Protein AF-A0A645AJW8-F1 (afdb_monomer_lite)

Foldseek 3Di:
DVPAAACVVDPCVPPPVLVVLLCCLQPVLLPLVVLVVVLVVVVVDDDQWDDDPDDHIYRPPVVVVSVVSNCSSVLPAQDAAEEEEEEDPPCQLVVLSVLLCVVCVVVVGDYDYHHLVPDDLSSSSSVLSHYQEYEYGAEQDPVETDDSSVVSLLSNVVSLNANHEYAYEYEEQPDTDHRVRSCVSCVNHYHYHYWDDHHYHNHHDDPVCVVVSVVVSVRSVVVSCVPDDPPPPPPPDDDPVVVVVPPKWFWWWKWADQPPAIATAIAGAWDFPDVVQGKIKDKFFPPAPRQVRCVRPQKIKIFFFFLPDALVVNLLRHQDHVVVDRSCPPQDAWDADPVRHIDHQPGGQKMWMWGFPDWDDPDRIIMTMTGTPDMDGRDPGDGHIPVSCVVPHQDDQPPDPDDPAKWKAQQPRGDIDGCVVVVHDLVRDDQCDADPRRRHGSVRIDIDD

pLDDT: mean 91.27, std 11.02, range [35.03, 98.88]

InterPro domains:
  IPR002563 Flavin reductase like domain [PF01613] (247-377)
  IPR002563 Flavin reductase like domain [SM00903] (244-392)
  IPR008254 Flavodoxin/nitric oxide synthase [PS50902] (82-225)
  IPR012349 FMN-binding split barrel [G3DSA:2.30.110.10] (239-405)
  IPR024934 Rubredoxin-like domain [PS50903] (405-448)
  IPR024935 Rubredoxin domain [PF00301] (408-445)
  IPR024935 Rubredoxin domain [cd00730] (408-447)
  IPR029039 Flavoprotein-like superfamily [G3DSA:3.40.50.360] (76-223)
  IPR029039 Flavoprotein-like superfamily [SSF52218] (80-201)
  IPR036866 Ribonuclease Z/Hydroxyacylglutathione hydrolase-like [G3DSA:3.60.15.10] (1-74)
  IPR051285 NADH-dependent Oxidoreductase Modular Protein [PTHR32145] (13-340)

Sequence (449 aa):
MNGAVFADEVDFERDFLDEARRYYCNIVGKYGVQVQALLKKASAHDIQMICPLHGFVWRRNLSFYIEKYQAWSSYTPETTGVMIAYASVYGNTENAAEILSSRLHDMEIHSVMFDVSVTFASEIIAAAFKFSHLVFASTTYNAGVFVTMDELLRDLAAHNIQNRTVAFIQNGSWAPLSGKLMQEILSGCKNMNFLQPTVTLKSSIKESQSVEIDALVNAISSSMSNTESTPEVKPDAPVDSSALFNISYGLFVLTANDGVKDNGCIINTVQQITSQPKQISICVNKQNYTHDMIAKSGLFNVSVLAQEAPFDIFRHFGFQSGRDVNKFESIKNTYRSANGILYITEITNAVISGKVIGSYDCGTHTLFIAEVTEARKLSFVPSVTYEYYFSHIKPKPQQKYVSVGKIWICKICGYIYDEVKEGIPFDKLPDDWVCPLCKHPKSDFELQK

Radius of gyration: 31.97 Å; chains: 1; bounding box: 66×70×80 Å

Structure (mmCIF, N/CA/C/O backbone):
data_AF-A0A645AJW8-F1
#
_entry.id   AF-A0A645AJW8-F1
#
loop_
_atom_site.group_PDB
_atom_site.id
_atom_site.type_symbol
_atom_site.label_atom_id
_atom_site.label_alt_id
_atom_site.label_comp_id
_atom_site.label_asym_id
_atom_site.label_entity_id
_atom_site.label_seq_id
_atom_site.pdbx_PDB_ins_code
_atom_site.Cartn_x
_atom_site.Cartn_y
_atom_site.Cartn_z
_atom_site.occupancy
_atom_site.B_iso_or_equiv
_atom_site.auth_seq_id
_atom_site.auth_comp_id
_atom_site.auth_asym_id
_atom_site.auth_atom_id
_atom_site.pdbx_PDB_model_num
ATOM 1 N N . MET A 1 1 ? -14.813 -21.163 -3.526 1.00 67.12 1 MET A N 1
ATOM 2 C CA . MET A 1 1 ? -13.815 -21.968 -4.266 1.00 67.12 1 MET A CA 1
ATOM 3 C C . MET A 1 1 ? -14.147 -22.132 -5.750 1.00 67.12 1 MET A C 1
ATOM 5 O O . MET A 1 1 ? -13.209 -22.256 -6.512 1.00 67.12 1 MET A O 1
ATOM 9 N N . ASN A 1 2 ? -15.415 -22.096 -6.205 1.00 79.56 2 ASN A N 1
ATOM 10 C CA . ASN A 1 2 ? -15.773 -22.106 -7.645 1.00 79.56 2 ASN A CA 1
ATOM 11 C C . ASN A 1 2 ? -15.055 -23.190 -8.486 1.00 79.56 2 ASN A C 1
ATOM 13 O O . ASN A 1 2 ? -14.773 -22.982 -9.659 1.00 79.56 2 ASN A O 1
ATOM 17 N N . GLY A 1 3 ? -14.745 -24.340 -7.876 1.00 85.69 3 GLY A N 1
ATOM 18 C CA . GLY A 1 3 ? -14.025 -25.452 -8.505 1.00 85.69 3 GLY A CA 1
ATOM 19 C C . GLY A 1 3 ? -12.497 -25.430 -8.360 1.00 85.69 3 GLY A C 1
ATOM 20 O O . GLY A 1 3 ? -11.891 -26.487 -8.502 1.00 85.69 3 GLY A O 1
ATOM 21 N N . ALA A 1 4 ? -11.878 -24.295 -8.023 1.00 90.69 4 ALA A N 1
ATOM 22 C CA . ALA A 1 4 ? -10.443 -24.220 -7.746 1.00 90.69 4 ALA A CA 1
ATOM 23 C C . ALA A 1 4 ? -10.125 -24.823 -6.371 1.00 90.69 4 ALA A C 1
ATOM 25 O O . ALA A 1 4 ? -10.749 -24.464 -5.367 1.00 90.69 4 ALA A O 1
ATOM 26 N N . VAL A 1 5 ? -9.157 -25.739 -6.334 1.00 93.50 5 VAL A N 1
ATOM 27 C CA . VAL A 1 5 ? -8.748 -26.454 -5.110 1.00 93.50 5 VAL A CA 1
ATOM 28 C C . VAL A 1 5 ? -7.389 -25.963 -4.626 1.00 93.50 5 VAL A C 1
ATOM 30 O O . VAL A 1 5 ? -7.136 -25.949 -3.419 1.00 93.50 5 VAL A O 1
ATOM 33 N N . PHE A 1 6 ? -6.516 -25.535 -5.541 1.00 95.75 6 PHE A N 1
ATOM 34 C CA . PHE A 1 6 ? -5.164 -25.112 -5.202 1.00 95.75 6 PHE A CA 1
ATOM 35 C C . PHE A 1 6 ? -5.046 -23.590 -5.131 1.00 95.75 6 PHE A C 1
ATOM 37 O O . PHE A 1 6 ? -5.635 -22.867 -5.933 1.00 95.75 6 PHE A O 1
ATOM 44 N N . ALA A 1 7 ? -4.245 -23.098 -4.185 1.00 93.94 7 ALA A N 1
ATOM 45 C CA . ALA A 1 7 ? -4.047 -21.660 -4.002 1.00 93.94 7 ALA A CA 1
ATOM 46 C C . ALA A 1 7 ? -3.386 -20.998 -5.228 1.00 93.94 7 ALA A C 1
ATOM 48 O O . ALA A 1 7 ? -3.628 -19.827 -5.487 1.00 93.94 7 ALA A O 1
ATOM 49 N N . ASP A 1 8 ? -2.597 -21.750 -6.010 1.00 93.94 8 ASP A N 1
ATOM 50 C CA . ASP A 1 8 ? -1.932 -21.261 -7.226 1.00 93.94 8 ASP A CA 1
ATOM 51 C C . ASP A 1 8 ? -2.844 -21.175 -8.467 1.00 93.94 8 ASP A C 1
ATOM 53 O O . ASP A 1 8 ? -2.382 -20.776 -9.532 1.00 93.94 8 ASP A O 1
ATOM 57 N N . GLU A 1 9 ? -4.122 -21.546 -8.347 1.00 93.81 9 GLU A N 1
ATOM 58 C CA . GLU A 1 9 ? -5.126 -21.446 -9.422 1.00 93.81 9 GLU A CA 1
ATOM 59 C C . GLU A 1 9 ? -5.979 -20.173 -9.328 1.00 93.81 9 GLU A C 1
ATOM 61 O O . GLU A 1 9 ? -6.807 -19.912 -10.201 1.00 93.81 9 GLU A O 1
ATOM 66 N N . VAL A 1 10 ? -5.798 -19.388 -8.265 1.00 91.88 10 VAL A N 1
ATOM 67 C CA . VAL A 1 10 ? -6.546 -18.160 -7.990 1.00 91.88 10 VAL A CA 1
ATOM 68 C C . VAL A 1 10 ? -5.594 -17.027 -7.626 1.00 91.88 10 VAL A C 1
ATOM 70 O O . VAL A 1 10 ? -4.456 -17.255 -7.219 1.00 91.88 10 VAL A O 1
ATOM 73 N N . ASP A 1 11 ? -6.077 -15.793 -7.719 1.00 93.00 11 ASP A N 1
ATOM 74 C CA . ASP A 1 11 ? -5.385 -14.641 -7.146 1.00 93.00 11 ASP A CA 1
ATOM 75 C C . ASP A 1 11 ? -5.639 -14.611 -5.629 1.00 93.00 11 ASP A C 1
ATOM 77 O O . ASP A 1 11 ? -6.515 -13.904 -5.131 1.00 93.00 11 ASP A O 1
ATOM 81 N N . PHE A 1 12 ? -4.940 -15.484 -4.892 1.00 94.00 12 PHE A N 1
ATOM 82 C CA . PHE A 1 12 ? -5.190 -15.684 -3.462 1.00 94.00 12 PHE A CA 1
ATOM 83 C C . PHE A 1 12 ? -4.995 -14.397 -2.660 1.00 94.00 12 PHE A C 1
ATOM 85 O O . PHE A 1 12 ? -5.783 -14.105 -1.762 1.00 94.00 12 PHE A O 1
ATOM 92 N N . GLU A 1 13 ? -3.946 -13.638 -2.975 1.00 92.31 13 GLU A N 1
ATOM 93 C CA . GLU A 1 13 ? -3.622 -12.409 -2.259 1.00 92.31 13 GLU A CA 1
ATOM 94 C C . GLU A 1 13 ? -4.718 -11.356 -2.421 1.00 92.31 13 GLU A C 1
ATOM 96 O O . GLU A 1 13 ? -5.146 -10.778 -1.423 1.00 92.31 13 GLU A O 1
ATOM 101 N N . ARG A 1 14 ? -5.222 -11.165 -3.645 1.00 92.62 14 ARG A N 1
ATOM 102 C CA . ARG A 1 14 ? -6.292 -10.201 -3.916 1.00 92.62 14 ARG A CA 1
ATOM 103 C C . ARG A 1 14 ? -7.651 -10.658 -3.389 1.00 92.62 14 ARG A C 1
ATOM 105 O O . ARG A 1 14 ? -8.370 -9.857 -2.801 1.00 92.62 14 ARG A O 1
ATOM 112 N N . ASP A 1 15 ? -8.012 -11.920 -3.615 1.00 93.69 15 ASP A N 1
ATOM 113 C CA . ASP A 1 15 ? -9.405 -12.368 -3.477 1.00 93.69 15 ASP A CA 1
ATOM 114 C C . ASP A 1 15 ? -9.692 -13.119 -2.164 1.00 93.69 15 ASP A C 1
ATOM 116 O O . ASP A 1 15 ? -10.850 -13.223 -1.759 1.00 93.69 15 ASP A O 1
ATOM 120 N N . PHE A 1 16 ? -8.674 -13.683 -1.500 1.00 95.19 16 PHE A N 1
ATOM 121 C CA . PHE A 1 16 ? -8.875 -14.636 -0.395 1.00 95.19 16 PHE A CA 1
ATOM 122 C C . PHE A 1 16 ? -8.026 -14.372 0.852 1.00 95.19 16 PHE A C 1
ATOM 124 O O . PHE A 1 16 ? -8.313 -14.947 1.907 1.00 95.19 16 PHE A O 1
ATOM 131 N N . LEU A 1 17 ? -7.007 -13.511 0.780 1.00 95.75 17 LEU A N 1
ATOM 132 C CA . LEU A 1 17 ? -6.157 -13.204 1.930 1.00 95.75 17 LEU A CA 1
ATOM 133 C C . LEU A 1 17 ? -6.957 -12.590 3.084 1.00 95.75 17 LEU A C 1
ATOM 135 O O . LEU A 1 17 ? -6.708 -12.926 4.242 1.00 95.75 17 LEU A O 1
ATOM 139 N N . ASP A 1 18 ? -7.931 -11.734 2.777 1.00 95.69 18 ASP A N 1
ATOM 140 C CA . ASP A 1 18 ? -8.779 -11.108 3.789 1.00 95.69 18 ASP A CA 1
ATOM 141 C C . ASP A 1 18 ? -9.625 -12.139 4.547 1.00 95.69 18 ASP A C 1
ATOM 143 O O . ASP A 1 18 ? -9.667 -12.111 5.779 1.00 95.69 18 ASP A O 1
ATOM 147 N N . GLU A 1 19 ? -10.184 -13.128 3.850 1.00 95.75 19 GLU A N 1
ATOM 148 C CA . GLU A 1 19 ? -10.922 -14.231 4.475 1.00 95.75 19 GLU A CA 1
ATOM 149 C C . GLU A 1 19 ? -10.003 -15.193 5.243 1.00 95.75 19 GLU A C 1
ATOM 151 O O . GLU A 1 19 ? -10.357 -15.672 6.322 1.00 95.75 19 GLU A O 1
ATOM 156 N N . ALA A 1 20 ? -8.783 -15.438 4.754 1.00 96.44 20 ALA A N 1
ATOM 157 C CA . ALA A 1 20 ? -7.791 -16.224 5.487 1.00 96.44 20 ALA A CA 1
ATOM 158 C C . ALA A 1 20 ? -7.363 -15.535 6.794 1.00 96.44 20 ALA A C 1
ATOM 160 O O . ALA A 1 20 ? -7.266 -16.193 7.835 1.00 96.44 20 ALA A O 1
ATOM 161 N N . ARG A 1 21 ? -7.171 -14.209 6.763 1.00 97.62 21 ARG A N 1
ATOM 162 C CA . ARG A 1 21 ? -6.928 -13.397 7.961 1.00 97.62 21 ARG A CA 1
ATOM 163 C C . ARG A 1 21 ? -8.129 -13.450 8.895 1.00 97.62 21 ARG A C 1
ATOM 165 O O . ARG A 1 21 ? -7.954 -13.699 10.084 1.00 97.62 21 ARG A O 1
ATOM 172 N N . ARG A 1 22 ? -9.347 -13.271 8.371 1.00 97.62 22 ARG A N 1
ATOM 173 C CA . ARG A 1 22 ? -10.588 -13.356 9.152 1.00 97.62 22 ARG A CA 1
ATOM 174 C C . ARG A 1 22 ? -10.693 -14.695 9.873 1.00 97.62 22 ARG A C 1
ATOM 176 O O . ARG A 1 22 ? -10.934 -14.696 11.078 1.00 97.62 22 ARG A O 1
ATOM 183 N N . TYR A 1 23 ? -10.432 -15.808 9.190 1.00 97.44 23 TYR A N 1
ATOM 184 C CA . TYR A 1 23 ? -10.377 -17.129 9.817 1.00 97.44 23 TYR A CA 1
ATOM 185 C C . TYR A 1 23 ? -9.331 -17.183 10.935 1.00 97.44 23 TYR A C 1
ATOM 187 O O . TYR A 1 23 ? -9.649 -17.558 12.066 1.00 97.44 23 TYR A O 1
ATOM 195 N N . TYR A 1 24 ? -8.089 -16.787 10.640 1.00 97.50 24 TYR A N 1
ATOM 196 C CA . TYR A 1 24 ? -7.014 -16.858 11.622 1.00 97.50 24 TYR A CA 1
ATOM 197 C C . TYR A 1 24 ? -7.348 -16.027 12.863 1.00 97.50 24 TYR A C 1
ATOM 199 O O . TYR A 1 24 ? -7.343 -16.557 13.970 1.00 97.50 24 TYR A O 1
ATOM 207 N N . CYS A 1 25 ? -7.678 -14.748 12.692 1.00 96.62 25 CYS A N 1
ATOM 208 C CA . CYS A 1 25 ? -7.858 -13.805 13.792 1.00 96.62 25 CYS A CA 1
ATOM 209 C C . CYS A 1 25 ? -9.036 -14.167 14.701 1.00 96.62 25 CYS A C 1
ATOM 211 O O . CYS A 1 25 ? -8.911 -13.993 15.908 1.00 96.62 25 CYS A O 1
ATOM 213 N N . ASN A 1 26 ? -10.122 -14.717 14.147 1.00 97.25 26 ASN A N 1
ATOM 214 C CA . ASN A 1 26 ? -11.344 -15.035 14.898 1.00 97.25 26 ASN A CA 1
ATOM 215 C C . ASN A 1 26 ? -11.385 -16.454 15.487 1.00 97.25 26 ASN A C 1
ATOM 217 O O . ASN A 1 26 ? -12.213 -16.738 16.345 1.00 97.25 26 ASN A O 1
ATOM 221 N N . ILE A 1 27 ? -10.548 -17.378 15.006 1.00 95.81 27 ILE A N 1
ATOM 222 C CA . ILE A 1 27 ? -10.562 -18.777 15.473 1.00 95.81 27 ILE A CA 1
ATOM 223 C C . ILE A 1 27 ? -9.261 -19.127 16.192 1.00 95.81 27 ILE A C 1
ATOM 225 O O . ILE A 1 27 ? -9.257 -19.762 17.247 1.00 95.81 27 ILE A O 1
ATOM 229 N N . VAL A 1 28 ? -8.134 -18.713 15.615 1.00 95.00 28 VAL A N 1
ATOM 230 C CA . VAL A 1 28 ? -6.786 -19.083 16.063 1.00 95.00 28 VAL A CA 1
ATOM 231 C C . VAL A 1 28 ? -6.102 -17.935 16.803 1.00 95.00 28 VAL A C 1
ATOM 233 O O . VAL A 1 28 ? -5.184 -18.192 17.577 1.00 95.00 28 VAL A O 1
ATOM 236 N N . GLY A 1 29 ? -6.552 -16.690 16.613 1.00 92.62 29 GLY A N 1
ATOM 237 C CA . GLY A 1 29 ? -5.847 -15.459 16.979 1.00 92.62 29 GLY A CA 1
ATOM 238 C C . GLY A 1 29 ? -5.293 -15.450 18.401 1.00 92.62 29 GLY A C 1
ATOM 239 O O . GLY A 1 29 ? -4.149 -15.059 18.597 1.00 92.62 29 GLY A O 1
ATOM 240 N N . LYS A 1 30 ? -6.038 -15.999 19.368 1.00 95.00 30 LYS A N 1
ATOM 241 C CA . LYS A 1 30 ? -5.637 -16.126 20.782 1.00 95.00 30 LYS A CA 1
ATOM 242 C C . LYS A 1 30 ? -4.394 -16.996 21.026 1.00 95.00 30 LYS A C 1
ATOM 244 O O . LYS A 1 30 ? -3.715 -16.846 22.042 1.00 95.00 30 LYS A O 1
ATOM 249 N N . TYR A 1 31 ? -4.108 -17.935 20.131 1.00 96.31 31 TYR A N 1
ATOM 250 C CA . TYR A 1 31 ? -3.123 -19.005 20.302 1.00 96.31 31 TYR A CA 1
ATOM 251 C C . TYR A 1 31 ? -1.806 -18.741 19.556 1.00 96.31 31 TYR A C 1
ATOM 253 O O . TYR A 1 31 ? -1.122 -19.676 19.132 1.00 96.31 31 TYR A O 1
ATOM 261 N N . GLY A 1 32 ? -1.420 -17.469 19.401 1.00 95.12 32 GLY A N 1
ATOM 262 C CA . GLY A 1 32 ? -0.210 -17.083 18.668 1.00 95.12 32 GLY A CA 1
ATOM 263 C C . GLY A 1 32 ? 1.070 -17.788 19.145 1.00 95.12 32 GLY A C 1
ATOM 264 O O . GLY A 1 32 ? 1.862 -18.256 18.332 1.00 95.12 32 GLY A O 1
ATOM 265 N N . VAL A 1 33 ? 1.242 -17.982 20.459 1.00 95.62 33 VAL A N 1
ATOM 266 C CA . VAL A 1 33 ? 2.409 -18.695 21.025 1.00 95.62 33 VAL A CA 1
ATOM 267 C C . VAL A 1 33 ? 2.465 -20.153 20.557 1.00 95.62 33 VAL A C 1
ATOM 269 O O . VAL A 1 33 ? 3.533 -20.662 20.213 1.00 95.62 33 VAL A O 1
ATOM 272 N N . GLN A 1 34 ? 1.318 -20.831 20.526 1.00 97.81 34 GLN A N 1
ATOM 273 C CA . GLN A 1 34 ? 1.201 -22.216 20.079 1.00 97.81 34 GLN A CA 1
ATOM 274 C C . GLN A 1 34 ? 1.482 -22.327 18.577 1.00 97.81 34 GLN A C 1
ATOM 276 O O . GLN A 1 34 ? 2.182 -23.252 18.162 1.00 97.81 34 GLN A O 1
ATOM 281 N N . VAL A 1 35 ? 1.000 -21.368 17.780 1.00 97.56 35 VAL A N 1
ATOM 282 C CA . VAL A 1 35 ? 1.279 -21.298 16.338 1.00 97.56 35 VAL A CA 1
ATOM 283 C C . VAL A 1 35 ? 2.771 -21.086 16.085 1.00 97.56 35 VAL A C 1
ATOM 285 O O . VAL A 1 35 ? 3.369 -21.860 15.345 1.00 97.56 35 VAL A O 1
ATOM 288 N N . GLN A 1 36 ? 3.413 -20.129 16.756 1.00 96.19 36 GLN A N 1
ATOM 289 C CA . GLN A 1 36 ? 4.860 -19.894 16.638 1.00 96.19 36 GLN A CA 1
ATOM 290 C C . GLN A 1 36 ? 5.683 -21.139 17.009 1.00 96.19 36 GLN A C 1
ATOM 292 O O . GLN A 1 36 ? 6.612 -21.525 16.295 1.00 96.19 36 GLN A O 1
ATOM 297 N N . ALA A 1 37 ? 5.313 -21.829 18.093 1.00 97.88 37 ALA A N 1
ATOM 298 C CA . ALA A 1 37 ? 5.965 -23.075 18.492 1.00 97.88 37 ALA A CA 1
ATOM 299 C C . ALA A 1 37 ? 5.779 -24.199 17.456 1.00 97.88 37 ALA A C 1
ATOM 301 O O . ALA A 1 37 ? 6.709 -24.977 17.225 1.00 97.88 37 ALA A O 1
ATOM 302 N N . LEU A 1 38 ? 4.600 -24.287 16.831 1.00 97.00 38 LEU A N 1
ATOM 303 C CA . LEU A 1 38 ? 4.327 -25.232 15.750 1.00 97.00 38 LEU A CA 1
ATOM 304 C C . LEU A 1 38 ? 5.164 -24.909 14.509 1.00 97.00 38 LEU A C 1
ATOM 306 O O . LEU A 1 38 ? 5.828 -25.804 13.996 1.00 97.00 38 LEU A O 1
ATOM 310 N N . LEU A 1 39 ? 5.184 -23.649 14.066 1.00 95.31 39 LEU A N 1
ATOM 311 C CA . LEU A 1 39 ? 5.944 -23.215 12.889 1.00 95.31 39 LEU A CA 1
ATOM 312 C C . LEU A 1 39 ? 7.446 -23.479 13.053 1.00 95.31 39 LEU A C 1
ATOM 314 O O . LEU A 1 39 ? 8.083 -23.977 12.128 1.00 95.31 39 LEU A O 1
ATOM 318 N N . LYS A 1 40 ? 7.995 -23.260 14.255 1.00 95.25 40 LYS A N 1
ATOM 319 C CA . LYS A 1 40 ? 9.392 -23.595 14.576 1.00 95.25 40 LYS A CA 1
ATOM 320 C C . LYS A 1 40 ? 9.694 -25.096 14.498 1.00 95.25 40 LYS A C 1
ATOM 322 O O . LYS A 1 40 ? 10.803 -25.483 14.146 1.00 95.25 40 LYS A O 1
ATOM 327 N N . LYS A 1 41 ? 8.746 -25.961 14.869 1.00 96.31 41 LYS A N 1
ATOM 328 C CA . LYS A 1 41 ? 8.908 -27.418 14.705 1.00 96.31 41 LYS A CA 1
ATOM 329 C C . LYS A 1 41 ? 8.776 -27.815 13.238 1.00 96.31 41 LYS A C 1
ATOM 331 O O . LYS A 1 41 ? 9.558 -28.622 12.750 1.00 96.31 41 LYS A O 1
ATOM 336 N N . ALA A 1 42 ? 7.808 -27.224 12.543 1.00 93.81 42 ALA A N 1
ATOM 337 C CA . ALA A 1 42 ? 7.531 -27.480 11.138 1.00 93.81 42 ALA A CA 1
ATOM 338 C C . ALA A 1 42 ? 8.726 -27.110 10.240 1.00 93.81 42 ALA A C 1
ATOM 340 O O . ALA A 1 42 ? 9.025 -27.849 9.310 1.00 93.81 42 ALA A O 1
ATOM 341 N N . SER A 1 43 ? 9.473 -26.047 10.569 1.00 91.50 43 SER A N 1
ATOM 342 C CA . SER A 1 43 ? 10.655 -25.616 9.806 1.00 91.50 43 SER A CA 1
ATOM 343 C C . SER A 1 43 ? 11.826 -26.608 9.816 1.00 91.50 43 SER A C 1
ATOM 345 O O . SER A 1 43 ? 12.772 -26.428 9.058 1.00 91.50 43 SER A O 1
ATOM 347 N N . ALA A 1 44 ? 11.803 -27.633 10.675 1.00 93.88 44 ALA A N 1
ATOM 348 C CA . ALA A 1 44 ? 12.796 -28.710 10.663 1.00 93.88 44 ALA A CA 1
ATOM 349 C C . ALA A 1 44 ? 12.517 -29.776 9.584 1.00 93.88 44 ALA A C 1
ATOM 351 O O . ALA A 1 44 ? 13.309 -30.704 9.418 1.00 93.88 44 ALA A O 1
ATOM 352 N N . HIS A 1 45 ? 11.393 -29.664 8.875 1.00 93.50 45 HIS A N 1
ATOM 353 C CA . HIS A 1 45 ? 10.968 -30.595 7.841 1.00 93.50 45 HIS A CA 1
ATOM 354 C C . HIS A 1 45 ? 10.903 -29.905 6.480 1.00 93.50 45 HIS A C 1
ATOM 356 O O . HIS A 1 45 ? 10.572 -28.727 6.374 1.00 93.50 45 HIS A O 1
ATOM 362 N N . ASP A 1 46 ? 11.171 -30.675 5.429 1.00 93.50 46 ASP A N 1
ATOM 363 C CA . ASP A 1 46 ? 10.954 -30.244 4.054 1.00 93.50 46 ASP A CA 1
ATOM 364 C C . ASP A 1 46 ? 9.465 -30.394 3.697 1.00 93.50 46 ASP A C 1
ATOM 366 O O . ASP A 1 46 ? 8.975 -31.489 3.402 1.00 93.50 46 ASP A O 1
ATOM 370 N N . ILE A 1 47 ? 8.713 -29.300 3.827 1.00 93.62 47 ILE A N 1
ATOM 371 C CA . ILE A 1 47 ? 7.265 -29.281 3.601 1.00 93.62 47 ILE A CA 1
ATOM 372 C C . ILE A 1 47 ? 6.999 -29.066 2.116 1.00 93.62 47 ILE A C 1
ATOM 374 O O . ILE A 1 47 ? 7.245 -27.993 1.578 1.00 93.62 47 ILE A O 1
ATOM 378 N N . GLN A 1 48 ? 6.425 -30.080 1.473 1.00 96.06 48 GLN A N 1
ATOM 379 C CA . GLN A 1 48 ? 6.082 -30.038 0.049 1.00 96.06 48 GLN A CA 1
ATOM 380 C C . GLN A 1 48 ? 4.673 -29.482 -0.209 1.00 96.06 48 GLN A C 1
ATOM 382 O O . GLN A 1 48 ? 4.391 -28.938 -1.275 1.00 96.06 48 GLN A O 1
ATOM 387 N N . MET A 1 49 ? 3.762 -29.630 0.758 1.00 96.62 49 MET A N 1
ATOM 388 C CA . MET A 1 49 ? 2.366 -29.225 0.616 1.00 96.62 49 MET A CA 1
ATOM 389 C C . MET A 1 49 ? 1.721 -28.962 1.982 1.00 96.62 49 MET A C 1
ATOM 391 O O . MET A 1 49 ? 2.042 -29.638 2.960 1.00 96.62 49 MET A O 1
ATOM 395 N N . ILE A 1 50 ? 0.778 -28.021 2.039 1.00 96.44 50 ILE A N 1
ATOM 396 C CA . ILE A 1 50 ? -0.106 -27.780 3.184 1.00 96.44 50 ILE A CA 1
ATOM 397 C C . ILE A 1 50 ? -1.543 -28.049 2.730 1.00 96.44 50 ILE A C 1
ATOM 399 O O . ILE A 1 50 ? -2.068 -27.362 1.854 1.00 96.44 50 ILE A O 1
ATOM 403 N N . CYS A 1 51 ? -2.177 -29.049 3.341 1.00 96.75 51 CYS A N 1
ATOM 404 C CA . CYS A 1 51 ? -3.551 -29.462 3.053 1.00 96.75 51 CYS A CA 1
ATOM 405 C C . CYS A 1 51 ? -4.452 -29.112 4.248 1.00 96.75 51 CYS A C 1
ATOM 407 O O . CYS A 1 51 ? -4.612 -29.946 5.144 1.00 96.75 51 CYS A O 1
ATOM 409 N N . PRO A 1 52 ? -4.991 -27.884 4.328 1.00 93.75 52 PRO A N 1
ATOM 410 C CA . PRO A 1 52 ? -5.853 -27.495 5.437 1.00 93.75 52 PRO A CA 1
ATOM 411 C C . PRO A 1 52 ? -7.225 -28.181 5.351 1.00 93.75 52 PRO A C 1
ATOM 413 O O . PRO A 1 52 ? -7.668 -28.594 4.283 1.00 93.75 52 PRO A O 1
ATOM 416 N N . LEU A 1 53 ? -7.931 -28.257 6.485 1.00 93.19 53 LEU A N 1
ATOM 417 C CA . LEU A 1 53 ? -9.327 -28.726 6.529 1.00 93.19 53 LEU A CA 1
ATOM 418 C C . LEU A 1 53 ? -10.302 -27.746 5.854 1.00 93.19 53 LEU A C 1
ATOM 420 O O . LEU A 1 53 ? -11.381 -28.147 5.419 1.00 93.19 53 LEU A O 1
ATOM 424 N N . HIS A 1 54 ? -9.933 -26.465 5.781 1.00 91.50 54 HIS A N 1
ATOM 425 C CA . HIS A 1 54 ? -10.732 -25.396 5.192 1.00 91.50 54 HIS A CA 1
ATOM 426 C C . HIS A 1 54 ? -9.874 -24.559 4.242 1.00 91.50 54 HIS A C 1
ATOM 428 O O . HIS A 1 54 ? -8.742 -24.212 4.571 1.00 91.50 54 HIS A O 1
ATOM 434 N N . GLY A 1 55 ? -10.438 -24.195 3.090 1.00 90.56 55 GLY A N 1
ATOM 435 C CA . GLY A 1 55 ? -9.763 -23.373 2.086 1.00 90.56 55 GLY A CA 1
ATOM 436 C C . GLY A 1 55 ? -8.929 -24.184 1.095 1.00 90.56 55 GLY A C 1
ATOM 437 O O . GLY A 1 55 ? -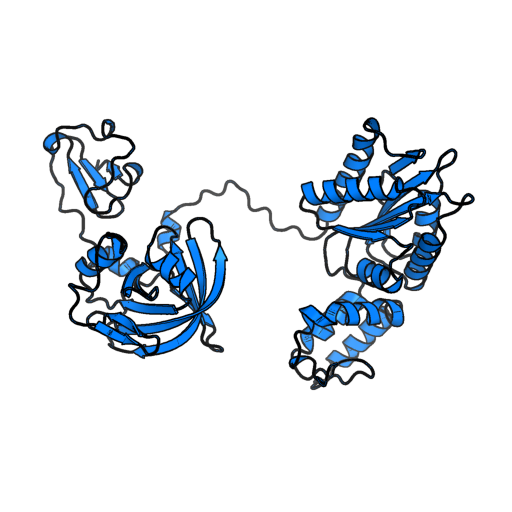9.224 -25.343 0.813 1.00 90.56 55 GLY A O 1
ATOM 438 N N . PHE A 1 56 ? -7.917 -23.531 0.530 1.00 95.38 56 PHE A N 1
ATOM 439 C CA . PHE A 1 56 ? -7.133 -24.055 -0.584 1.00 95.38 56 PHE A CA 1
ATOM 440 C C . PHE A 1 56 ? -5.964 -24.927 -0.130 1.00 95.38 56 PHE A C 1
ATOM 442 O O . PHE A 1 56 ? -5.350 -24.691 0.912 1.00 95.38 56 PHE A O 1
ATOM 449 N N . VAL A 1 57 ? -5.603 -25.895 -0.970 1.00 96.88 57 VAL A N 1
ATOM 450 C CA . VAL A 1 57 ? -4.369 -26.669 -0.827 1.00 96.88 57 VAL A CA 1
ATOM 451 C C . VAL A 1 57 ? -3.189 -25.845 -1.341 1.00 96.88 57 VAL A C 1
ATOM 453 O O . VAL A 1 57 ? -3.209 -25.329 -2.462 1.00 96.88 57 VAL A O 1
ATOM 456 N N . TRP A 1 58 ? -2.131 -25.756 -0.540 1.00 97.06 58 TRP A N 1
ATOM 457 C CA . TRP A 1 58 ? -0.911 -25.034 -0.887 1.00 97.06 58 TRP A CA 1
ATOM 458 C C . TRP A 1 58 ? 0.180 -26.010 -1.295 1.00 97.06 58 TRP A C 1
ATOM 460 O O . TRP A 1 58 ? 0.612 -26.820 -0.485 1.00 97.06 58 TRP A O 1
ATOM 470 N N . ARG A 1 59 ? 0.652 -25.915 -2.537 1.00 96.00 59 ARG A N 1
ATOM 471 C CA . ARG A 1 59 ? 1.744 -26.746 -3.095 1.00 96.00 59 ARG A CA 1
ATOM 472 C C . ARG A 1 59 ? 2.878 -25.928 -3.719 1.00 96.00 59 ARG A C 1
ATOM 474 O O . ARG A 1 59 ? 3.843 -26.474 -4.238 1.00 96.00 59 ARG A O 1
ATOM 481 N N . ARG A 1 60 ? 2.709 -24.607 -3.742 1.00 92.06 60 ARG A N 1
ATOM 482 C CA . ARG A 1 60 ? 3.623 -23.603 -4.290 1.00 92.06 60 ARG A CA 1
ATOM 483 C C . ARG A 1 60 ? 3.582 -22.389 -3.378 1.00 92.06 60 ARG A C 1
ATOM 485 O O . ARG A 1 60 ? 2.582 -22.181 -2.696 1.00 92.06 60 ARG A O 1
ATOM 492 N N . ASN A 1 61 ? 4.663 -21.611 -3.387 1.00 91.06 61 ASN A N 1
ATOM 493 C CA . ASN A 1 61 ? 4.793 -20.378 -2.609 1.00 91.06 61 ASN A CA 1
ATOM 494 C C . ASN A 1 61 ? 4.376 -20.548 -1.132 1.00 91.06 61 ASN A C 1
ATOM 496 O O . ASN A 1 61 ? 3.646 -19.735 -0.573 1.00 91.06 61 ASN A O 1
ATOM 500 N N . LEU A 1 62 ? 4.798 -21.654 -0.507 1.00 93.25 62 LEU A N 1
ATOM 501 C CA . LEU A 1 62 ? 4.433 -21.964 0.880 1.00 93.25 62 LEU A CA 1
ATOM 502 C C . LEU A 1 62 ? 4.954 -20.900 1.852 1.00 93.25 62 LEU A C 1
ATOM 504 O O . LEU A 1 62 ? 4.302 -20.625 2.857 1.00 93.25 62 LEU A O 1
ATOM 508 N N . SER A 1 63 ? 6.104 -20.294 1.532 1.00 90.81 63 SER A N 1
ATOM 509 C CA . SER A 1 63 ? 6.718 -19.213 2.305 1.00 90.81 63 SER A CA 1
ATOM 510 C C . SER A 1 63 ? 5.753 -18.054 2.511 1.00 90.81 63 SER A C 1
ATOM 512 O O . SER A 1 63 ? 5.544 -17.672 3.654 1.00 90.81 63 SER A O 1
ATOM 514 N N . PHE A 1 64 ? 5.071 -17.592 1.457 1.00 92.62 64 PHE A N 1
ATOM 515 C CA . PHE A 1 64 ? 4.088 -16.511 1.557 1.00 92.62 64 PHE A CA 1
ATOM 516 C C . PHE A 1 64 ? 3.026 -16.790 2.630 1.00 92.62 64 PHE A C 1
ATOM 518 O O . PHE A 1 64 ? 2.769 -15.958 3.497 1.00 92.62 64 PHE A O 1
ATOM 525 N N . TYR A 1 65 ? 2.419 -17.979 2.619 1.00 93.88 65 TYR A N 1
ATOM 526 C CA . TYR A 1 65 ? 1.348 -18.296 3.567 1.00 93.88 65 TYR A CA 1
ATOM 527 C C . TYR A 1 65 ? 1.869 -18.523 4.991 1.00 93.88 65 TYR A C 1
ATOM 529 O O . TYR A 1 65 ? 1.235 -18.111 5.967 1.00 93.88 65 TYR A O 1
ATOM 537 N N . ILE A 1 66 ? 3.050 -19.135 5.118 1.00 94.75 66 ILE A N 1
ATOM 538 C CA . ILE A 1 66 ? 3.733 -19.315 6.403 1.00 94.75 66 ILE A CA 1
ATOM 539 C C . ILE A 1 66 ? 4.095 -17.954 7.012 1.00 94.75 66 ILE A C 1
ATOM 541 O O . ILE A 1 66 ? 3.855 -17.754 8.201 1.00 94.75 66 ILE A O 1
ATOM 545 N N . GLU A 1 67 ? 4.606 -17.009 6.222 1.00 94.62 67 GLU A N 1
ATOM 546 C CA . GLU A 1 67 ? 4.930 -15.641 6.651 1.00 94.62 67 GLU A CA 1
ATOM 547 C C . GLU A 1 67 ? 3.690 -14.901 7.171 1.00 94.62 67 GLU A C 1
ATOM 549 O O . GLU A 1 67 ? 3.759 -14.250 8.216 1.00 94.62 67 GLU A O 1
ATOM 554 N N . LYS A 1 68 ? 2.523 -15.069 6.529 1.00 95.94 68 LYS A N 1
ATOM 555 C CA . LYS A 1 68 ? 1.255 -14.529 7.052 1.00 95.94 68 LYS A CA 1
ATOM 556 C C . LYS A 1 68 ? 0.916 -15.104 8.427 1.00 95.94 68 LYS A C 1
ATOM 558 O O . LYS A 1 68 ? 0.661 -14.347 9.361 1.00 95.94 68 LYS A O 1
ATOM 563 N N . TYR A 1 69 ? 0.998 -16.424 8.597 1.00 97.06 69 TYR A N 1
ATOM 564 C CA . TYR A 1 69 ? 0.788 -17.054 9.906 1.00 97.06 69 TYR A CA 1
ATOM 565 C C . TYR A 1 69 ? 1.820 -16.609 10.948 1.00 97.06 69 TYR A C 1
ATOM 567 O O . TYR A 1 69 ? 1.464 -16.452 12.118 1.00 97.06 69 TYR A O 1
ATOM 575 N N . GLN A 1 70 ? 3.078 -16.382 10.559 1.00 95.69 70 GLN A N 1
ATOM 576 C CA . GLN A 1 70 ? 4.096 -15.828 11.453 1.00 95.69 70 GLN A CA 1
ATOM 577 C C . GLN A 1 70 ? 3.692 -14.430 11.929 1.00 95.69 70 GLN A C 1
ATOM 579 O O . GLN A 1 70 ? 3.613 -14.223 13.138 1.00 95.69 70 GLN A O 1
ATOM 584 N N . ALA A 1 71 ? 3.356 -13.521 11.010 1.00 95.50 71 ALA A N 1
ATOM 585 C CA . ALA A 1 71 ? 2.938 -12.159 11.341 1.00 95.50 71 ALA A CA 1
ATOM 586 C C . ALA A 1 71 ? 1.685 -12.134 12.232 1.00 95.50 71 ALA A C 1
ATOM 588 O O . ALA A 1 71 ? 1.660 -11.467 13.269 1.00 95.50 71 ALA A O 1
ATOM 589 N N . TRP A 1 72 ? 0.658 -12.916 11.889 1.00 97.38 72 TRP A N 1
ATOM 590 C CA . TRP A 1 72 ? -0.580 -12.956 12.669 1.00 97.38 72 TRP A CA 1
ATOM 591 C C . TRP A 1 72 ? -0.377 -13.554 14.063 1.00 97.38 72 TRP A C 1
ATOM 593 O O . TRP A 1 72 ? -0.951 -13.069 15.036 1.00 97.38 72 TRP A O 1
ATOM 603 N N . SER A 1 73 ? 0.458 -14.588 14.188 1.00 96.88 73 SER A N 1
ATOM 604 C CA . SER A 1 73 ? 0.741 -15.238 15.474 1.00 96.88 73 SER A CA 1
ATOM 605 C C . SER A 1 73 ? 1.671 -14.437 16.383 1.00 96.88 73 SER A C 1
ATOM 607 O O . SER A 1 73 ? 1.582 -14.574 17.605 1.00 96.88 73 SER A O 1
ATOM 609 N N . SER A 1 74 ? 2.522 -13.573 15.825 1.00 95.69 74 SER A N 1
ATOM 610 C CA . SER A 1 74 ? 3.274 -12.568 16.587 1.00 95.69 74 SER A CA 1
ATOM 611 C C . SER A 1 74 ? 2.475 -11.288 16.845 1.00 95.69 74 SER A C 1
ATOM 613 O O . SER A 1 74 ? 2.958 -10.408 17.558 1.00 95.69 74 SER A O 1
ATOM 615 N N . TYR A 1 75 ? 1.252 -11.189 16.304 1.00 95.88 75 TYR A N 1
ATOM 616 C CA . TYR A 1 75 ? 0.402 -9.995 16.335 1.00 95.88 75 TYR A CA 1
ATOM 617 C C . TYR A 1 75 ? 1.067 -8.770 15.688 1.00 95.88 75 TYR A C 1
ATOM 619 O O . TYR A 1 75 ? 0.721 -7.626 16.003 1.00 95.88 75 TYR A O 1
ATOM 627 N N . THR A 1 76 ? 2.017 -9.002 14.782 1.00 95.75 76 THR A N 1
ATOM 628 C CA . THR A 1 76 ? 2.652 -7.950 13.992 1.00 95.75 76 THR A CA 1
ATOM 629 C C . THR A 1 76 ? 1.614 -7.386 13.018 1.00 95.75 76 THR A C 1
ATOM 631 O O . THR A 1 76 ? 1.018 -8.167 12.274 1.00 95.75 76 THR A O 1
ATOM 634 N N . PRO A 1 77 ? 1.355 -6.065 13.022 1.00 95.56 77 PRO A N 1
ATOM 635 C CA . PRO A 1 77 ? 0.480 -5.447 12.032 1.00 95.56 77 PRO A CA 1
ATOM 636 C C . PRO A 1 77 ? 0.991 -5.685 10.609 1.00 95.56 77 PRO A C 1
ATOM 638 O O . PRO A 1 77 ? 2.191 -5.625 10.360 1.00 95.56 77 PRO A O 1
ATOM 641 N N . GLU A 1 78 ? 0.079 -5.904 9.666 1.00 94.75 78 GLU A N 1
ATOM 642 C CA . GLU A 1 78 ? 0.407 -5.943 8.234 1.00 94.75 78 GLU A CA 1
ATOM 643 C C . GLU A 1 78 ? 0.474 -4.544 7.619 1.00 94.75 78 GLU A C 1
ATOM 645 O O . GLU A 1 78 ? 1.062 -4.355 6.559 1.00 94.75 78 GLU A O 1
ATOM 650 N N . THR A 1 79 ? -0.182 -3.567 8.242 1.00 94.50 79 THR A N 1
ATOM 651 C CA . THR A 1 79 ? -0.302 -2.211 7.715 1.00 94.50 79 THR A CA 1
ATOM 652 C C . THR A 1 79 ? -0.079 -1.200 8.828 1.00 94.50 79 THR A C 1
ATOM 654 O O . THR A 1 79 ? -0.784 -1.203 9.843 1.00 94.50 79 THR A O 1
ATOM 657 N N . THR A 1 80 ? 0.867 -0.288 8.611 1.00 95.38 80 THR A N 1
ATOM 658 C CA . THR A 1 80 ? 0.964 0.933 9.410 1.00 95.38 80 THR A CA 1
ATOM 659 C C . THR A 1 80 ? -0.132 1.892 8.961 1.00 95.38 80 THR A C 1
ATOM 661 O O . THR A 1 80 ? -0.076 2.441 7.869 1.00 95.38 80 THR A O 1
ATOM 664 N N . GLY A 1 81 ? -1.171 2.034 9.778 1.00 97.38 81 GLY A N 1
ATOM 665 C CA . GLY A 1 81 ? -2.366 2.815 9.460 1.00 97.38 81 GLY A CA 1
ATOM 666 C C . GLY A 1 81 ? -3.410 2.695 10.566 1.00 97.38 81 GLY A C 1
ATOM 667 O O . GLY A 1 81 ? -3.149 2.055 11.592 1.00 97.38 81 GLY A O 1
ATOM 668 N N . VAL A 1 82 ? -4.585 3.291 10.356 1.00 98.62 82 VAL A N 1
ATOM 669 C CA . VAL A 1 82 ? -5.631 3.410 11.385 1.00 98.62 82 VAL A CA 1
ATOM 670 C C . VAL A 1 82 ? -6.881 2.608 11.031 1.00 98.62 82 VAL A C 1
ATOM 672 O O . VAL A 1 82 ? -7.514 2.842 10.007 1.00 98.62 82 VAL A O 1
ATOM 675 N N . MET A 1 83 ? -7.300 1.712 11.919 1.00 98.69 83 MET A N 1
ATOM 676 C CA . MET A 1 83 ? -8.667 1.191 11.920 1.00 98.69 83 MET A CA 1
ATOM 677 C C . MET A 1 83 ? -9.521 2.042 12.858 1.00 98.69 83 MET A C 1
ATOM 679 O O . MET A 1 83 ? -9.180 2.185 14.031 1.00 98.69 83 MET A O 1
ATOM 683 N N . ILE A 1 84 ? -10.621 2.598 12.358 1.00 98.88 84 ILE A N 1
ATOM 684 C CA . ILE A 1 84 ? -11.579 3.384 13.133 1.00 98.88 84 ILE A CA 1
ATOM 685 C C . ILE A 1 84 ? -12.879 2.584 13.237 1.00 98.88 84 ILE A C 1
ATOM 687 O O . ILE A 1 84 ? -13.567 2.374 12.243 1.00 98.88 84 ILE A O 1
ATOM 691 N N . ALA A 1 85 ? -13.245 2.165 14.442 1.00 98.81 85 ALA A N 1
ATOM 692 C CA . ALA A 1 85 ? -14.549 1.573 14.716 1.00 98.81 85 ALA A CA 1
ATOM 693 C C . ALA A 1 85 ? -15.406 2.588 15.473 1.00 98.81 85 ALA A C 1
ATOM 695 O O . ALA A 1 85 ? -14.969 3.130 16.496 1.00 98.81 85 ALA A O 1
ATOM 696 N N . TYR A 1 86 ? -16.626 2.842 15.001 1.00 98.75 86 TYR A N 1
ATOM 697 C CA . TYR A 1 86 ? -17.524 3.802 15.633 1.00 98.75 86 TYR A CA 1
ATOM 698 C C . TYR A 1 86 ? -18.911 3.238 15.929 1.00 98.75 86 TYR A C 1
ATOM 700 O O . TYR A 1 86 ? -19.428 2.399 15.202 1.00 98.75 86 TYR A O 1
ATOM 708 N N . ALA A 1 87 ? -19.514 3.741 17.008 1.00 97.88 87 ALA A N 1
ATOM 709 C CA . ALA A 1 87 ? -20.904 3.528 17.388 1.00 97.88 87 ALA A CA 1
ATOM 710 C C . ALA A 1 87 ? -21.614 4.882 17.518 1.00 97.88 87 ALA A C 1
ATOM 712 O O . ALA A 1 87 ? -21.307 5.684 18.418 1.00 97.88 87 ALA A O 1
ATOM 713 N N . SER A 1 88 ? -22.579 5.147 16.633 1.00 96.81 88 SER A N 1
ATOM 714 C CA . SER A 1 88 ? -23.335 6.400 16.623 1.00 96.81 88 SER A CA 1
ATOM 715 C C . SER A 1 88 ? -24.841 6.176 16.590 1.00 96.81 88 SER A C 1
ATOM 717 O O . SER A 1 88 ? -25.357 5.515 15.706 1.00 96.81 88 SER A O 1
ATOM 719 N N . VAL A 1 89 ? -25.560 6.778 17.543 1.00 93.75 89 VAL A N 1
ATOM 720 C CA . VAL A 1 89 ? -27.033 6.700 17.600 1.00 93.75 89 VAL A CA 1
ATOM 721 C C . VAL A 1 89 ? -27.689 7.747 16.695 1.00 93.75 89 VAL A C 1
ATOM 723 O O . VAL A 1 89 ? -28.725 7.488 16.098 1.00 93.75 89 VAL A O 1
ATOM 726 N N . TYR A 1 90 ? -27.085 8.935 16.592 1.00 93.75 90 TYR A N 1
ATOM 727 C CA . TYR A 1 90 ? -27.642 10.089 15.870 1.00 93.75 90 TYR A CA 1
ATOM 728 C C . TYR A 1 90 ? -26.662 10.680 14.840 1.00 93.75 90 TYR A C 1
ATOM 730 O O . TYR A 1 90 ? -26.748 11.863 14.527 1.00 93.75 90 TYR A O 1
ATOM 738 N N . GLY A 1 91 ? -25.654 9.920 14.403 1.00 96.50 91 GLY A N 1
ATOM 739 C CA . GLY A 1 91 ? -24.641 10.368 13.432 1.00 96.50 91 GLY A CA 1
ATOM 740 C C . GLY A 1 91 ? -23.579 11.341 13.971 1.00 96.50 91 GLY A C 1
ATOM 741 O O . GLY A 1 91 ? -22.561 11.569 13.335 1.00 96.50 91 GLY A O 1
ATOM 742 N N . ASN A 1 92 ? -23.730 11.906 15.173 1.00 96.81 92 ASN A N 1
ATOM 743 C CA . ASN A 1 92 ? -22.752 12.875 15.693 1.00 96.81 92 ASN A CA 1
ATOM 744 C C . ASN A 1 92 ? -21.372 12.274 16.020 1.00 96.81 92 ASN A C 1
ATOM 746 O O . ASN A 1 92 ? -20.358 12.959 15.915 1.00 96.81 92 ASN A O 1
ATOM 750 N N . THR A 1 93 ? -21.332 11.012 16.456 1.00 97.50 93 THR A N 1
ATOM 751 C CA . THR A 1 93 ? -20.064 10.291 16.688 1.00 97.50 93 THR A CA 1
ATOM 752 C C . THR A 1 93 ? -19.430 9.882 15.364 1.00 97.50 93 THR A C 1
ATOM 754 O O . THR A 1 93 ? -18.220 9.991 15.219 1.00 97.50 93 THR A O 1
ATOM 757 N N . GLU A 1 94 ? -20.254 9.452 14.407 1.00 98.25 94 GLU A N 1
ATOM 758 C CA . GLU A 1 94 ? -19.840 9.146 13.035 1.00 98.25 94 GLU A CA 1
ATOM 759 C C . GLU A 1 94 ? -19.217 10.374 12.369 1.00 98.25 94 GLU A C 1
ATOM 761 O O . GLU A 1 94 ? -18.088 10.300 11.910 1.00 98.25 94 GLU A O 1
ATOM 766 N N . ASN A 1 95 ? -19.872 11.536 12.446 1.00 97.94 95 ASN A N 1
ATOM 767 C CA . ASN A 1 95 ? -19.337 12.790 11.918 1.00 97.94 95 ASN A CA 1
ATOM 768 C C . ASN A 1 95 ? -17.948 13.126 12.495 1.00 97.94 95 ASN A C 1
ATOM 770 O O . ASN A 1 95 ? -17.049 13.539 11.774 1.00 97.94 95 ASN A O 1
ATOM 774 N N . ALA A 1 96 ? -17.730 12.915 13.796 1.00 97.62 96 ALA A N 1
ATOM 775 C CA . ALA A 1 96 ? -16.408 13.126 14.386 1.00 97.62 96 ALA A CA 1
ATOM 776 C C . ALA A 1 96 ? -15.365 12.098 13.911 1.00 97.62 96 ALA A C 1
ATOM 778 O O . ALA A 1 96 ? -14.201 12.455 13.731 1.00 97.62 96 ALA A O 1
ATOM 779 N N . ALA A 1 97 ? -15.770 10.843 13.698 1.00 98.12 97 ALA A N 1
ATOM 780 C CA . ALA A 1 97 ? -14.911 9.807 13.133 1.00 98.12 97 ALA A CA 1
ATOM 781 C C . ALA A 1 97 ? -14.545 10.101 11.663 1.00 98.12 97 ALA A C 1
ATOM 783 O O . ALA A 1 97 ? -13.389 9.930 11.288 1.00 98.12 97 ALA A O 1
ATOM 784 N N . GLU A 1 98 ? -15.485 10.618 10.869 1.00 98.25 98 GLU A N 1
ATOM 785 C CA . GLU A 1 98 ? -15.272 11.054 9.480 1.00 98.25 98 GLU A CA 1
ATOM 786 C C . GLU A 1 98 ? -14.307 12.242 9.391 1.00 98.25 98 GLU A C 1
ATOM 788 O O . GLU A 1 98 ? -13.382 12.247 8.576 1.00 98.25 98 GLU A O 1
ATOM 793 N N . ILE A 1 99 ? -14.462 13.235 10.276 1.00 98.00 99 ILE A N 1
ATOM 794 C CA . ILE A 1 99 ? -13.531 14.370 10.357 1.00 98.00 99 ILE A CA 1
ATOM 795 C C . ILE A 1 99 ? -12.127 13.876 10.725 1.00 98.00 99 ILE A C 1
ATOM 797 O O . ILE A 1 99 ? -11.157 14.290 10.092 1.00 98.00 99 ILE A O 1
ATOM 801 N N . LEU A 1 100 ? -12.007 12.969 11.702 1.00 98.19 100 LEU A N 1
ATOM 802 C CA . LEU A 1 100 ? -10.725 12.351 12.047 1.00 98.19 100 LEU A CA 1
ATOM 803 C C . LEU A 1 100 ? -10.115 11.622 10.840 1.00 98.19 100 LEU A C 1
ATOM 805 O O . LEU A 1 100 ? -8.943 11.827 10.539 1.00 98.19 100 LEU A O 1
ATOM 809 N N . SER A 1 101 ? -10.900 10.791 10.152 1.00 98.25 101 SER A N 1
ATOM 810 C CA . SER A 1 101 ? -10.454 10.030 8.980 1.00 98.25 101 SER A CA 1
ATOM 811 C C . SER A 1 101 ? -9.968 10.948 7.856 1.00 98.25 101 SER A C 1
ATOM 813 O O . SER A 1 101 ? -8.883 10.744 7.314 1.00 98.25 101 SER A O 1
ATOM 815 N N . SER A 1 102 ? -10.710 12.023 7.583 1.00 98.12 102 SER A N 1
ATOM 816 C CA . SER A 1 102 ? -10.335 13.040 6.594 1.00 98.12 102 SER A CA 1
ATOM 817 C C . SER A 1 102 ? -9.011 13.723 6.954 1.00 98.12 102 SER A C 1
ATOM 819 O O . SER A 1 102 ? -8.143 13.875 6.103 1.00 98.12 102 SER A O 1
ATOM 821 N N . ARG A 1 103 ? -8.806 14.077 8.229 1.00 97.44 103 ARG A N 1
ATOM 822 C CA . ARG A 1 103 ? -7.557 14.706 8.695 1.00 97.44 103 ARG A CA 1
ATOM 823 C C . ARG A 1 103 ? -6.363 13.756 8.670 1.00 97.44 103 ARG A C 1
ATOM 825 O O . ARG A 1 103 ? -5.253 14.189 8.388 1.00 97.44 103 ARG A O 1
ATOM 832 N N . LEU A 1 104 ? -6.576 12.472 8.955 1.00 97.19 104 LEU A N 1
ATOM 833 C CA . LEU A 1 104 ? -5.542 11.450 8.781 1.00 97.19 104 LEU A CA 1
ATOM 834 C C . LEU A 1 104 ? -5.157 11.320 7.302 1.00 97.19 104 LEU A C 1
ATOM 836 O O . LEU A 1 104 ? -3.970 11.261 6.991 1.00 97.19 104 LEU A O 1
ATOM 840 N N . HIS A 1 105 ? -6.138 11.363 6.395 1.00 95.75 105 HIS A N 1
ATOM 841 C CA . HIS A 1 105 ? -5.887 11.362 4.956 1.00 95.75 105 HIS A CA 1
ATOM 842 C C . HIS A 1 105 ? -5.093 12.594 4.494 1.00 95.75 105 HIS A C 1
ATOM 844 O O . HIS A 1 105 ? -4.152 12.440 3.720 1.00 95.75 105 HIS A O 1
ATOM 850 N N . ASP A 1 106 ? -5.397 13.786 5.023 1.00 95.81 106 ASP A N 1
ATOM 851 C CA . ASP A 1 106 ? -4.625 15.017 4.768 1.00 95.81 106 ASP A CA 1
ATOM 852 C C . ASP A 1 106 ? -3.144 14.884 5.201 1.00 95.81 106 ASP A C 1
ATOM 854 O O . ASP A 1 106 ? -2.280 15.594 4.688 1.00 95.81 106 ASP A O 1
ATOM 858 N N . MET A 1 107 ? -2.838 13.965 6.127 1.00 91.19 107 MET A N 1
ATOM 859 C CA . MET A 1 107 ? -1.479 13.611 6.565 1.00 91.19 107 MET A CA 1
ATOM 860 C C . MET A 1 107 ? -0.890 12.387 5.847 1.00 91.19 107 MET A C 1
ATOM 862 O O . MET A 1 107 ? 0.111 11.840 6.306 1.00 91.19 107 MET A O 1
ATOM 866 N N . GLU A 1 108 ? -1.522 11.917 4.769 1.00 93.56 108 GLU A N 1
ATOM 867 C CA . GLU A 1 108 ? -1.145 10.698 4.035 1.00 93.56 108 GLU A CA 1
ATOM 868 C C . GLU A 1 108 ? -1.183 9.417 4.895 1.00 93.56 108 GLU A C 1
ATOM 870 O O . GLU A 1 108 ? -0.590 8.390 4.558 1.00 93.56 108 GLU A O 1
ATOM 875 N N . ILE A 1 109 ? -1.927 9.441 6.004 1.00 95.31 109 ILE A N 1
ATOM 876 C CA . ILE A 1 109 ? -2.124 8.285 6.876 1.00 95.31 109 ILE A CA 1
ATOM 877 C C . ILE A 1 109 ? -3.372 7.535 6.418 1.00 95.31 109 ILE A C 1
ATOM 879 O O . ILE A 1 109 ? -4.498 8.018 6.529 1.00 95.31 109 ILE A O 1
ATOM 883 N N . HIS A 1 110 ? -3.174 6.307 5.946 1.00 94.62 110 HIS A N 1
ATOM 884 C CA . HIS A 1 110 ? -4.2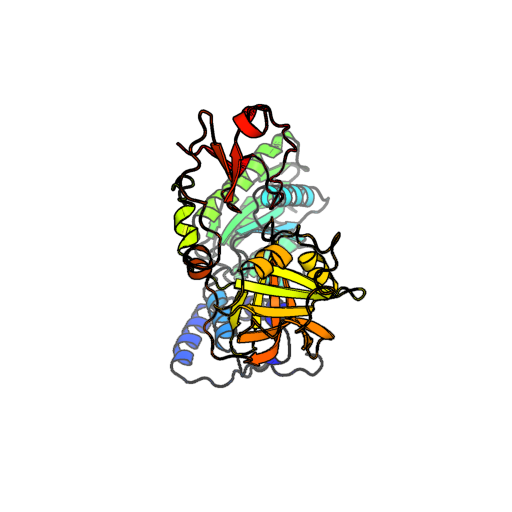72 5.446 5.524 1.00 94.62 110 HIS A CA 1
ATOM 885 C C . HIS A 1 110 ? -5.165 5.039 6.709 1.00 94.62 110 HIS A C 1
ATOM 887 O O . HIS A 1 110 ? -4.691 4.449 7.689 1.00 94.62 110 HIS A O 1
ATOM 893 N N . SER A 1 111 ? -6.475 5.255 6.572 1.00 97.81 111 SER A N 1
ATOM 894 C CA . SER A 1 111 ? -7.504 4.835 7.525 1.00 97.81 111 SER A CA 1
ATOM 895 C C . SER A 1 111 ? -8.592 3.973 6.873 1.00 97.81 111 SER A C 1
ATOM 897 O O . SER A 1 111 ? -8.854 4.061 5.675 1.00 97.81 111 SER A O 1
ATOM 899 N N . VAL A 1 112 ? -9.242 3.127 7.675 1.00 98.31 112 VAL A N 1
ATOM 900 C CA . VAL A 1 112 ? -10.497 2.437 7.326 1.00 98.31 112 VAL A CA 1
ATOM 901 C C . VAL A 1 112 ? -11.516 2.642 8.437 1.00 98.31 112 VAL A C 1
ATOM 903 O O . VAL A 1 112 ? -11.138 2.707 9.607 1.00 98.31 112 VAL A O 1
ATOM 906 N N . MET A 1 113 ? -12.797 2.733 8.085 1.00 98.44 113 MET A N 1
ATOM 907 C CA . MET A 1 113 ? -13.883 3.002 9.029 1.00 98.44 113 MET A CA 1
ATOM 908 C C . MET A 1 113 ? -14.915 1.876 9.047 1.00 98.44 113 MET A C 1
ATOM 910 O O . MET A 1 113 ? -15.276 1.347 7.998 1.00 98.44 113 MET A O 1
ATOM 914 N N . PHE A 1 114 ? -15.410 1.548 10.240 1.00 98.69 114 PHE A N 1
ATOM 915 C CA . PHE A 1 114 ? -16.443 0.539 10.456 1.00 98.69 114 PHE A CA 1
ATOM 916 C C . PHE A 1 114 ? -17.503 1.041 11.441 1.00 98.69 114 PHE A C 1
ATOM 918 O O . PHE A 1 114 ? -17.180 1.371 12.586 1.00 98.69 114 PHE A O 1
ATOM 925 N N . ASP A 1 115 ? -18.772 1.025 11.030 1.00 98.50 115 ASP A N 1
ATOM 926 C CA . ASP A 1 115 ? -19.898 1.119 11.964 1.00 98.50 115 ASP A CA 1
ATOM 927 C C . ASP A 1 115 ? -20.123 -0.254 12.601 1.00 98.50 115 ASP A C 1
ATOM 929 O O . ASP A 1 115 ? -20.495 -1.227 11.928 1.00 98.50 115 ASP A O 1
ATOM 933 N N . VAL A 1 116 ? -19.911 -0.329 13.916 1.00 98.38 116 VAL A N 1
ATOM 934 C CA . VAL A 1 116 ? -20.065 -1.571 14.689 1.00 98.38 116 VAL A CA 1
ATOM 935 C C . VAL A 1 116 ? -21.513 -2.067 14.741 1.00 98.38 116 VAL A C 1
ATOM 937 O O . VAL A 1 116 ? -21.763 -3.192 15.161 1.00 98.38 116 VAL A O 1
ATOM 940 N N . SER A 1 117 ? -22.481 -1.236 14.356 1.00 96.62 117 SER A N 1
ATOM 941 C CA . SER A 1 117 ? -23.912 -1.560 14.390 1.00 96.62 117 SER A CA 1
ATOM 942 C C . SER A 1 117 ? -24.371 -2.346 13.161 1.00 96.62 117 SER A C 1
ATOM 944 O O . SER A 1 117 ? -25.412 -3.000 13.216 1.00 96.62 117 SER A O 1
ATOM 946 N N . VAL A 1 118 ? -23.615 -2.285 12.059 1.00 97.25 118 VAL A N 1
ATOM 947 C CA . VAL A 1 118 ? -23.972 -2.925 10.777 1.00 97.25 118 VAL A CA 1
ATOM 948 C C . VAL A 1 118 ? -22.865 -3.804 10.196 1.00 97.25 118 VAL A C 1
ATOM 950 O O . VAL A 1 118 ? -23.135 -4.610 9.308 1.00 97.25 118 VAL A O 1
ATOM 953 N N . THR A 1 119 ? -21.635 -3.690 10.701 1.00 98.00 119 THR A N 1
ATOM 954 C CA . THR A 1 119 ? -20.504 -4.527 10.280 1.00 98.00 119 THR A CA 1
ATOM 955 C C . THR A 1 119 ? -20.357 -5.722 11.216 1.00 98.00 119 THR A C 1
ATOM 957 O O . THR A 1 119 ? -20.368 -5.568 12.438 1.00 98.00 119 THR A O 1
ATOM 960 N N . PHE A 1 120 ? -20.162 -6.925 10.669 1.00 97.12 120 PHE A N 1
ATOM 961 C CA . PHE A 1 120 ? -19.906 -8.106 11.494 1.00 97.12 120 PHE A CA 1
ATOM 962 C C . PHE A 1 120 ? -18.612 -7.945 12.301 1.00 97.12 120 PHE A C 1
ATOM 964 O O . PHE A 1 120 ? -17.550 -7.688 11.731 1.00 97.12 120 PHE A O 1
ATOM 971 N N . ALA A 1 121 ? -18.670 -8.198 13.614 1.00 96.44 121 ALA A N 1
ATOM 972 C CA . ALA A 1 121 ? -17.522 -8.061 14.519 1.00 96.44 121 ALA A CA 1
ATOM 973 C C . ALA A 1 121 ? -16.266 -8.787 14.009 1.00 96.44 121 ALA A C 1
ATOM 975 O O . ALA A 1 121 ? -15.162 -8.257 14.102 1.00 96.44 121 ALA A O 1
ATOM 976 N N . SER A 1 122 ? -16.434 -9.948 13.368 1.00 97.56 122 SER A N 1
ATOM 977 C CA . SER A 1 122 ? -15.317 -10.723 12.826 1.00 97.56 122 SER A CA 1
ATOM 978 C C . SER A 1 122 ? -14.486 -9.995 11.765 1.00 97.56 122 SER A C 1
ATOM 980 O O . SER A 1 122 ? -13.290 -10.260 11.639 1.00 97.56 122 SER A O 1
ATOM 982 N N . GLU A 1 123 ? -15.102 -9.091 11.000 1.00 98.25 123 GLU A N 1
ATOM 983 C CA . GLU A 1 123 ? -14.406 -8.285 9.987 1.00 98.25 123 GLU A CA 1
ATOM 984 C C . GLU A 1 123 ? -13.591 -7.181 10.659 1.00 98.25 123 GLU A C 1
ATOM 986 O O . GLU A 1 123 ? -12.421 -6.979 10.334 1.00 98.25 123 GLU A O 1
ATOM 991 N N . ILE A 1 124 ? -14.168 -6.548 11.681 1.00 98.56 124 ILE A N 1
ATOM 992 C CA . ILE A 1 124 ? -13.496 -5.510 12.465 1.00 98.56 124 ILE A CA 1
ATOM 993 C C . ILE A 1 124 ? -12.336 -6.107 13.276 1.00 98.56 124 ILE A C 1
ATOM 995 O O . ILE A 1 124 ? -11.269 -5.503 13.357 1.00 98.56 124 ILE A O 1
ATOM 999 N N . ILE A 1 125 ? -12.486 -7.322 13.816 1.00 98.31 125 ILE A N 1
ATOM 1000 C CA . ILE A 1 125 ? -11.401 -8.055 14.491 1.00 98.31 125 ILE A CA 1
ATOM 1001 C C . ILE A 1 125 ? -10.261 -8.349 13.513 1.00 98.31 125 ILE A C 1
ATOM 1003 O O . ILE A 1 125 ? -9.097 -8.104 13.832 1.00 98.31 125 ILE A O 1
ATOM 1007 N N . ALA A 1 126 ? -10.574 -8.819 12.303 1.00 98.31 126 ALA A N 1
ATOM 1008 C CA . ALA A 1 126 ? -9.564 -9.047 11.272 1.00 98.31 126 ALA A CA 1
ATOM 1009 C C . ALA A 1 126 ? -8.836 -7.744 10.894 1.00 98.31 126 ALA A C 1
ATOM 1011 O O . ALA A 1 126 ? -7.608 -7.731 10.771 1.00 98.31 126 ALA A O 1
ATOM 1012 N N . ALA A 1 127 ? -9.569 -6.632 10.778 1.00 98.38 127 ALA A N 1
ATOM 1013 C CA . ALA A 1 127 ? -8.989 -5.312 10.552 1.00 98.38 127 ALA A CA 1
ATOM 1014 C C . ALA A 1 127 ? -8.112 -4.855 11.732 1.00 98.38 127 ALA A C 1
ATOM 1016 O O . ALA A 1 127 ? -7.009 -4.356 11.517 1.00 98.38 127 ALA A O 1
ATOM 1017 N N . ALA A 1 128 ? -8.524 -5.092 12.979 1.00 98.31 128 ALA A N 1
ATOM 1018 C CA . ALA A 1 128 ? -7.731 -4.752 14.160 1.00 98.31 128 ALA A CA 1
ATOM 1019 C C . ALA A 1 128 ? -6.391 -5.508 14.214 1.00 98.31 128 ALA A C 1
ATOM 1021 O O . ALA A 1 128 ? -5.381 -4.964 14.660 1.00 98.31 128 ALA A O 1
ATOM 1022 N N . PHE A 1 129 ? -6.350 -6.749 13.720 1.00 97.69 129 PHE A N 1
ATOM 1023 C CA . PHE A 1 129 ? -5.093 -7.478 13.532 1.00 97.69 129 PHE A CA 1
ATOM 1024 C C . PHE A 1 129 ? -4.257 -6.920 12.371 1.00 97.69 129 PHE A C 1
ATOM 1026 O O . PHE A 1 129 ? -3.033 -6.900 12.472 1.00 97.69 129 PHE A O 1
ATOM 1033 N N . LYS A 1 130 ? -4.887 -6.433 11.299 1.00 97.81 130 LYS A N 1
ATOM 1034 C CA . LYS A 1 130 ? -4.195 -5.874 10.127 1.00 97.81 130 LYS A CA 1
ATOM 1035 C C . LYS A 1 130 ? -3.494 -4.541 10.427 1.00 97.81 130 LYS A C 1
ATOM 1037 O O . LYS A 1 130 ? -2.350 -4.367 10.018 1.00 97.81 130 LYS A O 1
ATOM 1042 N N . PHE A 1 131 ? -4.155 -3.623 11.132 1.00 98.31 131 PHE A N 1
ATOM 1043 C CA . PHE A 1 131 ? -3.683 -2.246 11.337 1.00 98.31 131 PHE A CA 1
ATOM 1044 C C . PHE A 1 131 ? -2.903 -2.053 12.642 1.00 98.31 131 PHE A C 1
ATOM 1046 O O . PHE A 1 131 ? -3.208 -2.683 13.652 1.00 98.31 131 PHE A O 1
ATOM 1053 N N . SER A 1 132 ? -1.906 -1.162 12.636 1.00 97.62 132 SER A N 1
ATOM 1054 C CA . SER A 1 132 ? -1.080 -0.860 13.816 1.00 97.62 132 SER A CA 1
ATOM 1055 C C . SER A 1 132 ? -1.754 0.068 14.833 1.00 97.62 132 SER A C 1
ATOM 1057 O O . SER A 1 132 ? -1.475 -0.041 16.032 1.00 97.62 132 SER A O 1
ATOM 1059 N N . HIS A 1 133 ? -2.649 0.949 14.372 1.00 98.50 133 HIS A N 1
ATOM 1060 C CA . HIS A 1 133 ? -3.363 1.919 15.203 1.00 98.50 133 HIS A CA 1
ATOM 1061 C C . HIS A 1 133 ? -4.866 1.656 15.170 1.00 98.50 133 HIS A C 1
ATOM 1063 O O . HIS A 1 133 ? -5.435 1.397 14.109 1.00 98.50 133 HIS A O 1
ATOM 1069 N N . LEU A 1 134 ? -5.511 1.737 16.332 1.00 98.81 134 LEU A N 1
ATOM 1070 C CA . LEU A 1 134 ? -6.946 1.515 16.494 1.00 98.81 134 LEU A CA 1
ATOM 1071 C C . LEU A 1 134 ? -7.588 2.749 17.132 1.00 98.81 134 LEU A C 1
ATOM 1073 O O . LEU A 1 134 ? -7.117 3.237 18.159 1.00 98.81 134 LEU A O 1
ATOM 1077 N N . VAL A 1 135 ? -8.684 3.234 16.564 1.00 98.88 135 VAL A N 1
ATOM 1078 C CA . VAL A 1 135 ? -9.496 4.295 17.158 1.00 98.88 135 VAL A CA 1
ATOM 1079 C C . VAL A 1 135 ? -10.890 3.756 17.417 1.00 98.88 135 VAL A C 1
ATOM 1081 O O . VAL A 1 135 ? -11.556 3.277 16.503 1.00 98.88 135 VAL A O 1
ATOM 1084 N N . PHE A 1 136 ? -11.340 3.867 18.663 1.00 98.81 136 PHE A N 1
ATOM 1085 C CA . PHE A 1 136 ? -12.702 3.502 19.042 1.00 98.81 136 PHE A CA 1
ATOM 1086 C C . PHE A 1 136 ? -13.492 4.757 19.402 1.00 98.81 136 PHE A C 1
ATOM 1088 O O . PHE A 1 136 ? -13.141 5.491 20.332 1.00 98.81 136 PHE A O 1
ATOM 1095 N N . ALA A 1 137 ? -14.563 5.007 18.653 1.00 98.62 137 ALA A N 1
ATOM 1096 C CA . ALA A 1 137 ? -15.422 6.170 18.813 1.00 98.62 137 ALA A CA 1
ATOM 1097 C C . ALA A 1 137 ? -16.826 5.738 19.249 1.00 98.62 137 ALA A C 1
ATOM 1099 O O . ALA A 1 137 ? -17.578 5.183 18.459 1.00 98.62 137 ALA A O 1
ATOM 1100 N N . SER A 1 138 ? -17.228 5.986 20.495 1.00 98.25 138 SER A N 1
ATOM 1101 C CA . SER A 1 138 ? -18.535 5.510 20.980 1.00 98.25 138 SER A CA 1
ATOM 1102 C C . SER A 1 138 ? -19.300 6.564 21.749 1.00 98.25 138 SER A C 1
ATOM 1104 O O . SER A 1 138 ? -18.752 7.287 22.587 1.00 98.25 138 SER A O 1
ATOM 1106 N N . THR A 1 139 ? -20.617 6.575 21.550 1.00 96.62 139 THR A N 1
ATOM 1107 C CA . THR A 1 139 ? -21.509 7.238 22.499 1.00 96.62 139 THR A CA 1
ATOM 1108 C C . THR A 1 139 ? -21.493 6.536 23.863 1.00 96.62 139 THR A C 1
ATOM 1110 O O . THR A 1 139 ? -21.244 5.331 23.954 1.00 96.62 139 THR A O 1
ATOM 1113 N N . THR A 1 140 ? -21.736 7.297 24.927 1.00 96.88 140 THR A N 1
ATOM 1114 C CA . THR A 1 140 ? -22.045 6.785 26.261 1.00 96.88 140 THR A CA 1
ATOM 1115 C C . THR A 1 140 ? -23.519 6.410 26.301 1.00 96.88 140 THR A C 1
ATOM 1117 O O . THR A 1 140 ? -24.385 7.270 26.139 1.00 96.88 140 THR A O 1
ATOM 1120 N N . TYR A 1 141 ? -23.801 5.132 26.530 1.00 95.00 141 TYR A N 1
ATOM 1121 C CA . TYR A 1 141 ? -25.144 4.567 26.478 1.00 95.00 141 TYR A CA 1
ATOM 1122 C C . TYR A 1 141 ? -25.464 3.884 27.807 1.00 95.00 141 TYR A C 1
ATOM 1124 O O . TYR A 1 141 ? -24.739 2.988 28.224 1.00 95.00 141 TYR A O 1
ATOM 1132 N N . ASN A 1 142 ? -26.512 4.332 28.507 1.00 94.31 142 ASN A N 1
ATOM 1133 C CA . ASN A 1 142 ? -26.891 3.831 29.840 1.00 94.31 142 ASN A CA 1
ATOM 1134 C C . ASN A 1 142 ? -25.732 3.833 30.861 1.00 94.31 142 ASN A C 1
ATOM 1136 O O . ASN A 1 142 ? -25.533 2.865 31.586 1.00 94.31 142 ASN A O 1
ATOM 1140 N N . ALA A 1 143 ? -24.951 4.922 30.889 1.00 94.81 143 ALA A N 1
ATOM 1141 C CA . ALA A 1 143 ? -23.710 5.050 31.671 1.00 94.81 143 ALA A CA 1
ATOM 1142 C C . ALA A 1 143 ? -22.623 4.000 31.337 1.00 94.81 143 ALA A C 1
ATOM 1144 O O . ALA A 1 143 ? -21.653 3.862 32.076 1.00 94.81 143 ALA A O 1
ATOM 1145 N N . GLY A 1 144 ? -22.771 3.298 30.212 1.00 96.81 144 GLY A N 1
ATOM 1146 C CA . GLY A 1 144 ? -21.844 2.314 29.672 1.00 96.81 144 GLY A CA 1
ATOM 1147 C C . GLY A 1 144 ? -21.329 2.675 28.275 1.00 96.81 144 GLY A C 1
ATOM 1148 O O . GLY A 1 144 ? -21.536 3.782 27.763 1.00 96.81 144 GLY A O 1
ATOM 1149 N N . VAL A 1 145 ? -20.656 1.710 27.651 1.00 97.62 145 VAL A N 1
ATOM 1150 C CA . VAL A 1 145 ? -20.312 1.721 26.221 1.00 97.62 145 VAL A CA 1
ATOM 1151 C C . VAL A 1 145 ? -21.540 1.276 25.414 1.00 97.62 145 VAL A C 1
ATOM 1153 O O . VAL A 1 145 ? -22.390 0.547 25.923 1.00 97.62 145 VAL A O 1
ATOM 1156 N N . PHE A 1 146 ? -21.673 1.737 24.168 1.00 97.56 146 PHE A N 1
ATOM 1157 C CA . PHE A 1 146 ? -22.742 1.266 23.285 1.00 97.56 146 PHE A CA 1
ATOM 1158 C C . PHE A 1 146 ? -22.633 -0.250 23.051 1.00 97.56 146 PHE A C 1
ATOM 1160 O O . PHE A 1 146 ? -21.528 -0.765 22.926 1.00 97.56 146 PHE A O 1
ATOM 1167 N N . VAL A 1 147 ? -23.768 -0.953 22.983 1.00 97.62 147 VAL A N 1
ATOM 1168 C CA . VAL A 1 147 ? -23.838 -2.424 23.110 1.00 97.62 147 VAL A CA 1
ATOM 1169 C C . VAL A 1 147 ? -22.921 -3.154 22.123 1.00 97.62 147 VAL A C 1
ATOM 1171 O O . VAL A 1 147 ? -22.082 -3.941 22.541 1.00 97.62 147 VAL A O 1
ATOM 1174 N N . THR A 1 148 ? -23.006 -2.840 20.831 1.00 97.75 148 THR A N 1
ATOM 1175 C CA . THR A 1 148 ? -22.193 -3.507 19.797 1.00 97.75 148 THR A CA 1
ATOM 1176 C C . THR A 1 148 ? -20.708 -3.138 19.868 1.00 97.75 148 THR A C 1
ATOM 1178 O O . THR A 1 148 ? -19.848 -3.939 19.508 1.00 97.75 148 THR A O 1
ATOM 1181 N N . MET A 1 149 ? -20.376 -1.951 20.390 1.00 98.62 149 MET A N 1
ATOM 1182 C CA . MET A 1 149 ? -18.988 -1.570 20.664 1.00 98.62 149 MET A CA 1
ATOM 1183 C C . MET A 1 149 ? -18.438 -2.323 21.882 1.00 98.62 149 MET A C 1
ATOM 1185 O O . MET A 1 149 ? -17.297 -2.776 21.856 1.00 98.62 149 MET A O 1
ATOM 1189 N N . ASP A 1 150 ? -19.236 -2.482 22.943 1.00 98.50 150 ASP A N 1
ATOM 1190 C CA . ASP A 1 150 ? -18.861 -3.275 24.121 1.00 98.50 150 ASP A CA 1
ATOM 1191 C C . ASP A 1 150 ? -18.598 -4.739 23.730 1.00 98.50 150 ASP A C 1
ATOM 1193 O O . ASP A 1 150 ? -17.557 -5.288 24.095 1.00 98.50 150 ASP A O 1
ATOM 1197 N N . GLU A 1 151 ? -19.474 -5.334 22.914 1.00 98.06 151 GLU A N 1
ATOM 1198 C CA . GLU A 1 151 ? -19.300 -6.686 22.368 1.00 98.06 151 GLU A CA 1
ATOM 1199 C C . GLU A 1 151 ? -17.996 -6.821 21.570 1.00 98.06 151 GLU A C 1
ATOM 1201 O O . GLU A 1 151 ? -17.184 -7.696 21.877 1.00 98.06 151 GLU A O 1
ATOM 1206 N N . LEU A 1 152 ? -17.745 -5.919 20.611 1.00 98.62 152 LEU A N 1
ATOM 1207 C CA . LEU A 1 152 ? -16.512 -5.912 19.816 1.00 98.62 152 LEU A CA 1
ATOM 1208 C C . LEU A 1 152 ? -15.257 -5.831 20.697 1.00 98.62 152 LEU A C 1
ATOM 1210 O O . LEU A 1 152 ? -14.303 -6.584 20.502 1.00 98.62 152 LEU A O 1
ATOM 1214 N N . LEU A 1 153 ? -15.234 -4.905 21.659 1.00 98.69 153 LEU A N 1
ATOM 1215 C CA . LEU A 1 153 ? -14.067 -4.688 22.517 1.00 98.69 153 LEU A CA 1
ATOM 1216 C C . LEU A 1 153 ? -13.799 -5.886 23.428 1.00 98.69 153 LEU A C 1
ATOM 1218 O O . LEU A 1 153 ? -12.641 -6.257 23.637 1.00 98.69 153 LEU A O 1
ATOM 1222 N N . ARG A 1 154 ? -14.856 -6.517 23.949 1.00 98.38 154 ARG A N 1
ATOM 1223 C CA . ARG A 1 154 ? -14.729 -7.752 24.730 1.00 98.38 154 ARG A CA 1
ATOM 1224 C C . ARG A 1 154 ? -14.228 -8.906 23.879 1.00 98.38 154 ARG A C 1
ATOM 1226 O O . ARG A 1 154 ? -13.424 -9.692 24.375 1.00 98.38 154 ARG A O 1
ATOM 1233 N N . ASP A 1 155 ? -14.654 -8.995 22.625 1.00 97.69 155 ASP A N 1
ATOM 1234 C CA . ASP A 1 155 ? -14.191 -10.037 21.714 1.00 97.69 155 ASP A CA 1
ATOM 1235 C C . ASP A 1 155 ? -12.707 -9.846 21.345 1.00 97.69 155 ASP A C 1
ATOM 1237 O O . ASP A 1 155 ? -11.900 -10.774 21.454 1.00 97.69 155 ASP A O 1
ATOM 1241 N N . LEU A 1 156 ? -12.286 -8.609 21.057 1.00 98.06 156 LEU A N 1
ATOM 1242 C CA . LEU A 1 156 ? -10.869 -8.255 20.884 1.00 98.06 156 LEU A CA 1
ATOM 1243 C C . LEU A 1 156 ? -10.022 -8.623 22.112 1.00 98.06 156 LEU A C 1
ATOM 1245 O O . LEU A 1 156 ? -8.939 -9.205 21.978 1.00 98.06 156 LEU A O 1
ATOM 1249 N N . ALA A 1 157 ? -10.523 -8.324 23.314 1.00 97.44 157 ALA A N 1
ATOM 1250 C CA . ALA A 1 157 ? -9.863 -8.699 24.561 1.00 97.44 157 ALA A CA 1
ATOM 1251 C C . ALA A 1 157 ? -9.818 -10.227 24.754 1.00 97.44 157 ALA A C 1
ATOM 1253 O O . ALA A 1 157 ? -8.792 -10.772 25.171 1.00 97.44 157 ALA A O 1
ATOM 1254 N N . ALA A 1 158 ? -10.885 -10.949 24.396 1.00 95.94 158 ALA A N 1
ATOM 1255 C CA . ALA A 1 158 ? -10.940 -12.409 24.469 1.00 95.94 158 ALA A CA 1
ATOM 1256 C C . ALA A 1 158 ? -9.916 -13.084 23.539 1.00 95.94 158 ALA A C 1
ATOM 1258 O O . ALA A 1 158 ? -9.348 -14.123 23.916 1.00 95.94 158 ALA A O 1
ATOM 1259 N N . HIS A 1 159 ? -9.643 -12.461 22.388 1.00 95.44 159 HIS A N 1
ATOM 1260 C CA . HIS A 1 159 ? -8.604 -12.825 21.419 1.00 95.44 159 HIS A CA 1
ATOM 1261 C C . HIS A 1 159 ? -7.194 -12.345 21.800 1.00 95.44 159 HIS A C 1
ATOM 1263 O O . HIS A 1 159 ? -6.221 -12.657 21.103 1.00 95.44 159 HIS A O 1
ATOM 1269 N N . ASN A 1 160 ? -7.060 -11.643 22.932 1.00 93.75 160 ASN A N 1
ATOM 1270 C CA . ASN A 1 160 ? -5.803 -11.105 23.441 1.00 93.75 160 ASN A CA 1
ATOM 1271 C C . ASN A 1 160 ? -5.074 -10.279 22.369 1.00 93.75 160 ASN A C 1
ATOM 1273 O O . ASN A 1 160 ? -3.889 -10.508 22.113 1.00 93.75 160 ASN A O 1
ATOM 1277 N N . ILE A 1 161 ? -5.792 -9.356 21.711 1.00 96.00 161 ILE A N 1
ATOM 1278 C CA . ILE A 1 161 ? -5.157 -8.363 20.834 1.00 96.00 161 ILE A CA 1
ATOM 1279 C C . ILE A 1 161 ? -3.977 -7.723 21.577 1.00 96.00 161 ILE A C 1
ATOM 1281 O O . ILE A 1 161 ? -4.024 -7.534 22.788 1.00 96.00 161 ILE A O 1
ATOM 1285 N N . GLN A 1 162 ? -2.878 -7.455 20.885 1.00 95.38 162 GLN A N 1
ATOM 1286 C CA . GLN A 1 162 ? -1.673 -6.920 21.515 1.00 95.38 162 GLN A CA 1
ATOM 1287 C C . GLN A 1 162 ? -0.839 -6.135 20.514 1.00 95.38 162 GLN A C 1
ATOM 1289 O O . GLN A 1 162 ? -1.059 -6.248 19.309 1.00 95.38 162 GLN A O 1
ATOM 1294 N N . ASN A 1 163 ? 0.141 -5.380 21.014 1.00 95.88 163 ASN A N 1
ATOM 1295 C CA . ASN A 1 163 ? 1.059 -4.576 20.201 1.00 95.88 163 ASN A CA 1
ATOM 1296 C C . ASN A 1 163 ? 0.304 -3.547 19.340 1.00 95.88 163 ASN A C 1
ATOM 1298 O O . ASN A 1 163 ? 0.486 -3.490 18.122 1.00 95.88 163 ASN A O 1
ATOM 1302 N N . ARG A 1 164 ? -0.612 -2.786 19.948 1.00 97.56 164 ARG A N 1
ATOM 1303 C CA . ARG A 1 164 ? -1.399 -1.757 19.252 1.00 97.56 164 ARG A CA 1
ATOM 1304 C C . ARG A 1 164 ? -1.295 -0.423 19.958 1.00 97.56 164 ARG A C 1
ATOM 1306 O O . ARG A 1 164 ? -1.307 -0.359 21.189 1.00 97.56 164 ARG A O 1
ATOM 1313 N N . THR A 1 165 ? -1.283 0.634 19.161 1.00 98.44 165 THR A N 1
ATOM 1314 C CA . THR A 1 165 ? -1.540 1.986 19.646 1.00 98.44 165 THR A CA 1
ATOM 1315 C C . THR A 1 165 ? -3.034 2.267 19.526 1.00 98.44 165 THR A C 1
ATOM 1317 O O . THR A 1 165 ? -3.629 2.018 18.481 1.00 98.44 165 THR A O 1
ATOM 1320 N N . VAL A 1 166 ? -3.663 2.741 20.597 1.00 98.69 166 VAL A N 1
ATOM 1321 C CA . VAL A 1 166 ? -5.116 2.902 20.689 1.00 98.69 166 VAL A CA 1
ATOM 1322 C C . VAL A 1 166 ? -5.472 4.317 21.105 1.00 98.69 166 VAL A C 1
ATOM 1324 O O . VAL A 1 166 ? -4.872 4.859 22.031 1.00 98.69 166 VAL A O 1
ATOM 1327 N N . ALA A 1 167 ? -6.481 4.894 20.463 1.00 98.69 167 ALA A N 1
ATOM 1328 C CA . ALA A 1 167 ? -7.040 6.182 20.845 1.00 98.69 167 ALA A CA 1
ATOM 1329 C C . ALA A 1 167 ? -8.573 6.140 20.913 1.00 98.69 167 ALA A C 1
ATOM 1331 O O . ALA A 1 167 ? -9.212 5.237 20.368 1.00 98.69 167 ALA A O 1
ATOM 1332 N N . PHE A 1 168 ? -9.170 7.118 21.596 1.00 98.62 168 PHE A N 1
ATOM 1333 C CA . PHE A 1 168 ? -10.602 7.114 21.891 1.00 98.62 168 PHE A CA 1
ATOM 1334 C C . PHE A 1 168 ? -11.274 8.444 21.557 1.00 98.62 168 PHE A C 1
ATOM 1336 O O . PHE A 1 168 ? -10.752 9.521 21.856 1.00 98.62 168 PHE A O 1
ATOM 1343 N N . ILE A 1 169 ? -12.489 8.342 21.016 1.00 98.38 169 ILE A N 1
ATOM 1344 C CA . ILE A 1 169 ? -13.458 9.437 20.946 1.00 98.38 169 ILE A CA 1
ATOM 1345 C C . ILE A 1 169 ? -14.680 9.020 21.765 1.00 98.38 169 ILE A C 1
ATOM 1347 O O . ILE A 1 169 ? -15.250 7.945 21.566 1.00 98.38 169 ILE A O 1
ATOM 1351 N N . GLN A 1 170 ? -15.113 9.872 22.687 1.00 97.94 170 GLN A N 1
ATOM 1352 C CA . GLN A 1 170 ? -16.326 9.640 23.467 1.00 97.94 170 GLN A CA 1
ATOM 1353 C C . GLN A 1 170 ? -17.369 10.720 23.209 1.00 97.94 170 GLN A C 1
ATOM 1355 O O . GLN A 1 170 ? -17.036 11.894 23.078 1.00 97.94 170 GLN A O 1
ATOM 1360 N N . ASN A 1 171 ? -18.645 10.336 23.176 1.00 97.50 171 ASN A N 1
ATOM 1361 C CA . ASN A 1 171 ? -19.758 11.273 23.017 1.00 97.50 171 ASN A CA 1
ATOM 1362 C C . ASN A 1 171 ? -20.831 11.046 24.087 1.00 97.50 171 ASN A C 1
ATOM 1364 O O . ASN A 1 171 ? -21.290 9.921 24.268 1.00 97.50 171 ASN A O 1
ATOM 1368 N N . GLY A 1 172 ? -21.280 12.094 24.773 1.00 95.50 172 GLY A N 1
ATOM 1369 C CA . GLY A 1 172 ? -22.413 12.012 25.699 1.00 95.50 172 GLY A CA 1
ATOM 1370 C C . GLY A 1 172 ? -23.026 13.378 25.987 1.00 95.50 172 GLY A C 1
ATOM 1371 O O . GLY A 1 172 ? -22.345 14.393 25.928 1.00 95.50 172 GLY A O 1
ATOM 1372 N N . SER A 1 173 ? -24.316 13.433 26.315 1.00 89.81 173 SER A N 1
ATOM 1373 C CA . SER A 1 173 ? -25.005 14.723 26.483 1.00 89.81 173 SER A CA 1
ATOM 1374 C C . SER A 1 173 ? -24.710 15.420 27.818 1.00 89.81 173 SER A C 1
ATOM 1376 O O . SER A 1 173 ? -24.575 16.640 27.848 1.00 89.81 173 SER A O 1
ATOM 1378 N N . TRP A 1 174 ? -24.571 14.674 28.919 1.00 87.25 174 TRP A N 1
ATOM 1379 C CA . TRP A 1 174 ? -24.314 15.242 30.257 1.00 87.25 174 TRP A CA 1
ATOM 1380 C C . TRP A 1 174 ? -23.098 14.631 30.959 1.00 87.25 174 TRP A C 1
ATOM 1382 O O . TRP A 1 174 ? -22.325 15.369 31.566 1.00 87.25 174 TRP A O 1
ATOM 1392 N N . ALA A 1 175 ? -22.893 13.315 30.843 1.00 92.69 175 ALA A N 1
ATOM 1393 C CA . ALA A 1 175 ? -21.790 12.599 31.485 1.00 92.69 175 ALA A CA 1
ATOM 1394 C C . ALA A 1 175 ? -21.119 11.601 30.518 1.00 92.69 175 ALA A C 1
ATOM 1396 O O . ALA A 1 175 ? -21.400 10.405 30.591 1.00 92.69 175 ALA A O 1
ATOM 1397 N N . PRO A 1 176 ? -20.265 12.072 29.586 1.00 94.69 176 PRO A N 1
ATOM 1398 C CA . PRO A 1 176 ? -19.470 11.189 28.735 1.00 94.69 176 PRO A CA 1
ATOM 1399 C C . PRO A 1 176 ? -18.527 10.318 29.577 1.00 94.69 176 PRO A C 1
ATOM 1401 O O . PRO A 1 176 ? -17.745 10.839 30.372 1.00 94.69 176 PRO A O 1
ATOM 1404 N N . LEU A 1 177 ? -18.620 9.001 29.403 1.00 96.75 177 LEU A N 1
ATOM 1405 C CA . LEU A 1 177 ? -17.847 8.002 30.150 1.00 96.75 177 LEU A CA 1
ATOM 1406 C C . LEU A 1 177 ? -17.303 6.873 29.256 1.00 96.75 177 LEU A C 1
ATOM 1408 O O . LEU A 1 177 ? -16.387 6.157 29.660 1.00 96.75 177 LEU A O 1
ATOM 1412 N N . SER A 1 178 ? -17.839 6.715 28.040 1.00 97.62 178 SER A N 1
ATOM 1413 C CA . SER A 1 178 ? -17.510 5.604 27.141 1.00 97.62 178 SER A CA 1
ATOM 1414 C C . SER A 1 178 ? -16.013 5.475 26.865 1.00 97.62 178 SER A C 1
ATOM 1416 O O . SER A 1 178 ? -15.519 4.357 26.867 1.00 97.62 178 SER A O 1
ATOM 1418 N N . GLY A 1 179 ? -15.264 6.571 26.703 1.00 97.81 179 GLY A N 1
ATOM 1419 C CA . GLY A 1 179 ? -13.822 6.515 26.424 1.00 97.81 179 GLY A CA 1
ATOM 1420 C C . GLY A 1 179 ? -13.043 5.791 27.522 1.00 97.81 179 GLY A C 1
ATOM 1421 O O . GLY A 1 179 ? -12.278 4.870 27.245 1.00 97.81 179 GLY A O 1
ATOM 1422 N N . LYS A 1 180 ? -13.325 6.139 28.783 1.00 98.00 180 LYS A N 1
ATOM 1423 C CA . LYS A 1 180 ? -12.718 5.489 29.951 1.00 98.00 180 LYS A CA 1
ATOM 1424 C C . LYS A 1 180 ? -13.066 3.998 30.010 1.00 98.00 180 LYS A C 1
ATOM 1426 O O . LYS A 1 180 ? -12.181 3.175 30.214 1.00 98.00 180 LYS A O 1
ATOM 1431 N N . LEU A 1 181 ? -14.337 3.652 29.808 1.00 98.56 181 LEU A N 1
ATOM 1432 C CA . LEU A 1 181 ? -14.800 2.260 29.873 1.00 98.56 181 LEU A CA 1
ATOM 1433 C C . LEU A 1 181 ? -14.227 1.404 28.735 1.00 98.56 181 LEU A C 1
ATOM 1435 O O . LEU A 1 181 ? -13.836 0.263 28.966 1.00 98.56 181 LEU A O 1
ATOM 1439 N N . MET A 1 182 ? -14.120 1.955 27.521 1.00 98.69 182 MET A N 1
ATOM 1440 C CA . MET A 1 182 ? -13.469 1.276 26.395 1.00 98.69 182 MET A CA 1
ATOM 1441 C C . MET A 1 182 ? -11.990 0.996 26.698 1.00 98.69 182 MET A C 1
ATOM 1443 O O . MET A 1 182 ? -11.508 -0.112 26.453 1.00 98.69 182 MET A O 1
ATOM 1447 N N . GLN A 1 183 ? -11.279 1.963 27.291 1.00 98.44 183 GLN A N 1
ATOM 1448 C CA . GLN A 1 183 ? -9.894 1.774 27.727 1.00 98.44 183 GLN A CA 1
ATOM 1449 C C . GLN A 1 183 ? -9.768 0.694 28.811 1.00 98.44 183 GLN A C 1
ATOM 1451 O O . GLN A 1 183 ? -8.860 -0.132 28.742 1.00 98.44 183 GLN A O 1
ATOM 1456 N N . GLU A 1 184 ? -10.675 0.666 29.792 1.00 98.38 184 GLU A N 1
ATOM 1457 C CA . GLU A 1 184 ? -10.689 -0.353 30.850 1.00 98.38 184 GLU A CA 1
ATOM 1458 C C . GLU A 1 184 ? -10.831 -1.772 30.272 1.00 98.38 184 GLU A C 1
ATOM 1460 O O . GLU A 1 184 ? -10.070 -2.655 30.675 1.00 98.38 184 GLU A O 1
ATOM 1465 N N . ILE A 1 185 ? -11.709 -1.985 29.280 1.00 98.50 185 ILE A N 1
ATOM 1466 C CA . ILE A 1 185 ? -11.884 -3.293 28.616 1.00 98.50 185 ILE A CA 1
ATOM 1467 C C . ILE A 1 185 ? -10.578 -3.771 27.960 1.00 98.50 185 ILE A C 1
ATOM 1469 O O . ILE A 1 185 ? -10.209 -4.940 28.091 1.00 98.50 185 ILE A O 1
ATOM 1473 N N . LEU A 1 186 ? -9.851 -2.874 27.286 1.00 98.31 186 LEU A N 1
ATOM 1474 C CA . LEU A 1 186 ? -8.611 -3.213 26.577 1.00 98.31 186 LEU A CA 1
ATOM 1475 C C . LEU A 1 186 ? -7.363 -3.202 27.471 1.00 98.31 186 LEU A C 1
ATOM 1477 O O . LEU A 1 186 ? -6.320 -3.701 27.060 1.00 98.31 186 LEU A O 1
ATOM 1481 N N . SER A 1 187 ? -7.434 -2.663 28.688 1.00 96.69 187 SER A N 1
ATOM 1482 C CA . SER A 1 187 ? -6.268 -2.501 29.572 1.00 96.69 187 SER A CA 1
ATOM 1483 C C . SER A 1 187 ? -5.589 -3.818 29.977 1.00 96.69 187 SER A C 1
ATOM 1485 O O . SER A 1 187 ? -4.398 -3.827 30.277 1.00 96.69 187 SER A O 1
ATOM 1487 N N . GLY A 1 188 ? -6.323 -4.936 29.950 1.00 94.75 188 GLY A N 1
ATOM 1488 C CA . GLY A 1 188 ? -5.781 -6.275 30.210 1.00 94.75 188 GLY A CA 1
ATOM 1489 C C . GLY A 1 188 ? -4.992 -6.880 29.042 1.00 94.75 188 GLY A C 1
ATOM 1490 O O . GLY A 1 188 ? -4.364 -7.927 29.205 1.00 94.75 188 GLY A O 1
ATOM 1491 N N . CYS A 1 189 ? -5.025 -6.246 27.868 1.00 96.81 189 CYS A N 1
ATOM 1492 C CA . CYS A 1 189 ? -4.311 -6.687 26.676 1.00 96.81 189 CYS A CA 1
ATOM 1493 C C . CYS A 1 189 ? -2.820 -6.320 26.744 1.00 96.81 189 CYS A C 1
ATOM 1495 O O . CYS A 1 189 ? -2.422 -5.321 27.346 1.00 96.81 189 CYS A O 1
ATOM 1497 N N . LYS A 1 190 ? -1.963 -7.131 26.117 1.00 95.25 190 LYS A N 1
ATOM 1498 C CA . LYS A 1 190 ? -0.504 -6.964 26.215 1.00 95.25 190 LYS A CA 1
ATOM 1499 C C . LYS A 1 190 ? 0.006 -5.859 25.292 1.00 95.25 190 LYS A C 1
ATOM 1501 O O . LYS A 1 190 ? -0.438 -5.745 24.155 1.00 95.25 190 LYS A O 1
ATOM 1506 N N . ASN A 1 191 ? 1.008 -5.108 25.752 1.00 95.19 191 ASN A N 1
ATOM 1507 C CA . ASN A 1 191 ? 1.738 -4.120 24.945 1.00 95.19 191 ASN A CA 1
ATOM 1508 C C . ASN A 1 191 ? 0.815 -3.139 24.197 1.00 95.19 191 ASN A C 1
ATOM 1510 O O . ASN A 1 191 ? 0.977 -2.896 23.001 1.00 95.19 191 ASN A O 1
ATOM 1514 N N . MET A 1 192 ? -0.184 -2.616 24.903 1.00 97.25 192 MET A N 1
ATOM 1515 C CA . MET A 1 192 ? -1.094 -1.605 24.377 1.00 97.25 192 MET A CA 1
ATOM 1516 C C . MET A 1 192 ? -0.574 -0.215 24.734 1.00 97.25 192 MET A C 1
ATOM 1518 O O . MET A 1 192 ? -0.228 0.042 25.888 1.00 97.25 192 MET A O 1
ATOM 1522 N N . ASN A 1 193 ? -0.541 0.685 23.756 1.00 97.56 193 ASN A N 1
ATOM 1523 C CA . ASN A 1 193 ? -0.170 2.082 23.949 1.00 97.56 193 ASN A CA 1
ATOM 1524 C C . ASN A 1 193 ? -1.415 2.967 23.808 1.00 97.56 193 ASN A C 1
ATOM 1526 O O . ASN A 1 193 ? -1.917 3.142 22.704 1.00 97.56 193 ASN A O 1
ATOM 1530 N N . PHE A 1 194 ? -1.931 3.510 24.910 1.00 98.00 194 PHE A N 1
ATOM 1531 C CA . PHE A 1 194 ? -3.138 4.341 24.893 1.00 98.00 194 PHE A CA 1
ATOM 1532 C C . PHE A 1 194 ? -2.780 5.823 24.750 1.00 98.00 194 PHE A C 1
ATOM 1534 O O . PHE A 1 194 ? -2.179 6.411 25.651 1.00 98.00 194 PHE A O 1
ATOM 1541 N N . LEU A 1 195 ? -3.166 6.429 23.628 1.00 97.69 195 LEU A N 1
ATOM 1542 C CA . LEU A 1 195 ? -2.872 7.823 23.314 1.00 97.69 195 LEU A CA 1
ATOM 1543 C C . LEU A 1 195 ? -3.756 8.799 24.091 1.00 97.69 195 LEU A C 1
ATOM 1545 O O . LEU A 1 195 ? -4.891 8.507 24.471 1.00 97.69 195 LEU A O 1
ATOM 1549 N N . GLN A 1 196 ? -3.213 9.998 24.276 1.00 92.94 196 GLN A N 1
ATOM 1550 C CA . GLN A 1 196 ? -3.914 11.170 24.785 1.00 92.94 196 GLN A CA 1
ATOM 1551 C C . GLN A 1 196 ? -3.764 12.325 23.777 1.00 92.94 196 GLN A C 1
ATOM 1553 O O . GLN A 1 196 ? -2.745 12.376 23.086 1.00 92.94 196 GLN A O 1
ATOM 1558 N N . PRO A 1 197 ? -4.728 13.263 23.710 1.00 91.69 197 PRO A N 1
ATOM 1559 C CA . PRO A 1 197 ? -5.948 13.321 24.520 1.00 91.69 197 PRO A CA 1
ATOM 1560 C C . PRO A 1 197 ? -7.058 12.379 24.018 1.00 91.69 197 PRO A C 1
ATOM 1562 O O . PRO A 1 197 ? -7.160 12.089 22.831 1.00 91.69 197 PRO A O 1
ATOM 1565 N N . THR A 1 198 ? -7.940 11.946 24.924 1.00 95.00 198 THR A N 1
ATOM 1566 C CA . THR A 1 198 ? -9.263 11.421 24.536 1.00 95.00 198 THR A CA 1
ATOM 1567 C C . THR A 1 198 ? -10.170 12.579 24.125 1.00 95.00 198 THR A C 1
ATOM 1569 O O . THR A 1 198 ? -10.432 13.475 24.931 1.00 95.00 198 THR A O 1
ATOM 1572 N N . VAL A 1 199 ? -10.697 12.546 22.900 1.00 96.62 199 VAL A N 1
ATOM 1573 C CA . VAL A 1 199 ? -11.612 13.588 22.411 1.00 96.62 199 VAL A CA 1
ATOM 1574 C C . VAL A 1 199 ? -12.991 13.389 23.030 1.00 96.62 199 VAL A C 1
ATOM 1576 O O . VAL A 1 199 ? -13.549 12.288 22.994 1.00 96.62 199 VAL A O 1
ATOM 1579 N N . THR A 1 200 ? -13.552 14.455 23.603 1.00 97.00 200 THR A N 1
ATOM 1580 C CA . THR A 1 200 ? -14.846 14.403 24.295 1.00 97.00 200 THR A CA 1
ATOM 1581 C C . THR A 1 200 ? -15.872 15.303 23.622 1.00 97.00 200 THR A C 1
ATOM 1583 O O . THR A 1 200 ? -15.786 16.528 23.659 1.00 97.00 200 THR A O 1
ATOM 1586 N N . LEU A 1 201 ? -16.911 14.687 23.069 1.00 95.06 201 LEU A N 1
ATOM 1587 C CA . LEU A 1 201 ? -18.037 15.370 22.447 1.00 95.06 201 LEU A CA 1
ATOM 1588 C C . LEU A 1 201 ? -19.200 15.489 23.434 1.00 95.06 201 LEU A C 1
ATOM 1590 O O . LEU A 1 201 ? -19.542 14.534 24.141 1.00 95.06 201 LEU A O 1
ATOM 1594 N N . LYS A 1 202 ? -19.843 16.662 23.438 1.00 94.50 202 LYS A N 1
ATOM 1595 C CA . LYS A 1 202 ? -21.119 16.883 24.126 1.00 94.50 202 LYS A CA 1
ATOM 1596 C C . LYS A 1 202 ? -22.243 17.016 23.111 1.00 94.50 202 LYS A C 1
ATOM 1598 O O . LYS A 1 202 ? -22.487 18.104 22.593 1.00 94.50 202 LYS A O 1
ATOM 1603 N N . SER A 1 203 ? -22.918 15.898 22.854 1.00 93.50 203 SER A N 1
ATOM 1604 C CA . SER A 1 203 ? -23.936 15.714 21.811 1.00 93.50 203 SER A CA 1
ATOM 1605 C C . SER A 1 203 ? -23.374 15.753 20.387 1.00 93.50 203 SER A C 1
ATOM 1607 O O . SER A 1 203 ? -23.449 14.734 19.702 1.00 93.50 203 SER A O 1
ATOM 1609 N N . SER A 1 204 ? -22.790 16.870 19.948 1.00 93.94 204 SER A N 1
ATOM 1610 C CA . SER A 1 204 ? -22.211 17.047 18.607 1.00 93.94 204 SER A CA 1
ATOM 1611 C C . SER A 1 204 ? -20.843 17.724 18.670 1.00 93.94 204 SER A C 1
ATOM 1613 O O . SER A 1 204 ? -20.537 18.433 19.631 1.00 93.94 204 SER A O 1
ATOM 1615 N N . ILE A 1 205 ? -20.027 17.520 17.633 1.00 93.00 205 ILE A N 1
ATOM 1616 C CA . ILE A 1 205 ? -18.782 18.272 17.458 1.00 93.00 205 ILE A CA 1
ATOM 1617 C C . ILE A 1 205 ? -19.091 19.746 17.165 1.00 93.00 205 ILE A C 1
ATOM 1619 O O . ILE A 1 205 ? -20.082 20.069 16.505 1.00 93.00 205 ILE A O 1
ATOM 1623 N N . LYS A 1 206 ? -18.255 20.642 17.689 1.00 93.19 206 LYS A N 1
ATOM 1624 C CA . LYS A 1 206 ? -18.314 22.091 17.451 1.00 93.19 206 LYS A CA 1
ATOM 1625 C C . LYS A 1 206 ? -17.043 22.530 16.737 1.00 93.19 206 LYS A C 1
ATOM 1627 O O . LYS A 1 206 ? -15.998 21.927 16.959 1.00 93.19 206 LYS A O 1
ATOM 1632 N N . GLU A 1 207 ? -17.097 23.621 15.976 1.00 89.06 207 GLU A N 1
ATOM 1633 C CA . GLU A 1 207 ? -15.918 24.167 15.279 1.00 89.06 207 GLU A CA 1
ATOM 1634 C C . GLU A 1 207 ? -14.732 24.413 16.224 1.00 89.06 207 GLU A C 1
ATOM 1636 O O . GLU A 1 207 ? -13.596 24.075 15.905 1.00 89.06 207 GLU A O 1
ATOM 1641 N N . SER A 1 208 ? -14.996 24.899 17.442 1.00 89.31 208 SER A N 1
ATOM 1642 C CA . SER A 1 208 ? -13.961 25.122 18.461 1.00 89.31 208 SER A CA 1
ATOM 1643 C C . SER A 1 208 ? -13.228 23.847 18.896 1.00 89.31 208 SER A C 1
ATOM 1645 O O . SER A 1 208 ? -12.134 23.937 19.443 1.00 89.31 208 SER A O 1
ATOM 1647 N N . GLN A 1 209 ? -13.827 22.671 18.690 1.00 89.19 209 GLN A N 1
ATOM 1648 C CA . GLN A 1 209 ? -13.239 21.374 19.035 1.00 89.19 209 GLN A CA 1
ATOM 1649 C C . GLN A 1 209 ? -12.418 20.773 17.886 1.00 89.19 209 GLN A C 1
ATOM 1651 O O . GLN A 1 209 ? -11.855 19.695 18.063 1.00 89.19 209 GLN A O 1
ATOM 1656 N N . SER A 1 210 ? -12.286 21.464 16.742 1.00 89.19 210 SER A N 1
ATOM 1657 C CA . SER A 1 210 ? -11.360 21.045 15.676 1.00 89.19 210 SER A CA 1
ATOM 1658 C C . SER A 1 210 ? -9.947 20.851 16.226 1.00 89.19 210 SER A C 1
ATOM 1660 O O . SER A 1 210 ? -9.319 19.844 15.938 1.00 89.19 210 SER A O 1
ATOM 1662 N N . VAL A 1 211 ? -9.504 21.738 17.125 1.00 93.19 211 VAL A N 1
ATOM 1663 C CA . VAL A 1 211 ? -8.177 21.668 17.759 1.00 93.19 211 VAL A CA 1
ATOM 1664 C C . VAL A 1 211 ? -7.979 20.374 18.561 1.00 93.19 211 VAL A C 1
ATOM 1666 O O . VAL A 1 211 ? -6.867 19.858 18.627 1.00 93.19 211 VAL A O 1
ATOM 1669 N N . GLU A 1 212 ? -9.038 19.822 19.162 1.00 94.88 212 GLU A N 1
ATOM 1670 C CA . GLU A 1 212 ? -8.961 18.545 19.886 1.00 94.88 212 GLU A CA 1
ATOM 1671 C C . GLU A 1 212 ? -8.784 17.364 18.922 1.00 94.88 212 GLU A C 1
ATOM 1673 O O . GLU A 1 212 ? -8.004 16.455 19.207 1.00 94.88 212 GLU A O 1
ATOM 1678 N N . ILE A 1 213 ? -9.474 17.390 17.774 1.00 95.25 213 ILE A N 1
ATOM 1679 C CA . ILE A 1 213 ? -9.288 16.392 16.712 1.00 95.25 213 ILE A CA 1
ATOM 1680 C C . ILE A 1 213 ? -7.883 16.516 16.121 1.00 95.25 213 ILE A C 1
ATOM 1682 O O . ILE A 1 213 ? -7.196 15.507 15.998 1.00 95.25 213 ILE A O 1
ATOM 1686 N N . ASP A 1 214 ? -7.420 17.732 15.835 1.00 95.44 214 ASP A N 1
ATOM 1687 C CA . ASP A 1 214 ? -6.077 17.976 15.301 1.00 95.44 214 ASP A CA 1
ATOM 1688 C C . ASP A 1 214 ? -4.995 17.504 16.292 1.00 95.44 214 ASP A C 1
ATOM 1690 O O . ASP A 1 214 ? -3.996 16.900 15.901 1.00 95.44 214 ASP A O 1
ATOM 1694 N N . ALA A 1 215 ? -5.203 17.696 17.600 1.00 96.75 215 ALA A N 1
ATOM 1695 C CA . ALA A 1 215 ? -4.313 17.162 18.631 1.00 96.75 215 ALA A CA 1
ATOM 1696 C C . ALA A 1 215 ? -4.279 15.624 18.638 1.00 96.75 215 ALA A C 1
ATOM 1698 O O . ALA A 1 215 ? -3.205 15.036 18.772 1.00 96.75 215 ALA A O 1
ATOM 1699 N N . LEU A 1 216 ? -5.431 14.969 18.462 1.00 97.50 216 LEU A N 1
ATOM 1700 C CA . LEU A 1 216 ? -5.519 13.512 18.355 1.00 97.50 216 LEU A CA 1
ATOM 1701 C C . LEU A 1 216 ? -4.824 12.990 17.088 1.00 97.50 216 LEU A C 1
ATOM 1703 O O . LEU A 1 216 ? -4.062 12.027 17.158 1.00 97.50 216 LEU A O 1
ATOM 1707 N N . VAL A 1 217 ? -5.046 13.645 15.949 1.00 96.94 217 VAL A N 1
ATOM 1708 C CA . VAL A 1 217 ? -4.395 13.349 14.665 1.00 96.94 217 VAL A CA 1
ATOM 1709 C C . VAL A 1 217 ? -2.873 13.432 14.804 1.00 96.94 217 VAL A C 1
ATOM 1711 O O . VAL A 1 217 ? -2.165 12.485 14.459 1.00 96.94 217 VAL A O 1
ATOM 1714 N N . ASN A 1 218 ? -2.367 14.506 15.414 1.00 95.62 218 ASN A N 1
ATOM 1715 C CA . ASN A 1 218 ? -0.938 14.685 15.671 1.00 95.62 218 ASN A CA 1
ATOM 1716 C C . ASN A 1 218 ? -0.371 13.620 16.619 1.00 95.62 218 ASN A C 1
ATOM 1718 O O . ASN A 1 218 ? 0.749 13.150 16.408 1.00 95.62 218 ASN A O 1
ATOM 1722 N N . ALA A 1 219 ? -1.126 13.214 17.645 1.00 96.69 219 ALA A N 1
ATOM 1723 C CA . ALA A 1 219 ? -0.718 12.143 18.552 1.00 96.69 219 ALA A CA 1
ATOM 1724 C C . ALA A 1 219 ? -0.616 10.792 17.824 1.00 96.69 219 ALA A C 1
ATOM 1726 O O . ALA A 1 219 ? 0.370 10.076 18.005 1.00 96.69 219 ALA A O 1
ATOM 1727 N N . ILE A 1 220 ? -1.594 10.473 16.966 1.00 96.69 220 ILE A N 1
ATOM 1728 C CA . ILE A 1 220 ? -1.578 9.269 16.122 1.00 96.69 220 ILE A CA 1
ATOM 1729 C C . ILE A 1 220 ? -0.365 9.309 15.188 1.00 96.69 220 ILE A C 1
ATOM 1731 O O . ILE A 1 220 ? 0.455 8.392 15.224 1.00 96.69 220 ILE A O 1
ATOM 1735 N N . SER A 1 221 ? -0.202 10.392 14.426 1.00 95.00 221 SER A N 1
ATOM 1736 C CA . SER A 1 221 ? 0.905 10.569 13.481 1.00 95.00 221 SER A CA 1
ATOM 1737 C C . SER A 1 221 ? 2.271 10.430 14.162 1.00 95.00 221 SER A C 1
ATOM 1739 O O . SER A 1 221 ? 3.095 9.615 13.755 1.00 95.00 221 SER A O 1
ATOM 1741 N N . SER A 1 222 ? 2.479 11.126 15.283 1.00 94.31 222 SER A N 1
ATOM 1742 C CA . SER A 1 222 ? 3.743 11.075 16.030 1.00 94.31 222 SER A CA 1
ATOM 1743 C C . SER A 1 222 ? 4.057 9.676 16.566 1.00 94.31 222 SER A C 1
ATOM 1745 O O . SER A 1 222 ? 5.223 9.303 16.685 1.00 94.31 222 SER A O 1
ATOM 1747 N N . SER A 1 223 ? 3.029 8.889 16.899 1.00 93.62 223 SER A N 1
ATOM 1748 C CA . SER A 1 223 ? 3.207 7.515 17.374 1.00 93.62 223 SER A CA 1
ATOM 1749 C C . SER A 1 223 ? 3.514 6.508 16.259 1.00 93.62 223 SER A C 1
ATOM 1751 O O . SER A 1 223 ? 4.121 5.474 16.542 1.00 93.62 223 SER A O 1
ATOM 1753 N N . MET A 1 224 ? 3.176 6.827 15.003 1.00 87.94 224 MET A N 1
ATOM 1754 C CA . MET A 1 224 ? 3.517 6.016 13.826 1.00 87.94 224 MET A CA 1
ATOM 1755 C C . MET A 1 224 ? 4.995 6.134 13.446 1.00 87.94 224 MET A C 1
ATOM 1757 O O . MET A 1 224 ? 5.604 5.146 13.042 1.00 87.94 224 MET A O 1
ATOM 1761 N N . SER A 1 225 ? 5.596 7.306 13.662 1.00 62.72 225 SER A N 1
ATOM 1762 C CA . SER A 1 225 ? 6.998 7.602 13.328 1.00 62.72 225 SER A CA 1
ATOM 1763 C C . SER A 1 225 ? 8.039 6.803 14.132 1.00 62.72 225 SER A C 1
ATOM 1765 O O . SER A 1 225 ? 9.232 6.907 13.861 1.00 62.72 225 SER A O 1
ATOM 1767 N N . ASN A 1 226 ? 7.612 5.989 15.106 1.00 50.03 226 ASN A N 1
ATOM 1768 C CA . ASN A 1 226 ? 8.483 5.092 15.878 1.00 50.03 226 ASN A CA 1
ATOM 1769 C C . ASN A 1 226 ? 8.570 3.662 15.314 1.00 50.03 226 ASN A C 1
ATOM 1771 O O . ASN A 1 226 ? 9.280 2.826 15.877 1.00 50.03 226 ASN A O 1
ATOM 1775 N N . THR A 1 227 ? 7.888 3.363 14.209 1.00 44.97 227 THR A N 1
ATOM 1776 C CA . THR A 1 227 ? 7.994 2.077 13.509 1.00 44.97 227 THR A CA 1
ATOM 1777 C C . THR A 1 227 ? 8.420 2.323 12.068 1.00 44.97 227 THR A C 1
ATOM 1779 O O . THR A 1 227 ? 7.621 2.771 11.261 1.00 44.97 227 THR A O 1
ATOM 1782 N N . GLU A 1 228 ? 9.688 2.011 11.793 1.00 39.91 228 GLU A N 1
ATOM 1783 C CA . GLU A 1 228 ? 10.416 2.188 10.528 1.00 39.91 228 GLU A CA 1
ATOM 1784 C C . GLU A 1 228 ? 10.903 3.615 10.249 1.00 39.91 228 GLU A C 1
ATOM 1786 O O . GLU A 1 228 ? 10.298 4.407 9.536 1.00 39.91 228 GLU A O 1
ATOM 1791 N N . SER A 1 229 ? 12.104 3.912 10.752 1.00 35.03 229 SER A N 1
ATOM 1792 C CA . SER A 1 229 ? 12.948 4.933 10.147 1.00 35.03 229 SER A CA 1
ATOM 1793 C C . SER A 1 229 ? 13.296 4.494 8.721 1.00 35.03 229 SER A C 1
ATOM 1795 O O . SER A 1 229 ? 14.275 3.770 8.506 1.00 35.03 229 SER A O 1
ATOM 1797 N N . THR A 1 230 ? 12.533 4.943 7.727 1.00 38.06 230 THR A N 1
ATOM 1798 C CA . THR A 1 230 ? 13.127 5.199 6.414 1.00 38.06 230 THR A CA 1
ATOM 1799 C C . THR A 1 230 ? 14.336 6.102 6.648 1.00 38.06 230 THR A C 1
ATOM 1801 O O . THR A 1 230 ? 14.187 7.114 7.339 1.00 38.06 230 THR A O 1
ATOM 1804 N N . PRO A 1 231 ? 15.541 5.752 6.163 1.00 38.28 231 PRO A N 1
ATOM 1805 C CA . PRO A 1 231 ? 16.685 6.633 6.314 1.00 38.28 231 PRO A CA 1
ATOM 1806 C C . PRO A 1 231 ? 16.320 7.988 5.707 1.00 38.28 231 PRO A C 1
ATOM 1808 O O . PRO A 1 231 ? 15.982 8.059 4.526 1.00 38.28 231 PRO A O 1
ATOM 1811 N N . GLU A 1 232 ? 16.355 9.045 6.522 1.00 39.03 232 GLU A N 1
ATOM 1812 C CA . GLU A 1 232 ? 16.249 10.420 6.042 1.00 39.03 232 GLU A CA 1
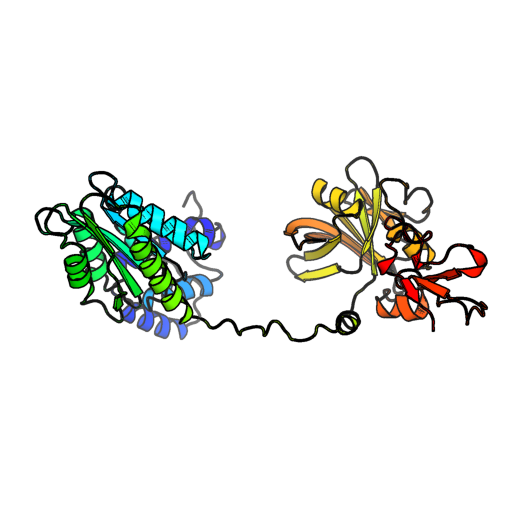ATOM 1813 C C . GLU A 1 232 ? 17.273 10.606 4.921 1.00 39.03 232 GLU A C 1
ATOM 1815 O O . GLU A 1 232 ? 18.489 10.624 5.146 1.00 39.03 232 GLU A O 1
ATOM 1820 N N . VAL A 1 233 ? 16.789 10.741 3.688 1.00 50.78 233 VAL A N 1
ATOM 1821 C CA . VAL A 1 233 ? 17.610 11.263 2.605 1.00 50.78 233 VAL A CA 1
ATOM 1822 C C . VAL A 1 233 ? 17.789 12.737 2.926 1.00 50.78 233 VAL A C 1
ATOM 1824 O O . VAL A 1 233 ? 16.844 13.508 2.802 1.00 50.78 233 VAL A O 1
ATOM 1827 N N . LYS A 1 234 ? 18.988 13.127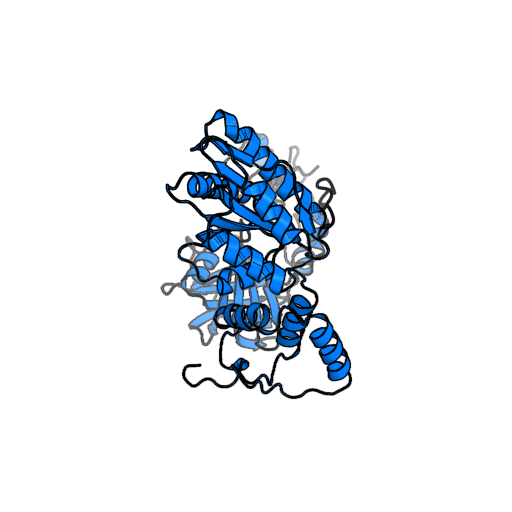 3.377 1.00 48.72 234 LYS A N 1
ATOM 1828 C CA . LYS A 1 234 ? 19.348 14.541 3.529 1.00 48.72 234 LYS A CA 1
ATOM 1829 C C . LYS A 1 234 ? 19.035 15.245 2.200 1.00 48.72 234 LYS A C 1
ATOM 1831 O O . LYS A 1 234 ? 19.695 14.917 1.212 1.00 48.72 234 LYS A O 1
ATOM 1836 N N . PRO A 1 235 ? 18.076 16.184 2.149 1.00 50.81 235 PRO A N 1
ATOM 1837 C CA . PRO A 1 235 ? 17.600 16.759 0.888 1.00 50.81 235 PRO A CA 1
ATOM 1838 C C . PRO A 1 235 ? 18.649 17.612 0.148 1.00 50.81 235 PRO A C 1
ATOM 1840 O O . PRO A 1 235 ? 18.411 18.021 -0.982 1.00 50.81 235 PRO A O 1
ATOM 1843 N N . ASP A 1 236 ? 19.833 17.811 0.738 1.00 55.47 236 ASP A N 1
ATOM 1844 C CA . ASP A 1 236 ? 20.866 18.736 0.261 1.00 55.47 236 ASP A CA 1
ATOM 1845 C C . ASP A 1 236 ? 22.157 18.064 -0.239 1.00 55.47 236 ASP A C 1
ATOM 1847 O O . ASP A 1 236 ? 23.188 18.726 -0.384 1.00 55.47 236 ASP A O 1
ATOM 1851 N N . ALA A 1 237 ? 22.165 16.750 -0.493 1.00 63.16 237 ALA A N 1
ATOM 1852 C CA . ALA A 1 237 ? 23.312 16.159 -1.181 1.00 63.16 237 ALA A CA 1
ATOM 1853 C C . ALA A 1 237 ? 23.362 16.702 -2.627 1.00 63.16 237 ALA A C 1
ATOM 1855 O O . ALA A 1 237 ? 22.393 16.527 -3.370 1.00 63.16 237 ALA A O 1
ATOM 1856 N N . PRO A 1 238 ? 24.456 17.359 -3.059 1.00 75.25 238 PRO A N 1
ATOM 1857 C CA . PRO A 1 238 ? 24.535 17.900 -4.409 1.00 75.25 238 PRO A CA 1
ATOM 1858 C C . PRO A 1 238 ? 24.458 16.763 -5.435 1.00 75.25 238 PRO A C 1
ATOM 1860 O O . PRO A 1 238 ? 25.268 15.835 -5.410 1.00 75.25 238 PRO A O 1
ATOM 1863 N N . VAL A 1 239 ? 23.492 16.840 -6.353 1.00 71.44 239 VAL A N 1
ATOM 1864 C CA . VAL A 1 239 ? 23.372 15.903 -7.476 1.00 71.44 239 VAL A CA 1
ATOM 1865 C C . VAL A 1 239 ? 24.280 16.376 -8.606 1.00 71.44 239 VAL A C 1
ATOM 1867 O O . VAL A 1 239 ? 23.917 17.246 -9.399 1.00 71.44 239 VAL A O 1
ATOM 1870 N N . ASP A 1 240 ? 25.475 15.796 -8.695 1.00 80.00 240 ASP A N 1
ATOM 1871 C CA . ASP A 1 240 ? 26.323 15.964 -9.872 1.00 80.00 240 ASP A CA 1
ATOM 1872 C C . ASP A 1 240 ? 25.707 15.198 -11.051 1.00 80.00 240 ASP A C 1
ATOM 1874 O O . ASP A 1 240 ? 25.806 13.974 -11.154 1.00 80.00 240 ASP A O 1
ATOM 1878 N N . SER A 1 241 ? 25.061 15.931 -11.960 1.00 73.69 241 SER A N 1
ATOM 1879 C CA . SER A 1 241 ? 24.430 15.355 -13.153 1.00 73.69 241 SER A CA 1
ATOM 1880 C C . SER A 1 241 ? 25.425 14.601 -14.041 1.00 73.69 241 SER A C 1
ATOM 1882 O O . SER A 1 241 ? 25.009 13.727 -14.801 1.00 73.69 241 SER A O 1
ATOM 1884 N N . SER A 1 242 ? 26.730 14.891 -13.939 1.00 77.12 242 SER A N 1
ATOM 1885 C CA . SER A 1 242 ? 27.744 14.173 -14.707 1.00 77.12 242 SER A CA 1
ATOM 1886 C C . SER A 1 242 ? 27.879 12.707 -14.286 1.00 77.12 242 SER A C 1
ATOM 1888 O O . SER A 1 242 ? 28.148 11.853 -15.131 1.00 77.12 242 SER A O 1
ATOM 1890 N N . ALA A 1 243 ? 27.582 12.383 -13.021 1.00 79.12 243 ALA A N 1
ATOM 1891 C CA . ALA A 1 243 ? 27.600 11.011 -12.522 1.00 79.12 243 ALA A CA 1
ATOM 1892 C C . ALA A 1 243 ? 26.577 10.119 -13.244 1.00 79.12 243 ALA A C 1
ATOM 1894 O O . ALA A 1 243 ? 26.820 8.929 -13.445 1.00 79.12 243 ALA A O 1
ATOM 1895 N N . LEU A 1 244 ? 25.459 10.695 -13.700 1.00 79.12 244 LEU A N 1
ATOM 1896 C CA . LEU A 1 244 ? 24.429 9.969 -14.445 1.00 79.12 244 LEU A CA 1
ATOM 1897 C C . LEU A 1 244 ? 24.918 9.517 -15.831 1.00 79.12 244 LEU A C 1
ATOM 1899 O O . LEU A 1 244 ? 24.393 8.539 -16.364 1.00 79.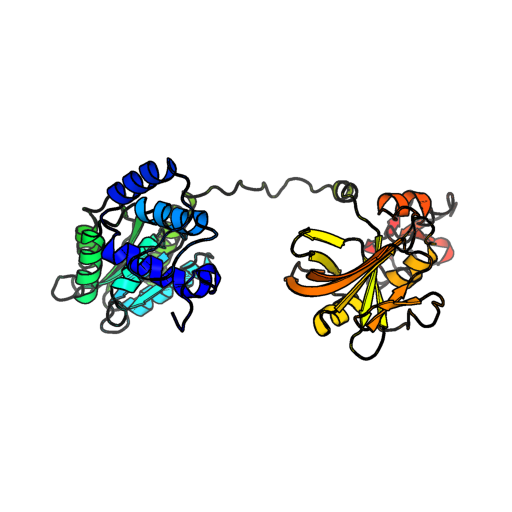12 244 LEU A O 1
ATOM 1903 N N . PHE A 1 245 ? 25.946 10.165 -16.399 1.00 75.88 245 PHE A N 1
ATOM 1904 C CA . PHE A 1 245 ? 26.559 9.735 -17.663 1.00 75.88 245 PHE A CA 1
ATOM 1905 C C . PHE A 1 245 ? 27.399 8.457 -17.530 1.00 75.88 245 PHE A C 1
ATOM 1907 O O . PHE A 1 245 ? 27.703 7.841 -18.549 1.00 75.88 245 PHE A O 1
ATOM 1914 N N . ASN A 1 246 ? 27.727 8.022 -16.307 1.00 81.50 246 ASN A N 1
ATOM 1915 C CA . ASN A 1 246 ? 28.429 6.756 -16.068 1.00 81.50 246 ASN A CA 1
ATOM 1916 C C . ASN A 1 246 ? 27.488 5.543 -16.065 1.00 81.50 246 ASN A C 1
ATOM 1918 O O . ASN A 1 246 ? 27.951 4.400 -16.037 1.00 81.50 246 ASN A O 1
ATOM 1922 N N . ILE A 1 247 ? 26.169 5.761 -16.091 1.00 83.00 247 ILE A N 1
ATOM 1923 C CA . ILE A 1 247 ? 25.219 4.666 -16.270 1.00 83.00 247 ILE A CA 1
ATOM 1924 C C . ILE A 1 247 ? 25.388 4.133 -17.694 1.00 83.00 247 ILE A C 1
ATOM 1926 O O . ILE A 1 247 ? 25.272 4.858 -18.682 1.00 83.00 247 ILE A O 1
ATOM 1930 N N . SER A 1 248 ? 25.684 2.840 -17.798 1.00 84.62 248 SER A N 1
ATOM 1931 C CA . SER A 1 248 ? 25.884 2.185 -19.086 1.00 84.62 248 SER A CA 1
ATOM 1932 C C . SER A 1 248 ? 24.549 2.028 -19.809 1.00 84.62 248 SER A C 1
ATOM 1934 O O . SER A 1 248 ? 23.709 1.228 -19.404 1.00 84.62 248 SER A O 1
ATOM 1936 N N . TYR A 1 249 ? 24.375 2.762 -20.907 1.00 86.81 249 TYR A N 1
ATOM 1937 C CA . TYR A 1 249 ? 23.210 2.641 -21.779 1.00 86.81 249 TYR A CA 1
ATOM 1938 C C . TYR A 1 249 ? 23.596 2.125 -23.165 1.00 86.81 249 TYR A C 1
ATOM 1940 O O . TYR A 1 249 ? 24.647 2.481 -23.704 1.00 86.81 249 TYR A O 1
ATOM 1948 N N . GLY A 1 250 ? 22.717 1.325 -23.768 1.00 92.75 250 GLY A N 1
ATOM 1949 C CA . GLY A 1 250 ? 22.721 1.091 -25.213 1.00 92.75 250 GLY A CA 1
ATOM 1950 C C . GLY A 1 250 ? 22.000 2.217 -25.957 1.00 92.75 250 GLY A C 1
ATOM 1951 O O . GLY A 1 250 ? 21.328 3.042 -25.339 1.00 92.75 250 GLY A O 1
ATOM 1952 N N . LEU A 1 251 ? 22.113 2.246 -27.283 1.00 95.81 251 LEU A N 1
ATOM 1953 C CA . LEU A 1 251 ? 21.299 3.112 -28.138 1.00 95.81 251 LEU A CA 1
ATOM 1954 C C . LEU A 1 251 ? 20.462 2.285 -29.108 1.00 95.81 251 LEU A C 1
ATOM 1956 O O . LEU A 1 251 ? 20.936 1.324 -29.718 1.00 95.81 251 LEU A O 1
ATOM 1960 N N . PHE A 1 252 ? 19.198 2.677 -29.237 1.00 97.56 252 PHE A N 1
ATOM 1961 C CA . PHE A 1 252 ? 18.188 1.883 -29.918 1.00 97.56 252 PHE A CA 1
ATOM 1962 C C . PHE A 1 252 ? 17.305 2.760 -30.797 1.00 97.56 252 PHE A C 1
ATOM 1964 O O . PHE A 1 252 ? 16.993 3.894 -30.428 1.00 97.56 252 PHE A O 1
ATOM 1971 N N . VAL A 1 253 ? 16.839 2.209 -31.917 1.00 97.75 253 VAL A N 1
ATOM 1972 C CA . VAL A 1 253 ? 15.667 2.746 -32.618 1.00 97.75 253 VAL A CA 1
ATOM 1973 C C . VAL A 1 253 ? 14.446 1.998 -32.098 1.00 97.75 253 VAL A C 1
ATOM 1975 O O . VAL A 1 253 ? 14.308 0.794 -32.312 1.00 97.75 253 VAL A O 1
ATOM 1978 N N . LEU A 1 254 ? 13.573 2.717 -31.399 1.00 98.44 254 LEU A N 1
ATOM 1979 C CA . LEU A 1 254 ? 12.273 2.233 -30.954 1.00 98.44 254 LEU A CA 1
ATOM 1980 C C . LEU A 1 254 ? 11.242 2.546 -32.032 1.00 98.44 254 LEU A C 1
ATOM 1982 O O . LEU A 1 254 ? 11.073 3.716 -32.379 1.00 98.44 254 LEU A O 1
ATOM 1986 N N . THR A 1 255 ? 10.543 1.534 -32.536 1.00 98.25 255 THR A N 1
ATOM 1987 C CA . THR A 1 255 ? 9.509 1.707 -33.562 1.00 98.25 255 THR A CA 1
ATOM 1988 C C . THR A 1 255 ? 8.145 1.249 -33.075 1.00 98.25 255 THR A C 1
ATOM 1990 O O . THR A 1 255 ? 8.033 0.317 -32.279 1.00 98.25 255 THR A O 1
ATOM 1993 N N . ALA A 1 256 ? 7.105 1.927 -33.548 1.00 98.12 256 ALA A N 1
ATOM 1994 C CA . ALA A 1 256 ? 5.718 1.651 -33.207 1.00 98.12 256 ALA A CA 1
ATOM 1995 C C . ALA A 1 256 ? 4.797 1.953 -34.394 1.00 98.12 256 ALA A C 1
ATOM 1997 O O . ALA A 1 256 ? 5.174 2.680 -35.320 1.00 98.12 256 ALA A O 1
ATOM 1998 N N . ASN A 1 257 ? 3.581 1.414 -34.344 1.00 95.94 257 ASN A N 1
ATOM 1999 C CA . ASN A 1 257 ? 2.533 1.650 -35.332 1.00 95.94 257 ASN A CA 1
ATOM 2000 C C . ASN A 1 257 ? 1.192 1.870 -34.614 1.00 95.94 257 ASN A C 1
ATOM 2002 O O . ASN A 1 257 ? 0.839 1.110 -33.717 1.00 95.94 257 ASN A O 1
ATOM 2006 N N . ASP A 1 258 ? 0.450 2.912 -34.984 1.00 83.88 258 ASP A N 1
ATOM 2007 C CA . ASP A 1 258 ? -0.831 3.293 -34.365 1.00 83.88 258 ASP A CA 1
ATOM 2008 C C . ASP A 1 258 ? -2.072 2.845 -35.158 1.00 83.88 258 ASP A C 1
ATOM 2010 O O . ASP A 1 258 ? -3.193 3.297 -34.872 1.00 83.88 258 ASP A O 1
ATOM 2014 N N . GLY A 1 259 ? -1.861 1.969 -36.144 1.00 84.56 259 GLY A N 1
ATOM 2015 C CA . GLY A 1 259 ? -2.836 1.490 -37.120 1.00 84.56 259 GLY A CA 1
ATOM 2016 C C . GLY A 1 259 ? -2.817 2.262 -38.443 1.00 84.56 259 GLY A C 1
ATOM 2017 O O . GLY A 1 259 ? -3.450 1.814 -39.397 1.00 84.56 259 GLY A O 1
ATOM 2018 N N . VAL A 1 260 ? -2.112 3.398 -38.517 1.00 86.50 260 VAL A N 1
ATOM 2019 C CA . VAL A 1 260 ? -2.076 4.253 -39.716 1.00 86.50 260 VAL A CA 1
ATOM 2020 C C . VAL A 1 260 ? -0.696 4.248 -40.361 1.00 86.50 260 VAL A C 1
ATOM 2022 O O . VAL A 1 260 ? -0.588 4.058 -41.573 1.00 86.50 260 VAL A O 1
ATOM 2025 N N . LYS A 1 261 ? 0.367 4.454 -39.575 1.00 92.88 261 LYS A N 1
ATOM 2026 C CA . LYS A 1 261 ? 1.739 4.499 -40.098 1.00 92.88 261 LYS A CA 1
ATOM 2027 C C . LYS A 1 261 ? 2.761 3.966 -39.104 1.00 92.88 261 LYS A C 1
ATOM 2029 O O . LYS A 1 261 ? 2.565 4.036 -37.895 1.00 92.88 261 LYS A O 1
ATOM 2034 N N . ASP A 1 262 ? 3.878 3.478 -39.632 1.00 96.12 262 ASP A N 1
ATOM 2035 C CA . ASP A 1 262 ? 5.061 3.158 -38.839 1.00 96.12 262 ASP A CA 1
ATOM 2036 C C . ASP A 1 262 ? 5.846 4.439 -38.525 1.00 96.12 262 ASP A C 1
ATOM 2038 O O . ASP A 1 262 ? 5.989 5.332 -39.364 1.00 96.12 262 ASP A O 1
ATOM 2042 N N . ASN A 1 263 ? 6.388 4.527 -37.316 1.00 97.06 263 ASN A N 1
ATOM 2043 C CA . ASN A 1 263 ? 7.276 5.610 -36.905 1.00 97.06 263 ASN A CA 1
ATOM 2044 C C . ASN A 1 263 ? 8.296 5.097 -35.880 1.00 97.06 263 ASN A C 1
ATOM 2046 O O . ASN A 1 263 ? 8.125 4.021 -35.309 1.00 97.06 263 ASN A O 1
ATOM 2050 N N . GLY A 1 264 ? 9.363 5.860 -35.638 1.00 96.12 264 GLY A N 1
ATOM 2051 C CA . GLY A 1 264 ? 10.308 5.539 -34.579 1.00 96.12 264 GLY A CA 1
ATOM 2052 C C . GLY A 1 264 ? 11.000 6.741 -33.951 1.00 96.12 264 GLY A C 1
ATOM 2053 O O . GLY A 1 264 ? 10.928 7.871 -34.448 1.00 96.12 264 GLY A O 1
ATOM 2054 N N . CYS A 1 265 ? 11.671 6.492 -32.832 1.00 96.94 265 CYS A N 1
ATOM 2055 C CA . CYS A 1 265 ? 12.544 7.446 -32.156 1.00 96.94 265 CYS A CA 1
ATOM 2056 C C . CYS A 1 265 ? 13.806 6.763 -31.616 1.00 96.94 265 CYS A C 1
ATOM 2058 O O . CYS A 1 265 ? 13.865 5.539 -31.518 1.00 96.94 265 CYS A O 1
ATOM 2060 N N . ILE A 1 266 ? 14.816 7.564 -31.272 1.00 96.56 266 ILE A N 1
ATOM 2061 C CA . ILE A 1 266 ? 15.985 7.075 -30.538 1.00 96.56 266 ILE A CA 1
ATOM 2062 C C . ILE A 1 266 ? 15.653 7.006 -29.048 1.00 96.56 266 ILE A C 1
ATOM 2064 O O . ILE A 1 266 ? 15.128 7.971 -28.490 1.00 96.56 266 ILE A O 1
ATOM 2068 N N . ILE A 1 267 ? 15.992 5.886 -28.411 1.00 96.50 267 ILE A N 1
ATOM 2069 C CA . ILE A 1 267 ? 15.963 5.726 -26.952 1.00 96.50 267 ILE A CA 1
ATOM 2070 C C . ILE A 1 267 ? 17.267 5.095 -26.462 1.00 96.50 267 ILE A C 1
ATOM 2072 O O . ILE A 1 267 ? 17.999 4.470 -27.231 1.00 96.50 267 ILE A O 1
ATOM 2076 N N . ASN A 1 268 ? 17.532 5.229 -25.166 1.00 94.00 268 ASN A N 1
ATOM 2077 C CA . ASN A 1 268 ? 18.647 4.589 -24.467 1.00 94.00 268 ASN A CA 1
ATOM 2078 C C . ASN A 1 268 ? 18.198 3.776 -23.233 1.00 94.00 268 ASN A C 1
ATOM 2080 O O . ASN A 1 268 ? 19.009 3.145 -22.567 1.00 94.00 268 ASN A O 1
ATOM 2084 N N . THR A 1 269 ? 16.897 3.759 -22.944 1.00 93.56 269 THR A N 1
ATOM 2085 C CA . THR A 1 269 ? 16.270 3.243 -21.717 1.00 93.56 269 THR A CA 1
ATOM 2086 C C . THR A 1 269 ? 15.676 1.843 -21.893 1.00 93.56 269 THR A C 1
ATOM 2088 O O . THR A 1 269 ? 14.570 1.580 -21.428 1.00 93.56 269 THR A O 1
ATOM 2091 N N . VAL A 1 270 ? 16.375 0.944 -22.590 1.00 97.19 270 VAL A N 1
ATOM 2092 C CA . VAL A 1 270 ? 15.949 -0.461 -22.732 1.00 97.19 270 VAL A CA 1
ATOM 2093 C C . VAL A 1 270 ? 16.688 -1.326 -21.719 1.00 97.19 270 VAL A C 1
ATOM 2095 O O . VAL A 1 270 ? 17.919 -1.299 -21.679 1.00 97.19 270 VAL A O 1
ATOM 2098 N N . GLN A 1 271 ? 15.960 -2.142 -20.957 1.00 95.88 271 GLN A N 1
ATOM 2099 C CA . GLN A 1 271 ? 16.552 -3.094 -20.015 1.00 95.88 271 GLN A CA 1
ATOM 2100 C C . GLN A 1 271 ? 15.790 -4.423 -20.005 1.00 95.88 271 GLN A C 1
ATOM 2102 O O . GLN A 1 271 ? 14.568 -4.450 -20.122 1.00 95.88 271 GLN A O 1
ATOM 2107 N N . GLN A 1 272 ? 16.502 -5.541 -19.841 1.00 95.94 272 GLN A N 1
ATOM 2108 C CA . GLN A 1 272 ? 15.868 -6.824 -19.537 1.00 95.94 272 GLN A CA 1
ATOM 2109 C C . GLN A 1 272 ? 15.478 -6.872 -18.057 1.00 95.94 272 GLN A C 1
ATOM 2111 O O . GLN A 1 272 ? 16.335 -6.701 -17.193 1.00 95.94 272 GLN A O 1
ATOM 2116 N N . ILE A 1 273 ? 14.198 -7.128 -17.779 1.00 95.88 273 ILE A N 1
ATOM 2117 C CA . ILE A 1 273 ? 13.675 -7.235 -16.410 1.00 95.88 273 ILE A CA 1
ATOM 2118 C C . ILE A 1 273 ? 13.816 -8.670 -15.902 1.00 95.88 273 ILE A C 1
ATOM 2120 O O . ILE A 1 273 ? 14.355 -8.907 -14.826 1.00 95.88 273 ILE A O 1
ATOM 2124 N N . THR A 1 274 ? 13.347 -9.640 -16.686 1.00 92.00 274 THR A N 1
ATOM 2125 C CA . THR A 1 274 ? 13.429 -11.065 -16.349 1.00 92.00 274 THR A CA 1
ATOM 2126 C C . THR A 1 274 ? 13.691 -11.903 -17.600 1.00 92.00 274 THR A C 1
ATOM 2128 O O . THR A 1 274 ? 13.363 -11.525 -18.732 1.00 92.00 274 THR A O 1
ATOM 2131 N N . SER A 1 275 ? 14.358 -13.038 -17.403 1.00 90.56 275 SER A N 1
ATOM 2132 C CA . SER A 1 275 ? 14.601 -14.039 -18.440 1.00 90.56 275 SER A CA 1
ATOM 2133 C C . SER A 1 275 ? 13.478 -15.077 -18.532 1.00 90.56 275 SER A C 1
ATOM 2135 O O . SER A 1 275 ? 13.342 -15.708 -19.584 1.00 90.56 275 SER A O 1
ATOM 2137 N N . GLN A 1 276 ? 12.670 -15.242 -17.474 1.00 87.50 276 GLN A N 1
ATOM 2138 C CA . GLN A 1 276 ? 11.512 -16.141 -17.414 1.00 87.50 276 GLN A CA 1
ATOM 2139 C C . GLN A 1 276 ? 10.415 -15.555 -16.494 1.00 87.50 276 GLN A C 1
ATOM 2141 O O . GLN A 1 276 ? 10.602 -15.540 -15.278 1.00 87.50 276 GLN A O 1
ATOM 2146 N N . PRO A 1 277 ? 9.275 -15.082 -17.040 1.00 89.38 277 PRO A N 1
ATOM 2147 C CA . PRO A 1 277 ? 8.996 -14.885 -18.472 1.00 89.38 277 PRO A CA 1
ATOM 2148 C C . PRO A 1 277 ? 9.990 -13.904 -19.118 1.00 89.38 277 PRO A C 1
ATOM 2150 O O . PRO A 1 277 ? 10.644 -13.139 -18.425 1.00 89.38 277 PRO A O 1
ATOM 2153 N N . LYS A 1 278 ? 10.149 -13.916 -20.448 1.00 95.81 278 LYS A N 1
ATOM 2154 C CA . LYS A 1 278 ? 11.056 -12.965 -21.118 1.00 95.81 278 LYS A CA 1
ATOM 2155 C C . LYS A 1 278 ? 10.414 -11.580 -21.132 1.00 95.81 278 LYS A C 1
ATOM 2157 O O . LYS A 1 278 ? 9.476 -11.360 -21.896 1.00 95.81 278 LYS A O 1
ATOM 2162 N N . GLN A 1 279 ? 10.920 -10.655 -20.321 1.00 98.12 279 GLN A N 1
ATOM 2163 C CA . GLN A 1 279 ? 10.368 -9.302 -20.232 1.00 98.12 279 GLN A CA 1
ATOM 2164 C C . GLN A 1 279 ? 11.449 -8.235 -20.309 1.00 98.12 279 GLN A C 1
ATOM 2166 O O . GLN A 1 279 ? 12.563 -8.402 -19.800 1.00 98.12 279 GLN A O 1
ATOM 2171 N N . ILE A 1 280 ? 11.082 -7.119 -20.926 1.00 98.31 280 ILE A N 1
ATOM 2172 C CA . ILE A 1 280 ? 11.913 -5.926 -21.049 1.00 98.31 280 ILE A CA 1
ATOM 2173 C C . ILE A 1 280 ? 11.129 -4.694 -20.601 1.00 98.31 280 ILE A C 1
ATOM 2175 O O . ILE A 1 280 ? 9.897 -4.681 -20.648 1.00 98.31 280 ILE A O 1
ATOM 2179 N N . SER A 1 281 ? 11.848 -3.651 -20.201 1.00 98.25 281 SER A N 1
ATOM 2180 C CA . SER A 1 281 ? 11.301 -2.312 -20.017 1.00 98.25 281 SER A CA 1
ATOM 2181 C C . SER A 1 281 ? 11.839 -1.341 -21.056 1.00 98.25 281 SER A C 1
ATOM 2183 O O . SER A 1 281 ? 12.976 -1.470 -21.517 1.00 98.25 281 SER A O 1
ATOM 2185 N N . ILE A 1 282 ? 11.006 -0.356 -21.395 1.00 98.44 282 ILE A N 1
ATOM 2186 C CA . ILE A 1 282 ? 11.385 0.851 -22.133 1.00 98.44 282 ILE A CA 1
ATOM 2187 C C . ILE A 1 282 ? 10.822 2.076 -21.411 1.00 98.44 282 ILE A C 1
ATOM 2189 O O . ILE A 1 282 ? 9.687 2.037 -20.946 1.00 98.44 282 ILE A O 1
ATOM 2193 N N . CYS A 1 283 ? 11.577 3.170 -21.319 1.00 97.75 283 CYS A N 1
ATOM 2194 C CA . CYS A 1 283 ? 11.080 4.417 -20.726 1.00 97.75 283 CYS A CA 1
ATOM 2195 C C . CYS A 1 283 ? 11.093 5.539 -21.765 1.00 97.75 283 CYS A C 1
ATOM 2197 O O . CYS A 1 283 ? 12.158 5.951 -22.227 1.00 97.75 283 CYS A O 1
ATOM 2199 N N . VAL A 1 284 ? 9.916 6.007 -22.179 1.00 97.75 284 VAL A N 1
ATOM 2200 C CA . VAL A 1 284 ? 9.769 6.853 -23.372 1.00 97.75 284 VAL A CA 1
ATOM 2201 C C . VAL A 1 284 ? 9.244 8.229 -22.984 1.00 97.75 284 VAL A C 1
ATOM 2203 O O . VAL A 1 284 ? 8.251 8.343 -22.270 1.00 97.75 284 VAL A O 1
ATOM 2206 N N . ASN A 1 285 ? 9.906 9.279 -23.473 1.00 95.75 285 ASN A N 1
ATOM 2207 C CA . ASN A 1 285 ? 9.483 10.662 -23.265 1.00 95.75 285 ASN A CA 1
ATOM 2208 C C . ASN A 1 285 ? 8.093 10.898 -23.878 1.00 95.75 285 ASN A C 1
ATOM 2210 O O . ASN A 1 285 ? 7.889 10.589 -25.056 1.00 95.75 285 ASN A O 1
ATOM 2214 N N . LYS A 1 286 ? 7.172 11.493 -23.110 1.00 94.44 286 LYS A N 1
ATOM 2215 C CA . LYS A 1 286 ? 5.780 11.748 -23.524 1.00 94.44 286 LYS A CA 1
ATOM 2216 C C . LYS A 1 286 ? 5.655 12.703 -24.722 1.00 94.44 286 LYS A C 1
ATOM 2218 O O . LYS A 1 286 ? 4.639 12.702 -25.404 1.00 94.44 286 LYS A O 1
ATOM 2223 N N . GLN A 1 287 ? 6.685 13.495 -25.026 1.00 91.25 287 GLN A N 1
ATOM 2224 C CA . GLN A 1 287 ? 6.705 14.373 -26.205 1.00 91.25 287 GLN A CA 1
ATOM 2225 C C . GLN A 1 287 ? 6.936 13.600 -27.520 1.00 91.25 287 GLN A C 1
ATOM 2227 O O . GLN A 1 287 ? 6.520 14.038 -28.603 1.00 91.25 287 GLN A O 1
ATOM 2232 N N . ASN A 1 288 ? 7.571 12.424 -27.458 1.00 92.75 288 ASN A N 1
ATOM 2233 C CA . ASN A 1 288 ? 7.849 11.626 -28.650 1.00 92.75 288 ASN A CA 1
ATOM 2234 C C . ASN A 1 288 ? 6.556 11.062 -29.239 1.00 92.75 288 ASN A C 1
ATOM 2236 O O . ASN A 1 288 ? 5.768 10.445 -28.542 1.00 92.75 288 ASN A O 1
ATOM 2240 N N . TYR A 1 289 ? 6.361 11.175 -30.553 1.00 94.62 289 TYR A N 1
ATOM 2241 C CA . TYR A 1 289 ? 5.177 10.587 -31.196 1.00 94.62 289 TYR A CA 1
ATOM 2242 C C . TYR A 1 289 ? 5.083 9.074 -30.986 1.00 94.62 289 TYR A C 1
ATOM 2244 O O . TYR A 1 289 ? 4.012 8.544 -30.724 1.00 94.62 289 TYR A O 1
ATOM 2252 N N . THR A 1 290 ? 6.231 8.395 -31.006 1.00 97.12 290 THR A N 1
ATOM 2253 C CA . THR A 1 290 ? 6.340 6.962 -30.725 1.00 97.12 290 THR A CA 1
ATOM 2254 C C . THR A 1 290 ? 5.773 6.587 -29.352 1.00 97.12 290 THR A C 1
ATOM 2256 O O . THR A 1 290 ? 5.223 5.500 -29.225 1.00 97.12 290 THR A O 1
ATOM 2259 N N . HIS A 1 291 ? 5.854 7.468 -28.342 1.00 97.75 291 HIS A N 1
ATOM 2260 C CA . HIS A 1 291 ? 5.253 7.219 -27.027 1.00 97.75 291 HIS A CA 1
ATOM 2261 C C . HIS A 1 291 ? 3.742 7.005 -27.149 1.00 97.75 291 HIS A C 1
ATOM 2263 O O . HIS A 1 291 ? 3.235 5.968 -26.727 1.00 97.75 291 HIS A O 1
ATOM 2269 N N . ASP A 1 292 ? 3.035 7.944 -27.780 1.00 95.69 292 ASP A N 1
ATOM 2270 C CA . ASP A 1 292 ? 1.573 7.895 -27.902 1.00 95.69 292 ASP A CA 1
ATOM 2271 C C . ASP A 1 292 ? 1.123 6.672 -28.709 1.00 95.69 292 ASP A C 1
ATOM 2273 O O . ASP A 1 292 ? 0.118 6.034 -28.397 1.00 95.69 292 ASP A O 1
ATOM 2277 N N . MET A 1 293 ? 1.908 6.300 -29.724 1.00 97.44 293 MET A N 1
ATOM 2278 C CA . MET A 1 293 ? 1.651 5.111 -30.535 1.00 97.44 293 MET A CA 1
ATOM 2279 C C . MET A 1 293 ? 1.772 3.823 -29.712 1.00 97.44 293 MET A C 1
ATOM 2281 O O . MET A 1 293 ? 0.952 2.921 -29.876 1.00 97.44 293 MET A O 1
ATOM 2285 N N . ILE A 1 294 ? 2.754 3.736 -28.809 1.00 98.12 294 ILE A N 1
ATOM 2286 C CA . ILE A 1 294 ? 2.926 2.587 -27.906 1.00 98.12 294 ILE A CA 1
ATOM 2287 C C . ILE A 1 294 ? 1.836 2.574 -26.841 1.00 98.12 294 ILE A C 1
ATOM 2289 O O . ILE A 1 294 ? 1.251 1.522 -26.604 1.00 98.12 294 ILE A O 1
ATOM 2293 N N . ALA A 1 295 ? 1.507 3.725 -26.252 1.00 95.88 295 ALA A N 1
ATOM 2294 C CA . ALA A 1 295 ? 0.422 3.835 -25.280 1.00 95.88 295 ALA A CA 1
ATOM 2295 C C . ALA A 1 295 ? -0.925 3.380 -25.871 1.00 95.88 295 ALA A C 1
ATOM 2297 O O . ALA A 1 295 ? -1.721 2.746 -25.184 1.00 95.88 295 ALA A O 1
ATOM 2298 N N . LYS A 1 296 ? -1.162 3.659 -27.159 1.00 94.56 296 LYS A N 1
ATOM 2299 C CA . LYS A 1 296 ? -2.381 3.261 -27.874 1.00 94.56 296 LYS A CA 1
ATOM 2300 C C . LYS A 1 296 ? -2.373 1.798 -28.330 1.00 94.56 296 LYS A C 1
ATOM 2302 O O . LYS A 1 296 ? -3.377 1.111 -28.179 1.00 94.56 296 LYS A O 1
ATOM 2307 N N . SER A 1 297 ? -1.291 1.342 -28.963 1.00 96.19 297 SER A N 1
ATOM 2308 C CA . SER A 1 297 ? -1.236 0.014 -29.603 1.00 96.19 297 SER A CA 1
ATOM 2309 C C . SER A 1 297 ? -0.771 -1.098 -28.666 1.00 96.19 297 SER A C 1
ATOM 2311 O O . SER A 1 297 ? -1.094 -2.263 -28.884 1.00 96.19 297 SER A O 1
ATOM 2313 N N . GLY A 1 298 ? 0.025 -0.756 -27.652 1.00 96.94 298 GLY A N 1
ATOM 2314 C CA . GLY A 1 298 ? 0.733 -1.705 -26.802 1.00 96.94 298 GLY A CA 1
ATOM 2315 C C . GLY A 1 298 ? 1.834 -2.492 -27.519 1.00 96.94 298 GLY A C 1
ATOM 2316 O O . GLY A 1 298 ? 2.338 -3.452 -26.943 1.00 96.94 298 GLY A O 1
ATOM 2317 N N . LEU A 1 299 ? 2.209 -2.139 -28.753 1.00 98.25 299 LEU A N 1
ATOM 2318 C CA . LEU A 1 299 ? 3.158 -2.899 -29.571 1.00 98.25 299 LEU A CA 1
ATOM 2319 C C . LEU A 1 299 ? 4.345 -2.031 -29.994 1.00 98.25 299 LEU A C 1
ATOM 2321 O O . LEU A 1 299 ? 4.182 -0.869 -30.366 1.00 98.25 299 LEU A O 1
ATOM 2325 N N . PHE A 1 300 ? 5.543 -2.614 -29.976 1.00 98.69 300 PHE A N 1
ATOM 2326 C CA . PHE A 1 300 ? 6.755 -1.947 -30.448 1.00 98.69 300 PHE A CA 1
ATOM 2327 C C . PHE A 1 300 ? 7.837 -2.931 -30.896 1.00 98.69 300 PHE A C 1
ATOM 2329 O O . PHE A 1 300 ? 7.797 -4.116 -30.553 1.00 98.69 300 PHE A O 1
ATOM 2336 N N . ASN A 1 301 ? 8.845 -2.409 -31.599 1.00 98.62 301 ASN A N 1
ATOM 2337 C CA . ASN A 1 301 ? 10.135 -3.070 -31.785 1.00 98.62 301 ASN A CA 1
ATOM 2338 C C . ASN A 1 301 ? 11.275 -2.213 -31.241 1.00 98.62 301 ASN A C 1
ATOM 2340 O O . ASN A 1 301 ? 11.250 -0.987 -31.325 1.00 98.62 301 ASN A O 1
ATOM 2344 N N . VAL A 1 302 ? 12.313 -2.880 -30.753 1.00 98.44 302 VAL A N 1
ATOM 2345 C CA . VAL A 1 302 ? 13.602 -2.300 -30.388 1.00 98.44 302 VAL A CA 1
ATOM 2346 C C . VAL A 1 302 ? 14.645 -2.833 -31.362 1.00 98.44 302 VAL A C 1
ATOM 2348 O O . VAL A 1 302 ? 14.982 -4.016 -31.323 1.00 98.44 302 VAL A O 1
ATOM 2351 N N . SER A 1 303 ? 15.170 -1.957 -32.214 1.00 98.25 303 SER A N 1
ATOM 2352 C CA . SER A 1 303 ? 16.372 -2.204 -33.014 1.00 98.25 303 SER A CA 1
ATOM 2353 C C . SER A 1 303 ? 17.604 -1.791 -32.210 1.00 98.25 303 SER A C 1
ATOM 2355 O O . SER A 1 303 ? 17.815 -0.602 -31.963 1.00 98.25 303 SER A O 1
ATOM 2357 N N . VAL A 1 304 ? 18.423 -2.762 -31.809 1.00 98.06 304 VAL A N 1
ATOM 2358 C CA . VAL A 1 304 ? 19.712 -2.541 -31.140 1.00 98.06 304 VAL A CA 1
ATOM 2359 C C . VAL A 1 304 ? 20.741 -2.080 -32.169 1.00 98.06 304 VAL A C 1
ATOM 2361 O O . VAL A 1 304 ? 21.157 -2.861 -33.027 1.00 98.06 304 VAL A O 1
ATOM 2364 N N . LEU A 1 305 ? 21.130 -0.803 -32.105 1.00 97.69 305 LEU A N 1
ATOM 2365 C CA . LEU A 1 305 ? 22.035 -0.210 -33.088 1.00 97.69 305 LEU A CA 1
ATOM 2366 C C . LEU A 1 305 ? 23.445 -0.786 -32.951 1.00 97.69 305 LEU A C 1
ATOM 2368 O O . LEU A 1 305 ? 23.959 -0.928 -31.843 1.00 97.69 305 LEU A O 1
ATOM 2372 N N . ALA A 1 306 ? 24.071 -1.091 -34.083 1.00 97.25 306 ALA A N 1
ATOM 2373 C CA . ALA A 1 306 ? 25.444 -1.570 -34.191 1.00 97.25 306 ALA A CA 1
ATOM 2374 C C . ALA A 1 306 ? 26.434 -0.399 -34.340 1.00 97.25 306 ALA A C 1
ATOM 2376 O O . ALA A 1 306 ? 26.058 0.662 -34.832 1.00 97.25 306 ALA A O 1
ATOM 2377 N N . GLN A 1 307 ? 27.698 -0.574 -33.940 1.00 96.19 307 GLN A N 1
ATOM 2378 C CA . GLN A 1 307 ? 28.735 0.482 -33.953 1.00 96.19 307 GLN A CA 1
ATOM 2379 C C . GLN A 1 307 ? 28.992 1.141 -35.320 1.00 96.19 307 GLN A C 1
ATOM 2381 O O . GLN A 1 307 ? 29.536 2.238 -35.379 1.00 96.19 307 GLN A O 1
ATOM 2386 N N . GLU A 1 308 ? 28.563 0.506 -36.406 1.00 93.06 308 GLU A N 1
ATOM 2387 C CA . GLU A 1 308 ? 28.602 1.043 -37.771 1.00 93.06 308 GLU A CA 1
ATOM 2388 C C . GLU A 1 308 ? 27.463 2.029 -38.095 1.00 93.06 308 GLU A C 1
ATOM 2390 O O . GLU A 1 308 ? 27.459 2.628 -39.170 1.00 93.06 308 GLU A O 1
ATOM 2395 N N . ALA A 1 309 ? 26.497 2.217 -37.186 1.00 94.25 309 ALA A N 1
ATOM 2396 C CA . ALA A 1 309 ? 25.375 3.126 -37.381 1.00 94.25 309 ALA A CA 1
ATOM 2397 C C . ALA A 1 309 ? 25.870 4.573 -37.592 1.00 94.25 309 ALA A C 1
ATOM 2399 O O . ALA A 1 309 ? 26.472 5.159 -36.684 1.00 94.25 309 ALA A O 1
ATOM 2400 N N . PRO A 1 310 ? 25.596 5.194 -38.755 1.00 92.81 310 PRO A N 1
ATOM 2401 C CA . PRO A 1 310 ? 26.056 6.547 -39.029 1.00 92.81 310 PRO A CA 1
ATOM 2402 C C . PRO A 1 310 ? 25.259 7.573 -38.218 1.00 92.81 310 PRO A C 1
ATOM 2404 O O . PRO A 1 310 ? 24.092 7.357 -37.878 1.00 92.81 310 PRO A O 1
ATOM 2407 N N . PHE A 1 311 ? 25.859 8.744 -37.974 1.00 91.19 311 PHE A N 1
ATOM 2408 C CA . PHE A 1 311 ? 25.210 9.845 -37.250 1.00 91.19 311 PHE A CA 1
ATOM 2409 C C . PHE A 1 311 ? 23.846 10.241 -37.839 1.00 91.19 311 PHE A C 1
ATOM 2411 O O . PHE A 1 311 ? 22.932 10.623 -37.107 1.00 91.19 311 PHE A O 1
ATOM 2418 N N . ASP A 1 312 ? 23.679 10.094 -39.154 1.00 91.19 312 ASP A N 1
ATOM 2419 C CA . ASP A 1 312 ? 22.435 10.412 -39.852 1.00 91.19 312 ASP A CA 1
ATOM 2420 C C . ASP A 1 312 ? 21.221 9.647 -39.325 1.00 91.19 312 ASP A C 1
ATOM 2422 O O . ASP A 1 312 ? 20.119 10.191 -39.325 1.00 91.19 312 ASP A O 1
ATOM 2426 N N . ILE A 1 313 ? 21.408 8.442 -38.791 1.00 92.69 313 ILE A N 1
ATOM 2427 C CA . ILE A 1 313 ? 20.324 7.662 -38.185 1.00 92.69 313 ILE A CA 1
ATOM 2428 C C . ILE A 1 313 ? 19.832 8.326 -36.904 1.00 92.69 313 ILE A C 1
ATOM 2430 O O . ILE A 1 313 ? 18.626 8.460 -36.693 1.00 92.69 313 ILE A O 1
ATOM 2434 N N . PHE A 1 314 ? 20.758 8.798 -36.073 1.00 92.12 314 PHE A N 1
ATOM 2435 C CA . PHE A 1 314 ? 20.440 9.507 -34.837 1.00 92.12 314 PHE A CA 1
ATOM 2436 C C . PHE A 1 314 ? 19.784 10.850 -35.132 1.00 92.12 314 PHE A C 1
ATOM 2438 O O . PHE A 1 314 ? 18.804 11.210 -34.485 1.00 92.12 314 PHE A O 1
ATOM 2445 N N . ARG A 1 315 ? 20.265 11.561 -36.156 1.00 89.50 315 ARG A N 1
ATOM 2446 C CA . ARG A 1 315 ? 19.639 12.801 -36.624 1.00 89.50 315 ARG A CA 1
ATOM 2447 C C . ARG A 1 315 ? 18.209 12.560 -37.115 1.00 89.50 315 ARG A C 1
ATOM 2449 O O . ARG A 1 315 ? 17.299 13.280 -36.715 1.00 89.50 315 ARG A O 1
ATOM 2456 N N . HIS A 1 316 ? 18.005 11.540 -37.943 1.00 91.00 316 HIS A N 1
ATOM 2457 C CA . HIS A 1 316 ? 16.716 11.235 -38.567 1.00 91.00 316 HIS A CA 1
ATOM 2458 C C . HIS A 1 316 ? 15.672 10.739 -37.559 1.00 91.00 316 HIS A C 1
ATOM 2460 O O . HIS A 1 316 ? 14.552 11.246 -37.496 1.00 91.00 316 HIS A O 1
ATOM 2466 N N . PHE A 1 317 ? 16.036 9.784 -36.700 1.00 93.00 317 PHE A N 1
ATOM 2467 C CA . PHE A 1 317 ? 15.103 9.236 -35.714 1.00 93.00 317 PHE A CA 1
ATOM 2468 C C . PHE A 1 317 ? 15.026 10.055 -34.424 1.00 93.00 317 PHE A C 1
ATOM 2470 O O . PHE A 1 317 ? 13.977 10.036 -33.779 1.00 93.00 317 PHE A O 1
ATOM 2477 N N . GLY A 1 318 ? 16.078 10.788 -34.060 1.00 88.50 318 GLY A N 1
ATOM 2478 C CA . GLY A 1 318 ? 16.172 11.524 -32.799 1.00 88.50 318 GLY A CA 1
ATOM 2479 C C . GLY A 1 318 ? 15.797 13.005 -32.870 1.00 88.50 318 GLY A C 1
ATOM 2480 O O . GLY A 1 318 ? 15.261 13.511 -31.893 1.00 88.50 318 GLY A O 1
ATOM 2481 N N . PHE A 1 319 ? 16.051 13.714 -33.981 1.00 85.38 319 PHE A N 1
ATOM 2482 C CA . PHE A 1 319 ? 15.874 15.185 -34.044 1.00 85.38 319 PHE A CA 1
ATOM 2483 C C . PHE A 1 319 ? 14.643 15.627 -34.843 1.00 85.38 319 PHE A C 1
ATOM 2485 O O . PHE A 1 319 ? 14.433 16.816 -35.075 1.00 85.38 319 PHE A O 1
ATOM 2492 N N . GLN A 1 320 ? 13.832 14.670 -35.285 1.00 87.44 320 GLN A N 1
ATOM 2493 C CA . GLN A 1 320 ? 12.611 14.918 -36.038 1.00 87.44 320 GLN A CA 1
ATOM 2494 C C . GLN A 1 320 ? 11.422 14.287 -35.320 1.00 87.44 320 GLN A C 1
ATOM 2496 O O . GLN A 1 320 ? 11.523 13.204 -34.739 1.00 87.44 320 GLN A O 1
ATOM 2501 N N . SER A 1 321 ? 10.266 14.936 -35.397 1.00 88.12 321 SER A N 1
ATOM 2502 C CA . SER A 1 321 ? 9.008 14.371 -34.921 1.00 88.12 321 SER A CA 1
ATOM 2503 C C . SER A 1 321 ? 8.353 13.558 -36.033 1.00 88.12 321 SER A C 1
ATOM 2505 O O . SER A 1 321 ? 8.237 14.004 -37.172 1.00 88.12 321 SER A O 1
ATOM 2507 N N . GLY A 1 322 ? 7.872 12.363 -35.690 1.00 88.38 322 GLY A N 1
ATOM 2508 C CA . GLY A 1 322 ? 7.085 11.540 -36.611 1.00 88.38 322 GLY A CA 1
ATOM 2509 C C . GLY A 1 322 ? 5.695 12.107 -36.915 1.00 88.38 322 GLY A C 1
ATOM 2510 O O . GLY A 1 322 ? 4.989 11.563 -37.763 1.00 88.38 322 GLY A O 1
ATOM 2511 N N . ARG A 1 323 ? 5.275 13.179 -36.229 1.00 89.00 323 ARG A N 1
ATOM 2512 C CA . ARG A 1 323 ? 4.032 13.898 -36.553 1.00 89.00 323 ARG A CA 1
ATOM 2513 C C . ARG A 1 323 ? 4.166 14.627 -37.887 1.00 89.00 323 ARG A C 1
ATOM 2515 O O . ARG A 1 323 ? 3.250 14.557 -38.697 1.00 89.00 323 ARG A O 1
ATOM 2522 N N . ASP A 1 324 ? 5.345 15.189 -38.138 1.00 88.19 324 ASP A N 1
ATOM 2523 C CA . ASP A 1 324 ? 5.602 16.081 -39.270 1.00 88.19 324 ASP A CA 1
ATOM 2524 C C . ASP A 1 324 ? 6.365 15.389 -40.408 1.00 88.19 324 ASP A C 1
ATOM 2526 O O . ASP A 1 324 ? 6.267 15.796 -41.562 1.00 88.19 324 ASP A O 1
ATOM 2530 N N . VAL A 1 325 ? 7.121 14.328 -40.097 1.00 88.94 325 VAL A N 1
ATOM 2531 C CA . VAL A 1 325 ? 7.987 13.635 -41.060 1.00 88.94 325 VAL A CA 1
ATOM 2532 C C . VAL A 1 325 ? 7.658 12.146 -41.123 1.00 88.94 325 VAL A C 1
ATOM 2534 O O . VAL A 1 325 ? 7.581 11.465 -40.097 1.00 88.94 325 VAL A O 1
ATOM 2537 N N . ASN A 1 326 ? 7.524 11.608 -42.339 1.00 91.12 326 ASN A N 1
ATOM 2538 C CA . ASN A 1 326 ? 7.478 10.166 -42.557 1.00 91.12 326 ASN A CA 1
ATOM 2539 C C . ASN A 1 326 ? 8.896 9.578 -42.509 1.00 91.12 326 ASN A C 1
ATOM 2541 O O . ASN A 1 326 ? 9.614 9.531 -43.507 1.00 91.12 326 ASN A O 1
ATOM 2545 N N . LYS A 1 327 ? 9.307 9.118 -41.325 1.00 91.88 327 LYS A N 1
ATOM 2546 C CA . LYS A 1 327 ? 10.681 8.652 -41.093 1.00 91.88 327 LYS A CA 1
ATOM 2547 C C . LYS A 1 327 ? 11.049 7.372 -41.845 1.00 91.88 327 LYS A C 1
ATOM 2549 O O . LYS A 1 327 ? 12.234 7.093 -41.978 1.00 91.88 327 LYS A O 1
ATOM 2554 N N . PHE A 1 328 ? 10.088 6.592 -42.330 1.00 92.44 328 PHE A N 1
ATOM 2555 C CA . PHE A 1 328 ? 10.382 5.340 -43.033 1.00 92.44 328 PHE A CA 1
ATOM 2556 C C . PHE A 1 328 ? 10.383 5.469 -44.556 1.00 92.44 328 PHE A C 1
ATOM 2558 O O . PHE A 1 328 ? 10.861 4.563 -45.228 1.00 92.44 328 PHE A O 1
ATOM 2565 N N . GLU A 1 329 ? 9.933 6.595 -45.108 1.00 88.50 329 GLU A N 1
ATOM 2566 C CA . GLU A 1 329 ? 9.896 6.811 -46.559 1.00 88.50 329 GLU A CA 1
ATOM 2567 C C . GLU A 1 329 ? 11.296 6.808 -47.198 1.00 88.50 329 GLU A C 1
ATOM 2569 O O . GLU A 1 329 ? 11.486 6.292 -48.297 1.00 88.50 329 GLU A O 1
ATOM 2574 N N . SER A 1 330 ? 12.301 7.331 -46.489 1.00 80.75 330 SER A N 1
ATOM 2575 C CA . SER A 1 330 ? 13.688 7.411 -46.961 1.00 80.75 330 SER A CA 1
ATOM 2576 C C . SER A 1 330 ? 14.561 6.206 -46.581 1.00 80.75 330 SER A C 1
ATOM 2578 O O . SER A 1 330 ? 15.721 6.142 -46.996 1.00 80.75 330 SER A O 1
ATOM 2580 N N . ILE A 1 331 ? 14.039 5.243 -45.812 1.00 87.88 331 ILE A N 1
ATOM 2581 C CA . ILE A 1 331 ? 14.813 4.111 -45.280 1.00 87.88 331 ILE A CA 1
ATOM 2582 C C . ILE A 1 331 ? 14.524 2.852 -46.102 1.00 87.88 331 ILE A C 1
ATOM 2584 O O . ILE A 1 331 ? 13.433 2.295 -46.053 1.00 87.88 331 ILE A O 1
ATOM 2588 N N . LYS A 1 332 ? 15.525 2.373 -46.847 1.00 81.38 332 LYS A N 1
ATOM 2589 C CA . LYS A 1 332 ? 15.355 1.250 -47.788 1.00 81.38 332 LYS A CA 1
ATOM 2590 C C . LYS A 1 332 ? 15.431 -0.128 -47.125 1.00 81.38 332 LYS A C 1
ATOM 2592 O O . LYS A 1 332 ? 14.662 -1.018 -47.468 1.00 81.38 332 LYS A O 1
ATOM 2597 N N . ASN A 1 333 ? 16.342 -0.302 -46.170 1.00 89.50 333 ASN A N 1
ATOM 2598 C CA . ASN A 1 333 ? 16.647 -1.604 -45.575 1.00 89.50 333 ASN A CA 1
ATOM 2599 C C . ASN A 1 333 ? 15.839 -1.824 -44.292 1.00 89.50 333 ASN A C 1
ATOM 2601 O O . ASN A 1 333 ? 16.324 -1.624 -43.173 1.00 89.50 333 ASN A O 1
ATOM 2605 N N . THR A 1 334 ? 14.574 -2.200 -44.482 1.00 94.06 334 THR A N 1
ATOM 2606 C CA . THR A 1 334 ? 13.619 -2.467 -43.402 1.00 94.06 334 THR A CA 1
ATOM 2607 C C . THR A 1 334 ? 12.953 -3.827 -43.557 1.00 94.06 334 THR A C 1
ATOM 2609 O O . THR A 1 334 ? 12.890 -4.394 -44.648 1.00 94.06 334 THR A O 1
ATOM 2612 N N . TYR A 1 335 ? 12.445 -4.357 -42.448 1.00 96.06 335 TYR A N 1
ATOM 2613 C CA . TYR A 1 335 ? 11.656 -5.585 -42.422 1.00 96.06 335 TYR A CA 1
ATOM 2614 C C . TYR A 1 335 ? 10.486 -5.428 -41.443 1.00 96.06 335 TYR A C 1
ATOM 2616 O O . TYR A 1 335 ? 10.561 -4.620 -40.516 1.00 96.06 335 TYR A O 1
ATOM 2624 N N . ARG A 1 336 ? 9.399 -6.186 -41.640 1.00 96.50 336 ARG A N 1
ATOM 2625 C CA . ARG A 1 336 ? 8.269 -6.238 -40.696 1.00 96.50 336 ARG A CA 1
ATOM 2626 C C . ARG A 1 336 ? 8.405 -7.446 -39.777 1.00 96.50 336 ARG A C 1
ATOM 2628 O O . ARG A 1 336 ? 8.524 -8.574 -40.245 1.00 96.50 336 ARG A O 1
ATOM 2635 N N . SER A 1 337 ? 8.389 -7.218 -38.472 1.00 96.69 337 SER A N 1
ATOM 2636 C CA . SER A 1 337 ? 8.263 -8.285 -37.468 1.00 96.69 337 SER A CA 1
ATOM 2637 C C . SER A 1 337 ? 6.861 -8.903 -37.479 1.00 96.69 337 SER A C 1
ATOM 2639 O O .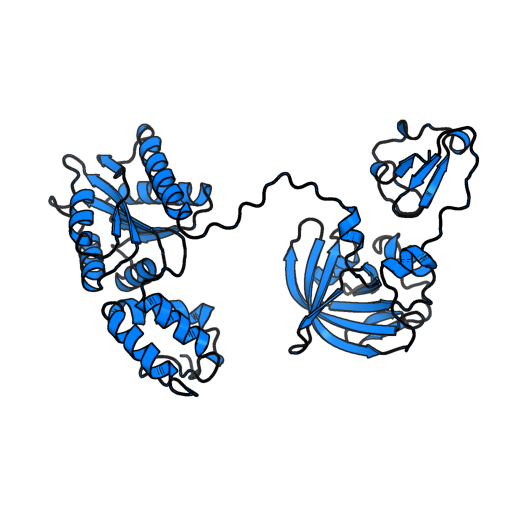 SER A 1 337 ? 5.943 -8.398 -38.130 1.00 96.69 337 SER A O 1
ATOM 2641 N N . ALA A 1 338 ? 6.677 -9.990 -36.731 1.00 96.19 338 ALA A N 1
ATOM 2642 C CA . ALA A 1 338 ? 5.408 -10.705 -36.606 1.00 96.19 338 ALA A CA 1
ATOM 2643 C C . ALA A 1 338 ? 4.274 -9.834 -36.033 1.00 96.19 338 ALA A C 1
ATOM 2645 O O . ALA A 1 338 ? 3.110 -10.059 -36.349 1.00 96.19 338 ALA A O 1
ATOM 2646 N N . ASN A 1 339 ? 4.603 -8.805 -35.242 1.00 95.69 339 ASN A N 1
ATOM 2647 C CA . ASN A 1 339 ? 3.640 -7.806 -34.756 1.00 95.69 339 ASN A CA 1
ATOM 2648 C C . ASN A 1 339 ? 3.236 -6.763 -35.823 1.00 95.69 339 ASN A C 1
ATOM 2650 O O . ASN A 1 339 ? 2.478 -5.844 -35.524 1.00 95.69 339 ASN A O 1
ATOM 2654 N N . GLY A 1 340 ? 3.753 -6.880 -37.049 1.00 95.75 340 GLY A N 1
ATOM 2655 C CA . GLY A 1 340 ? 3.423 -6.015 -38.175 1.00 95.75 340 GLY A CA 1
ATOM 2656 C C . GLY A 1 340 ? 4.182 -4.690 -38.229 1.00 95.75 340 GLY A C 1
ATOM 2657 O O . GLY A 1 340 ? 3.958 -3.945 -39.176 1.00 95.75 340 GLY A O 1
ATOM 2658 N N . ILE A 1 341 ? 5.082 -4.385 -37.290 1.00 97.94 341 ILE A N 1
ATOM 2659 C CA . ILE A 1 341 ? 5.782 -3.090 -37.203 1.00 97.94 341 ILE A CA 1
ATOM 2660 C C . ILE A 1 341 ? 7.111 -3.136 -37.973 1.00 97.94 341 ILE A C 1
ATOM 2662 O O . ILE A 1 341 ? 7.826 -4.142 -37.939 1.00 97.94 341 ILE A O 1
ATOM 2666 N N . LEU A 1 342 ? 7.462 -2.047 -38.669 1.00 96.81 342 LEU A N 1
ATOM 2667 C CA . LEU A 1 342 ? 8.762 -1.933 -39.345 1.00 96.81 342 LEU A CA 1
ATOM 2668 C C . LEU A 1 342 ? 9.923 -1.797 -38.352 1.00 96.81 342 LEU A C 1
ATOM 2670 O O . LEU A 1 342 ? 9.828 -1.095 -37.347 1.00 96.81 342 LEU A O 1
ATOM 2674 N N . TYR A 1 343 ? 11.055 -2.415 -38.673 1.00 96.44 343 TYR A N 1
ATOM 2675 C CA . TYR A 1 343 ? 12.340 -2.170 -38.020 1.00 96.44 343 TYR A CA 1
ATOM 2676 C C . TYR A 1 343 ? 13.466 -2.086 -39.058 1.00 96.44 343 TYR A C 1
ATOM 2678 O O . TYR A 1 343 ? 13.328 -2.562 -40.188 1.00 96.44 343 TYR A O 1
ATOM 2686 N N . ILE A 1 344 ? 14.577 -1.453 -38.682 1.00 94.25 344 ILE A N 1
ATOM 2687 C CA . ILE A 1 344 ? 15.742 -1.254 -39.557 1.00 94.25 344 ILE A CA 1
ATOM 2688 C C . ILE A 1 344 ? 16.673 -2.460 -39.427 1.00 94.25 344 ILE A C 1
ATOM 2690 O O . ILE A 1 344 ? 16.919 -2.914 -38.310 1.00 94.25 344 ILE A O 1
ATOM 2694 N N . THR A 1 345 ? 17.202 -2.974 -40.540 1.00 92.31 345 THR A N 1
ATOM 2695 C CA . THR A 1 345 ? 18.054 -4.178 -40.535 1.00 92.31 345 THR A CA 1
ATOM 2696 C C . THR A 1 345 ? 19.546 -3.881 -40.673 1.00 92.31 345 THR A C 1
ATOM 2698 O O . THR A 1 345 ? 20.342 -4.490 -39.973 1.00 92.31 345 THR A O 1
ATOM 2701 N N . GLU A 1 346 ? 19.933 -2.955 -41.553 1.00 85.62 346 GLU A N 1
ATOM 2702 C CA . GLU A 1 346 ? 21.328 -2.780 -42.010 1.00 85.62 346 GLU A CA 1
ATOM 2703 C C . GLU A 1 346 ? 22.316 -2.376 -40.907 1.00 85.62 346 GLU A C 1
ATOM 2705 O O . GLU A 1 346 ? 23.457 -2.806 -40.912 1.00 85.62 346 GLU A O 1
ATOM 2710 N N . ILE A 1 347 ? 21.862 -1.580 -39.944 1.00 91.75 347 ILE A N 1
ATOM 2711 C CA . ILE A 1 347 ? 22.678 -0.985 -38.868 1.00 91.75 347 ILE A CA 1
ATOM 2712 C C . ILE A 1 347 ? 22.302 -1.535 -37.490 1.00 91.75 347 ILE A C 1
ATOM 2714 O O . ILE A 1 347 ? 22.508 -0.889 -36.461 1.00 91.75 347 ILE A O 1
ATOM 2718 N N . THR A 1 348 ? 21.610 -2.670 -37.470 1.00 96.00 348 THR A N 1
ATOM 2719 C CA . THR A 1 348 ? 21.004 -3.246 -36.272 1.00 96.00 348 THR A CA 1
ATOM 2720 C C . THR A 1 348 ? 21.579 -4.631 -36.059 1.00 96.00 348 THR A C 1
ATOM 2722 O O . THR A 1 348 ? 21.513 -5.472 -36.951 1.00 96.00 348 THR A O 1
ATOM 2725 N N . ASN A 1 349 ? 22.124 -4.902 -34.874 1.00 97.25 349 ASN A N 1
ATOM 2726 C CA . ASN A 1 349 ? 22.674 -6.224 -34.573 1.00 97.25 349 ASN A CA 1
ATOM 2727 C C . ASN A 1 349 ? 21.649 -7.182 -33.955 1.00 97.25 349 ASN A C 1
ATOM 2729 O O . ASN A 1 349 ? 21.820 -8.398 -34.058 1.00 97.25 349 ASN A O 1
ATOM 2733 N N . ALA A 1 350 ? 20.567 -6.663 -33.378 1.00 97.94 350 ALA A N 1
ATOM 2734 C CA . ALA A 1 350 ? 19.449 -7.444 -32.876 1.00 97.94 350 ALA A CA 1
ATOM 2735 C C . ALA A 1 350 ? 18.141 -6.648 -32.929 1.00 97.94 350 ALA A C 1
ATOM 2737 O O . ALA A 1 350 ? 18.135 -5.436 -32.720 1.00 97.94 350 ALA A O 1
ATOM 2738 N N . VAL A 1 351 ? 17.031 -7.343 -33.161 1.00 98.19 351 VAL A N 1
ATOM 2739 C CA . VAL A 1 351 ? 15.676 -6.794 -33.037 1.00 98.19 351 VAL A CA 1
ATOM 2740 C C . VAL A 1 351 ? 14.906 -7.554 -31.966 1.00 98.19 351 VAL A C 1
ATOM 2742 O O . VAL A 1 351 ? 15.029 -8.777 -31.864 1.00 98.19 351 VAL A O 1
ATOM 2745 N N . ILE A 1 352 ? 14.123 -6.829 -31.169 1.00 98.56 352 ILE A N 1
ATOM 2746 C CA . ILE A 1 352 ? 13.272 -7.375 -30.109 1.00 98.56 352 ILE A CA 1
ATOM 2747 C C . ILE A 1 352 ? 11.881 -6.749 -30.233 1.00 98.56 352 ILE A C 1
ATOM 2749 O O . ILE A 1 352 ? 11.757 -5.529 -30.179 1.00 98.56 352 ILE A O 1
ATOM 2753 N N . SER A 1 353 ? 10.839 -7.562 -30.377 1.00 98.69 353 SER A N 1
ATOM 2754 C CA . SER A 1 353 ? 9.444 -7.112 -30.421 1.00 98.69 353 SER A CA 1
ATOM 2755 C C . SER A 1 353 ? 8.776 -7.286 -29.064 1.00 98.69 353 SER A C 1
ATOM 2757 O O . SER A 1 353 ? 8.830 -8.367 -28.468 1.00 98.69 353 SER A O 1
ATOM 2759 N N . GLY A 1 354 ? 8.117 -6.233 -28.587 1.00 98.12 354 GLY A N 1
ATOM 2760 C CA . GLY A 1 354 ? 7.460 -6.193 -27.285 1.00 98.12 354 GLY A CA 1
ATOM 2761 C C . GLY A 1 354 ? 5.948 -6.019 -27.387 1.00 98.12 354 GLY A C 1
ATOM 2762 O O . GLY A 1 354 ? 5.455 -5.303 -28.265 1.00 98.12 354 GLY A O 1
ATOM 2763 N N . LYS A 1 355 ? 5.227 -6.651 -26.456 1.00 98.19 355 LYS A N 1
ATOM 2764 C CA . LYS A 1 355 ? 3.821 -6.364 -26.153 1.00 98.19 355 LYS A CA 1
ATOM 2765 C C . LYS A 1 355 ? 3.712 -5.853 -24.720 1.00 98.19 355 LYS A C 1
ATOM 2767 O O . LYS A 1 355 ? 4.090 -6.559 -23.789 1.00 98.19 355 LYS A O 1
ATOM 2772 N N . VAL A 1 356 ? 3.214 -4.633 -24.552 1.00 98.19 356 VAL A N 1
ATOM 2773 C CA . VAL A 1 356 ? 3.056 -3.978 -23.249 1.00 98.19 356 VAL A CA 1
ATOM 2774 C C . VAL A 1 356 ? 2.089 -4.776 -22.372 1.00 98.19 356 VAL A C 1
ATOM 2776 O O . VAL A 1 356 ? 1.001 -5.149 -22.810 1.00 98.19 356 VAL A O 1
ATOM 2779 N N . ILE A 1 357 ? 2.503 -5.018 -21.130 1.00 97.25 357 ILE A N 1
ATOM 2780 C CA . ILE A 1 357 ? 1.721 -5.686 -20.078 1.00 97.25 357 ILE A CA 1
ATOM 2781 C C . ILE A 1 357 ? 1.499 -4.789 -18.853 1.00 97.25 357 ILE A C 1
ATOM 2783 O O . ILE A 1 357 ? 0.691 -5.117 -17.992 1.00 97.25 357 ILE A O 1
ATOM 2787 N N . GLY A 1 358 ? 2.198 -3.655 -18.773 1.00 90.69 358 GLY A N 1
ATOM 2788 C CA . GLY A 1 358 ? 2.025 -2.667 -17.715 1.00 90.69 358 GLY A CA 1
ATOM 2789 C C . GLY A 1 358 ? 2.736 -1.359 -18.043 1.00 90.69 358 GLY A C 1
ATOM 2790 O O . GLY A 1 358 ? 3.652 -1.327 -18.869 1.00 90.69 358 GLY A O 1
ATOM 2791 N N . SER A 1 359 ? 2.318 -0.279 -17.391 1.00 92.25 359 SER A N 1
ATOM 2792 C CA . SER A 1 359 ? 2.937 1.037 -17.531 1.00 92.25 359 SER A CA 1
ATOM 2793 C C . SER A 1 359 ? 2.959 1.793 -16.209 1.00 92.25 359 SER A C 1
ATOM 2795 O O . SER A 1 359 ? 2.067 1.608 -15.384 1.00 92.25 359 SER A O 1
ATOM 2797 N N . TYR A 1 360 ? 3.941 2.672 -16.039 1.00 91.38 360 TYR A N 1
ATOM 2798 C CA . TYR A 1 360 ? 4.089 3.524 -14.864 1.00 91.38 360 TYR A CA 1
ATOM 2799 C C . TYR A 1 360 ? 4.501 4.944 -15.272 1.00 91.38 360 TYR A C 1
ATOM 2801 O O . TYR A 1 360 ? 5.346 5.122 -16.153 1.00 91.38 360 TYR A O 1
ATOM 2809 N N . ASP A 1 361 ? 3.900 5.954 -14.643 1.00 90.94 361 ASP A N 1
ATOM 2810 C CA . ASP A 1 361 ? 4.195 7.362 -14.913 1.00 90.94 361 ASP A CA 1
ATOM 2811 C C . ASP A 1 361 ? 5.446 7.819 -14.140 1.00 90.94 361 ASP A C 1
ATOM 2813 O O . ASP A 1 361 ? 5.488 7.759 -12.913 1.00 90.94 361 ASP A O 1
ATOM 2817 N N . CYS A 1 362 ? 6.467 8.294 -14.856 1.00 85.94 362 CYS A N 1
ATOM 2818 C CA . CYS A 1 362 ? 7.712 8.824 -14.293 1.00 85.94 362 CYS A CA 1
ATOM 2819 C C . CYS A 1 362 ? 7.822 10.355 -14.462 1.00 85.94 362 CYS A C 1
ATOM 2821 O O . CYS A 1 362 ? 8.925 10.902 -14.543 1.00 85.94 362 CYS A O 1
ATOM 2823 N N . GLY A 1 363 ? 6.696 11.060 -14.594 1.00 90.81 363 GLY A N 1
ATOM 2824 C CA . GLY A 1 363 ? 6.636 12.499 -14.840 1.00 90.81 363 GLY A CA 1
ATOM 2825 C C . GLY A 1 363 ? 6.747 12.822 -16.330 1.00 90.81 363 GLY A C 1
ATOM 2826 O O . GLY A 1 363 ? 5.759 12.778 -17.065 1.00 90.81 363 GLY A O 1
ATOM 2827 N N . THR A 1 364 ? 7.950 13.161 -16.802 1.00 89.50 364 THR A N 1
ATOM 2828 C CA . THR A 1 364 ? 8.183 13.510 -18.223 1.00 89.50 364 THR A CA 1
ATOM 2829 C C . THR A 1 364 ? 8.218 12.290 -19.150 1.00 89.50 364 THR A C 1
ATOM 2831 O O . THR A 1 364 ? 8.114 12.431 -20.371 1.00 89.50 364 THR A O 1
ATOM 2834 N N . HIS A 1 365 ? 8.353 11.091 -18.585 1.00 96.81 365 HIS A N 1
ATOM 2835 C CA . HIS A 1 365 ? 8.436 9.826 -19.308 1.00 96.81 365 HIS A CA 1
ATOM 2836 C C . HIS A 1 365 ? 7.403 8.830 -18.781 1.00 96.81 365 HIS A C 1
ATOM 2838 O O . HIS A 1 365 ? 6.966 8.929 -17.637 1.00 96.81 365 HIS A O 1
ATOM 2844 N N . THR A 1 366 ? 7.067 7.844 -19.607 1.00 97.38 366 THR A N 1
ATOM 2845 C CA . THR A 1 366 ? 6.298 6.666 -19.194 1.00 97.38 366 THR A CA 1
ATOM 2846 C C . THR A 1 366 ? 7.186 5.435 -19.307 1.00 97.38 366 THR A C 1
ATOM 2848 O O . THR A 1 366 ? 7.769 5.180 -20.368 1.00 97.38 366 THR A O 1
ATOM 2851 N N . LEU A 1 367 ? 7.283 4.672 -18.221 1.00 98.38 367 LEU A N 1
ATOM 2852 C CA . LEU A 1 367 ? 7.891 3.348 -18.206 1.00 98.38 367 LEU A CA 1
ATOM 2853 C C . LEU A 1 367 ? 6.865 2.335 -18.713 1.00 98.38 367 LEU A C 1
ATOM 2855 O O . LEU A 1 367 ? 5.783 2.226 -18.148 1.00 98.38 367 LEU A O 1
ATOM 2859 N N . PHE A 1 368 ? 7.212 1.564 -19.736 1.00 98.44 368 PHE A N 1
ATOM 2860 C CA . PHE A 1 368 ? 6.425 0.432 -20.213 1.00 98.44 368 PHE A CA 1
ATOM 2861 C C . PHE A 1 368 ? 7.153 -0.869 -19.889 1.00 98.44 368 PHE A C 1
ATOM 2863 O O . PHE A 1 368 ? 8.335 -1.014 -20.203 1.00 98.44 368 PHE A O 1
ATOM 2870 N N . ILE A 1 369 ? 6.433 -1.821 -19.301 1.00 98.50 369 ILE A N 1
ATOM 2871 C CA . ILE A 1 369 ? 6.873 -3.204 -19.107 1.00 98.50 369 ILE A CA 1
ATOM 2872 C C . ILE A 1 369 ? 6.228 -4.042 -20.202 1.00 98.50 369 ILE A C 1
ATOM 2874 O O . ILE A 1 369 ? 5.017 -3.951 -20.422 1.00 98.50 369 ILE A O 1
ATOM 2878 N N . ALA A 1 370 ? 7.022 -4.857 -20.890 1.00 98.44 370 ALA A N 1
ATOM 2879 C CA . ALA A 1 370 ? 6.560 -5.637 -22.024 1.00 98.44 370 ALA A CA 1
ATOM 2880 C C . ALA A 1 370 ? 7.071 -7.075 -22.002 1.00 98.44 370 ALA A C 1
ATOM 2882 O O . ALA A 1 370 ? 8.223 -7.345 -21.658 1.00 98.44 370 ALA A O 1
ATOM 2883 N N . GLU A 1 371 ? 6.216 -7.989 -22.447 1.00 98.25 371 GLU A N 1
ATOM 2884 C CA . GLU A 1 371 ? 6.608 -9.349 -22.792 1.00 98.25 371 GLU A CA 1
ATOM 2885 C C . GLU A 1 371 ? 7.289 -9.365 -24.167 1.00 98.25 371 GLU A C 1
ATOM 2887 O O . GLU A 1 371 ? 6.835 -8.712 -25.114 1.00 98.25 371 GLU A O 1
ATOM 2892 N N . VAL A 1 372 ? 8.386 -10.116 -24.281 1.00 98.38 372 VAL A N 1
ATOM 2893 C CA . VAL A 1 372 ? 9.100 -10.308 -25.547 1.00 98.38 372 VAL A CA 1
ATOM 2894 C C . VAL A 1 372 ? 8.366 -11.342 -26.393 1.00 98.38 372 VAL A C 1
ATOM 2896 O O . VAL A 1 372 ? 8.313 -12.521 -26.047 1.00 98.38 372 VAL A O 1
ATOM 2899 N N . THR A 1 373 ? 7.851 -10.899 -27.536 1.00 97.69 373 THR A N 1
ATOM 2900 C CA . THR A 1 373 ? 7.070 -11.727 -28.473 1.00 97.69 373 THR A CA 1
ATOM 2901 C C . THR A 1 373 ? 7.911 -12.266 -29.628 1.00 97.69 373 THR A C 1
ATOM 2903 O O . THR A 1 373 ? 7.627 -13.333 -30.164 1.00 97.69 373 THR A O 1
ATOM 2906 N N . GLU A 1 374 ? 8.983 -11.561 -29.986 1.00 98.06 374 GLU A N 1
ATOM 2907 C CA . GLU A 1 374 ? 9.925 -11.951 -31.030 1.00 98.06 374 GLU A CA 1
ATOM 2908 C C . GLU A 1 374 ? 11.315 -11.403 -30.685 1.00 98.06 374 GLU A C 1
ATOM 2910 O O . GLU A 1 374 ? 11.434 -10.292 -30.174 1.00 98.06 374 GLU A O 1
ATOM 2915 N N . ALA A 1 375 ? 12.377 -12.157 -30.967 1.00 97.31 375 ALA A N 1
ATOM 2916 C CA . ALA A 1 375 ? 13.743 -11.649 -30.886 1.00 97.31 375 ALA A CA 1
ATOM 2917 C C . ALA A 1 375 ? 14.631 -12.329 -31.932 1.00 97.31 375 ALA A C 1
ATOM 2919 O O . ALA A 1 375 ? 14.608 -13.556 -32.066 1.00 97.31 375 ALA A O 1
ATOM 2920 N N . ARG A 1 376 ? 15.431 -11.546 -32.663 1.00 96.94 376 ARG A N 1
ATOM 2921 C CA . ARG A 1 376 ? 16.360 -12.049 -33.687 1.00 96.94 376 ARG A CA 1
ATOM 2922 C C . ARG A 1 376 ? 17.706 -11.348 -33.590 1.00 96.94 376 ARG A C 1
ATOM 2924 O O . ARG A 1 376 ? 17.767 -10.127 -33.484 1.00 96.94 376 ARG A O 1
ATOM 2931 N N . LYS A 1 377 ? 18.786 -12.125 -33.692 1.00 96.56 377 LYS A N 1
ATOM 2932 C CA . LYS A 1 377 ? 20.136 -11.603 -33.923 1.00 96.56 377 LYS A CA 1
ATOM 2933 C C . LYS A 1 377 ? 20.346 -11.440 -35.428 1.00 96.56 377 LYS A C 1
ATOM 2935 O O . LYS A 1 377 ? 20.059 -12.365 -36.183 1.00 96.56 377 LYS A O 1
ATOM 2940 N N . LEU A 1 378 ? 20.819 -10.273 -35.843 1.00 96.06 378 LEU A N 1
ATOM 2941 C CA . LEU A 1 378 ? 20.977 -9.879 -37.246 1.00 96.06 378 LEU A CA 1
ATOM 2942 C C . LEU A 1 378 ? 22.451 -9.729 -37.645 1.00 96.06 378 LEU A C 1
ATOM 2944 O O . LEU A 1 378 ? 22.803 -10.000 -38.786 1.00 96.06 378 LEU A O 1
ATOM 2948 N N . SER A 1 379 ? 23.316 -9.337 -36.704 1.00 95.50 379 SER A N 1
ATOM 2949 C CA . SER A 1 379 ? 24.750 -9.137 -36.938 1.00 95.50 379 SER A CA 1
ATOM 2950 C C . SER A 1 379 ? 25.574 -9.496 -35.695 1.00 95.50 379 SER A C 1
ATOM 2952 O O . SER A 1 379 ? 25.050 -9.635 -34.586 1.00 95.50 379 SER A O 1
ATOM 2954 N N . PHE A 1 380 ? 26.881 -9.675 -35.886 1.00 94.56 380 PHE A N 1
ATOM 2955 C CA . PHE A 1 380 ? 27.865 -9.844 -34.811 1.00 94.56 380 PHE A CA 1
ATOM 2956 C C . PHE A 1 380 ? 28.605 -8.544 -34.470 1.00 94.56 380 PHE A C 1
ATOM 2958 O O . PHE A 1 380 ? 29.395 -8.541 -33.526 1.00 94.56 380 PHE A O 1
ATOM 2965 N N . VAL A 1 381 ? 28.345 -7.451 -35.197 1.00 96.50 381 VAL A N 1
ATOM 2966 C CA . VAL A 1 381 ? 28.913 -6.132 -34.888 1.00 96.50 381 VAL A CA 1
ATOM 2967 C C . VAL A 1 381 ? 28.443 -5.692 -33.491 1.00 96.50 381 VAL A C 1
ATOM 2969 O O . VAL A 1 381 ? 27.245 -5.797 -33.196 1.00 96.50 381 VAL A O 1
ATOM 2972 N N . PRO A 1 382 ? 29.345 -5.219 -32.610 1.00 96.75 382 PRO A N 1
ATOM 2973 C CA . PRO A 1 382 ? 28.977 -4.786 -31.265 1.00 96.75 382 PRO A CA 1
ATOM 2974 C C . PRO A 1 382 ? 27.928 -3.670 -31.261 1.00 96.75 382 PRO A C 1
ATOM 2976 O O . PRO A 1 382 ? 27.840 -2.878 -32.200 1.00 96.75 382 PRO A O 1
ATOM 2979 N N . SER A 1 383 ? 27.140 -3.596 -30.188 1.00 96.69 383 SER A N 1
ATOM 2980 C CA . SER A 1 383 ? 26.126 -2.552 -30.031 1.00 96.69 383 SER A CA 1
ATOM 2981 C C . SER A 1 383 ? 26.758 -1.182 -29.786 1.00 96.69 383 SER A C 1
ATOM 2983 O O . SER A 1 383 ? 27.817 -1.070 -29.161 1.00 96.69 383 SER A O 1
ATOM 2985 N N . VAL A 1 384 ? 26.075 -0.128 -30.224 1.00 95.81 384 VAL A N 1
ATOM 2986 C CA . VAL A 1 384 ? 26.376 1.244 -29.817 1.00 95.81 384 VAL A CA 1
ATOM 2987 C C . VAL A 1 384 ? 26.018 1.394 -28.343 1.00 95.81 384 VAL A C 1
ATOM 2989 O O . VAL A 1 384 ? 24.858 1.233 -27.955 1.00 95.81 384 VAL A O 1
ATOM 2992 N N . THR A 1 385 ? 27.007 1.740 -27.525 1.00 92.69 385 THR A N 1
ATOM 2993 C CA . THR A 1 385 ? 26.773 2.268 -26.180 1.00 92.69 385 THR A CA 1
ATOM 2994 C C . THR A 1 385 ? 26.673 3.787 -26.232 1.00 92.69 385 THR A C 1
ATOM 2996 O O . THR A 1 385 ? 27.165 4.431 -27.162 1.00 92.69 385 THR A O 1
ATOM 2999 N N . TYR A 1 386 ? 26.050 4.380 -25.221 1.00 86.06 386 TYR A N 1
ATOM 3000 C CA . TYR A 1 386 ? 25.957 5.830 -25.093 1.00 86.06 386 TYR A CA 1
ATOM 3001 C C . TYR A 1 386 ? 27.350 6.472 -25.077 1.00 86.06 386 TYR A C 1
ATOM 3003 O O . TYR A 1 386 ? 27.605 7.397 -25.839 1.00 86.06 386 TYR A O 1
ATOM 3011 N N . GLU A 1 387 ? 28.296 5.899 -24.332 1.00 87.50 387 GLU A N 1
ATOM 3012 C CA . GLU A 1 387 ? 29.704 6.310 -24.358 1.00 87.50 387 GLU A CA 1
ATOM 3013 C C . GLU A 1 387 ? 30.313 6.233 -25.770 1.00 87.50 387 GLU A C 1
ATOM 3015 O O . GLU A 1 387 ? 30.897 7.206 -26.253 1.00 87.50 387 GLU A O 1
ATOM 3020 N N . TYR A 1 388 ? 30.128 5.109 -26.477 1.00 92.06 388 TYR A N 1
ATOM 3021 C CA . TYR A 1 388 ? 30.653 4.939 -27.833 1.00 92.06 388 TYR A CA 1
ATOM 3022 C C . TYR A 1 388 ? 30.113 6.005 -28.790 1.00 92.06 388 TYR A C 1
ATOM 3024 O O . TYR A 1 388 ? 30.874 6.563 -29.584 1.00 92.06 388 TYR A O 1
ATOM 3032 N N . TYR A 1 389 ? 28.819 6.321 -28.689 1.00 90.31 389 TYR A N 1
ATOM 3033 C CA . TYR A 1 389 ? 28.191 7.359 -29.493 1.00 90.31 389 TYR A CA 1
ATOM 3034 C C . TYR A 1 389 ? 28.842 8.726 -29.275 1.00 90.31 389 TYR A C 1
ATOM 3036 O O . TYR A 1 389 ? 29.206 9.366 -30.259 1.00 90.31 389 TYR A O 1
ATOM 3044 N N . PHE A 1 390 ? 29.054 9.159 -28.028 1.00 85.31 390 PHE A N 1
ATOM 3045 C CA . PHE A 1 390 ? 29.702 10.449 -27.757 1.00 85.31 390 PHE A CA 1
ATOM 3046 C C . PHE A 1 390 ? 31.159 10.495 -28.231 1.00 85.31 390 PHE A C 1
ATOM 3048 O O . PHE A 1 390 ? 31.609 11.542 -28.697 1.00 85.31 390 PHE A O 1
ATOM 3055 N N . SER A 1 391 ? 31.886 9.378 -28.148 1.00 87.00 391 SER A N 1
ATOM 3056 C CA . SER A 1 391 ? 33.306 9.341 -28.514 1.00 87.00 391 SER A CA 1
ATOM 3057 C C . SER A 1 391 ? 33.561 9.201 -30.023 1.00 87.00 391 SER A C 1
ATOM 3059 O O . SER A 1 391 ? 34.565 9.737 -30.509 1.00 87.00 391 SER A O 1
ATOM 3061 N N . HIS A 1 392 ? 32.682 8.511 -30.763 1.00 90.56 392 HIS A N 1
ATOM 3062 C CA . HIS A 1 392 ? 32.956 8.081 -32.145 1.00 90.56 392 HIS A CA 1
ATOM 3063 C C . HIS A 1 392 ? 31.900 8.488 -33.180 1.00 90.56 392 HIS A C 1
ATOM 3065 O O . HIS A 1 392 ? 32.253 8.658 -34.344 1.00 90.56 392 HIS A O 1
ATOM 3071 N N . ILE A 1 393 ? 30.628 8.640 -32.794 1.00 89.69 393 ILE A N 1
ATOM 3072 C CA . ILE A 1 393 ? 29.524 8.856 -33.750 1.00 89.69 393 ILE A CA 1
ATOM 3073 C C . ILE A 1 393 ? 29.060 10.310 -33.753 1.00 89.69 393 ILE A C 1
ATOM 3075 O O . ILE A 1 393 ? 28.888 10.904 -34.818 1.00 89.69 393 ILE A O 1
ATOM 3079 N N . LYS A 1 394 ? 28.833 10.892 -32.571 1.00 84.81 394 LYS A N 1
ATOM 3080 C CA . LYS A 1 394 ? 28.419 12.285 -32.429 1.00 84.81 394 LYS A CA 1
ATOM 3081 C C . LYS A 1 394 ? 29.516 13.165 -33.042 1.00 84.81 394 LYS A C 1
ATOM 3083 O O . LYS A 1 394 ? 30.666 13.070 -32.605 1.00 84.81 394 LYS A O 1
ATOM 3088 N N . PRO A 1 395 ? 29.194 14.022 -34.029 1.00 82.31 395 PRO A N 1
ATOM 3089 C CA . PRO A 1 395 ? 30.159 14.938 -34.601 1.00 82.31 395 PRO A CA 1
ATOM 3090 C C . PRO A 1 395 ? 30.808 15.740 -33.483 1.00 82.31 395 PRO A C 1
ATOM 3092 O O . PRO A 1 395 ? 30.125 16.400 -32.694 1.00 82.31 395 PRO A O 1
ATOM 3095 N N . LYS A 1 396 ? 32.136 15.658 -33.398 1.00 74.38 396 LYS A N 1
ATOM 3096 C CA . LYS A 1 396 ? 32.881 16.531 -32.500 1.00 74.38 396 LYS A CA 1
ATOM 3097 C C . LYS A 1 396 ? 32.638 17.970 -32.961 1.00 74.38 396 LYS A C 1
ATOM 3099 O O . LYS A 1 396 ? 32.591 18.197 -34.175 1.00 74.38 396 LYS A O 1
ATOM 3104 N N . PRO A 1 397 ? 32.493 18.931 -32.034 1.00 62.16 397 PRO A N 1
ATOM 3105 C CA . PRO A 1 397 ? 32.498 20.341 -32.400 1.00 62.16 397 PRO A CA 1
ATOM 3106 C C . PRO A 1 397 ? 33.697 20.587 -33.321 1.00 62.16 397 PRO A C 1
ATOM 3108 O O . PRO A 1 397 ? 34.811 20.165 -32.993 1.00 62.16 397 PRO A O 1
ATOM 3111 N N . GLN A 1 398 ? 33.474 21.172 -34.502 1.00 54.62 398 GLN A N 1
ATOM 3112 C CA . GLN A 1 398 ? 34.578 21.484 -35.412 1.00 54.62 398 GLN A CA 1
ATOM 3113 C C . GLN A 1 398 ? 35.622 22.324 -34.657 1.00 54.62 398 GLN A C 1
ATOM 3115 O O . GLN A 1 398 ? 35.268 23.166 -33.829 1.00 54.62 398 GLN A O 1
ATOM 3120 N N . GLN A 1 399 ? 36.907 22.033 -34.896 1.00 51.56 399 GLN A N 1
ATOM 3121 C CA . GLN A 1 399 ? 38.052 22.697 -34.265 1.00 51.56 399 GLN A CA 1
ATOM 3122 C C . GLN A 1 399 ? 37.845 24.212 -34.167 1.00 51.56 399 GLN A C 1
ATOM 3124 O O . GLN A 1 399 ? 37.492 24.829 -35.166 1.00 51.56 399 GLN A O 1
ATOM 3129 N N . LYS A 1 400 ? 38.091 24.757 -32.960 1.00 47.12 400 LYS A N 1
ATOM 3130 C CA . LYS A 1 400 ? 38.092 26.181 -32.571 1.00 47.12 400 LYS A CA 1
ATOM 3131 C C . LYS A 1 400 ? 37.700 27.118 -33.713 1.00 47.12 400 LYS A C 1
ATOM 3133 O O . LYS A 1 400 ? 38.556 27.619 -34.440 1.00 47.12 400 LYS A O 1
ATOM 3138 N N . TYR A 1 401 ? 36.402 27.355 -33.841 1.00 47.38 401 TYR A N 1
ATOM 3139 C CA . TYR A 1 401 ? 35.899 28.451 -34.646 1.00 47.38 401 TYR A CA 1
ATOM 3140 C C . TYR A 1 401 ? 36.426 29.745 -34.008 1.00 47.38 401 TYR A C 1
ATOM 3142 O O . TYR A 1 401 ? 36.058 30.083 -32.887 1.00 47.38 401 TYR A O 1
ATOM 3150 N N . VAL A 1 402 ? 37.377 30.420 -34.657 1.00 53.88 402 VAL A N 1
ATOM 3151 C CA . VAL A 1 402 ? 37.926 31.690 -34.162 1.00 53.88 402 VAL A CA 1
ATOM 3152 C C . VAL A 1 402 ? 36.998 32.801 -34.649 1.00 53.88 402 VAL A C 1
ATOM 3154 O O . VAL A 1 402 ? 37.216 33.382 -35.708 1.00 53.88 402 VAL A O 1
ATOM 3157 N N . SER A 1 403 ? 35.918 33.044 -33.905 1.00 59.75 403 SER A N 1
ATOM 3158 C CA . SER A 1 403 ? 35.117 34.267 -34.039 1.00 59.75 403 SER A CA 1
ATOM 3159 C C . SER A 1 403 ? 35.750 35.369 -33.192 1.00 59.75 403 SER A C 1
ATOM 3161 O O . SER A 1 403 ? 36.336 35.106 -32.144 1.00 59.75 403 SER A O 1
ATOM 3163 N N . VAL A 1 404 ? 35.630 36.619 -33.639 1.00 63.84 404 VAL A N 1
ATOM 3164 C CA . VAL A 1 404 ? 36.016 37.804 -32.850 1.00 63.84 404 VAL A CA 1
ATOM 3165 C C . VAL A 1 404 ? 34.965 38.096 -31.757 1.00 63.84 404 VAL A C 1
ATOM 3167 O O . VAL A 1 404 ? 35.207 38.913 -30.871 1.00 63.84 404 VAL A O 1
ATOM 3170 N N . GLY A 1 405 ? 33.804 37.425 -31.795 1.00 70.75 405 GLY A N 1
ATOM 3171 C CA . GLY A 1 405 ? 32.712 37.573 -30.830 1.00 70.75 405 GLY A CA 1
ATOM 3172 C C . GLY A 1 405 ? 32.371 36.294 -30.060 1.00 70.75 405 GLY A C 1
ATOM 3173 O O . GLY A 1 405 ? 33.046 35.272 -30.162 1.00 70.75 405 GLY A O 1
ATOM 3174 N N . LYS A 1 406 ? 31.314 36.373 -29.244 1.00 85.06 406 LYS A N 1
ATOM 3175 C CA . LYS A 1 406 ? 30.839 35.264 -28.408 1.00 85.06 406 LYS A CA 1
ATOM 3176 C C . LYS A 1 406 ? 30.269 34.137 -29.268 1.00 85.06 406 LYS A C 1
ATOM 3178 O O . LYS A 1 406 ? 29.424 34.373 -30.132 1.00 85.06 406 LYS A O 1
ATOM 3183 N N . ILE A 1 407 ? 30.691 32.912 -28.968 1.00 85.31 407 ILE A N 1
ATOM 3184 C CA . ILE A 1 407 ? 30.205 31.695 -29.616 1.00 85.31 407 ILE A CA 1
ATOM 3185 C C . ILE A 1 407 ? 29.446 30.856 -28.601 1.00 85.31 407 ILE A C 1
ATOM 3187 O O . ILE A 1 407 ? 29.958 30.558 -27.524 1.00 85.31 407 ILE A O 1
ATOM 3191 N N . TRP A 1 408 ? 28.253 30.418 -28.975 1.00 88.31 408 TRP A N 1
ATOM 3192 C CA . TRP A 1 408 ? 27.426 29.532 -28.171 1.00 88.31 408 TRP A CA 1
ATOM 3193 C C . TRP A 1 408 ? 27.302 28.174 -28.848 1.00 88.31 408 TRP A C 1
ATOM 3195 O O . TRP A 1 408 ? 27.017 28.091 -30.043 1.00 88.31 408 TRP A O 1
ATOM 3205 N N . ILE A 1 409 ? 27.498 27.099 -28.090 1.00 85.50 409 ILE A N 1
ATOM 3206 C CA . ILE A 1 409 ? 27.418 25.728 -28.597 1.00 85.50 409 ILE A CA 1
ATOM 3207 C C . ILE A 1 409 ? 26.248 25.015 -27.934 1.00 85.50 409 ILE A C 1
ATOM 3209 O O . ILE A 1 409 ? 26.145 24.965 -26.712 1.00 85.50 409 ILE A O 1
ATOM 3213 N N . CYS A 1 410 ? 25.368 24.422 -28.739 1.00 83.88 410 CYS A N 1
ATOM 3214 C CA . CYS A 1 410 ? 24.315 23.553 -28.230 1.00 83.88 410 CYS A CA 1
ATOM 3215 C C . CYS A 1 410 ? 24.934 22.284 -27.626 1.00 83.88 410 CYS A C 1
ATOM 3217 O O . CYS A 1 410 ? 25.502 21.466 -28.355 1.00 83.88 410 CYS A O 1
ATOM 3219 N N . LYS A 1 411 ? 24.754 22.056 -26.321 1.00 78.38 411 LYS A N 1
ATOM 3220 C CA . LYS A 1 411 ? 25.263 20.865 -25.612 1.00 78.38 411 LYS A CA 1
ATOM 3221 C C . LYS A 1 411 ? 24.691 19.557 -26.179 1.00 78.38 411 LYS A C 1
ATOM 3223 O O . LYS A 1 411 ? 25.340 18.506 -26.165 1.00 78.38 411 LYS A O 1
ATOM 3228 N N . ILE A 1 412 ? 23.487 19.623 -26.749 1.00 73.88 412 ILE A N 1
ATOM 3229 C CA . ILE A 1 412 ? 22.765 18.457 -27.269 1.00 73.88 412 ILE A CA 1
ATOM 3230 C C . ILE A 1 412 ? 23.325 18.006 -28.619 1.00 73.88 412 ILE A C 1
ATOM 3232 O O . ILE A 1 412 ? 23.766 16.864 -28.745 1.00 73.88 412 ILE A O 1
ATOM 3236 N N . CYS A 1 413 ? 23.368 18.891 -29.619 1.00 69.25 413 CYS A N 1
ATOM 3237 C CA . CYS A 1 413 ? 23.718 18.518 -30.996 1.00 69.25 413 CYS A CA 1
ATOM 3238 C C . CYS A 1 413 ? 25.019 19.138 -31.526 1.00 69.25 413 CYS A C 1
ATOM 3240 O O . CYS A 1 413 ? 25.419 18.812 -32.638 1.00 69.25 413 CYS A O 1
ATOM 3242 N N . GLY A 1 414 ? 25.659 20.036 -30.773 1.00 73.81 414 GLY A N 1
ATOM 3243 C CA . GLY A 1 414 ? 26.886 20.720 -31.189 1.00 73.81 414 GLY A CA 1
ATOM 3244 C C . GLY A 1 414 ? 26.685 21.856 -32.199 1.00 73.81 414 GLY A C 1
ATOM 3245 O O . GLY A 1 414 ? 27.662 22.293 -32.797 1.00 73.81 414 GLY A O 1
ATOM 3246 N N . TYR A 1 415 ? 25.449 22.332 -32.418 1.00 82.00 415 TYR A N 1
ATOM 3247 C CA . TYR A 1 415 ? 25.197 23.498 -33.276 1.00 82.00 415 TYR A CA 1
ATOM 3248 C C . TYR A 1 415 ? 25.913 24.732 -32.721 1.00 82.00 415 TYR A C 1
ATOM 3250 O O . TYR A 1 415 ? 25.829 24.995 -31.522 1.00 82.00 415 TYR A O 1
ATOM 3258 N N . ILE A 1 416 ? 26.578 25.479 -33.601 1.00 84.50 416 ILE A N 1
ATOM 3259 C CA . ILE A 1 416 ? 27.353 26.672 -33.262 1.00 84.50 416 ILE A CA 1
ATOM 3260 C C . ILE A 1 416 ? 26.539 27.908 -33.644 1.00 84.50 416 ILE A C 1
ATOM 3262 O O . ILE A 1 416 ? 26.204 28.089 -34.814 1.00 84.50 416 ILE A O 1
ATOM 3266 N N . TYR A 1 417 ? 26.245 28.755 -32.661 1.00 85.12 417 TYR A N 1
ATOM 3267 C CA . TYR A 1 417 ? 25.676 30.084 -32.854 1.00 85.12 417 TYR A CA 1
ATOM 3268 C C . TYR A 1 417 ? 26.773 31.132 -32.640 1.00 85.12 417 TYR A C 1
ATOM 3270 O O . TYR A 1 417 ? 27.319 31.255 -31.544 1.00 85.12 417 TYR A O 1
ATOM 3278 N N . ASP A 1 418 ? 27.100 31.878 -33.692 1.00 87.19 418 ASP A N 1
ATOM 3279 C CA . ASP A 1 418 ? 28.106 32.942 -33.675 1.00 87.19 418 ASP A CA 1
ATOM 3280 C C . ASP A 1 418 ? 27.402 34.299 -33.759 1.00 87.19 418 ASP A C 1
ATOM 3282 O O . ASP A 1 418 ? 26.827 34.639 -34.794 1.00 87.19 418 ASP A O 1
ATOM 3286 N N . GLU A 1 419 ? 27.448 35.082 -32.677 1.00 89.06 419 GLU A N 1
ATOM 3287 C CA . GLU A 1 419 ? 26.743 36.370 -32.592 1.00 89.06 419 GLU A CA 1
ATOM 3288 C C . GLU A 1 419 ? 27.153 37.346 -33.705 1.00 89.06 419 GLU A C 1
ATOM 3290 O O . GLU A 1 419 ? 26.337 38.159 -34.142 1.00 89.06 419 GLU A O 1
ATOM 3295 N N . VAL A 1 420 ? 28.394 37.252 -34.198 1.00 82.94 420 VAL A N 1
ATOM 3296 C CA . VAL A 1 420 ? 28.902 38.120 -35.272 1.00 82.94 420 VAL A CA 1
ATOM 3297 C C . VAL A 1 420 ? 28.303 37.730 -36.618 1.00 82.94 420 VAL A C 1
ATOM 3299 O O . VAL A 1 420 ? 27.961 38.596 -37.421 1.00 82.94 420 VAL A O 1
ATOM 3302 N N . LYS A 1 421 ? 28.165 36.426 -36.866 1.00 84.94 421 LYS A N 1
ATOM 3303 C CA . LYS A 1 421 ? 27.620 35.892 -38.118 1.00 84.94 421 LYS A CA 1
ATOM 3304 C C . LYS A 1 421 ? 26.108 36.068 -38.199 1.00 84.94 421 LYS A C 1
ATOM 3306 O O . LYS A 1 421 ? 25.586 36.405 -39.257 1.00 84.94 421 LYS A O 1
ATOM 3311 N N . GLU A 1 422 ? 25.424 35.828 -37.088 1.00 84.88 422 GLU A N 1
ATOM 3312 C CA . GLU A 1 422 ? 23.964 35.892 -37.007 1.00 84.88 422 GLU A CA 1
ATOM 3313 C C . GLU A 1 422 ? 23.466 37.336 -36.799 1.00 84.88 422 GLU A C 1
ATOM 3315 O O . GLU A 1 422 ? 22.296 37.632 -37.028 1.00 84.88 422 GLU A O 1
ATOM 3320 N N . GLY A 1 423 ? 24.345 38.255 -36.376 1.00 82.38 423 GLY A N 1
ATOM 3321 C CA . GLY A 1 423 ? 24.042 39.681 -36.206 1.00 82.38 423 GLY A CA 1
ATOM 3322 C C . GLY A 1 423 ? 23.135 40.005 -35.014 1.00 82.38 423 GLY A C 1
ATOM 3323 O O . GLY A 1 423 ? 22.767 41.164 -34.818 1.00 82.38 423 GLY A O 1
ATOM 3324 N N . ILE A 1 424 ? 22.777 39.002 -34.208 1.00 87.56 424 ILE A N 1
ATOM 3325 C CA . ILE A 1 424 ? 21.906 39.122 -33.037 1.00 87.56 424 ILE A CA 1
ATOM 3326 C C . ILE A 1 424 ? 22.642 38.522 -31.830 1.00 87.56 424 ILE A C 1
ATOM 3328 O O . ILE A 1 424 ? 22.983 37.335 -31.869 1.00 87.56 424 ILE A O 1
ATOM 3332 N N . PRO A 1 425 ? 22.871 39.292 -30.744 1.00 89.06 425 PRO A N 1
ATOM 3333 C CA . PRO A 1 425 ? 23.430 38.754 -29.507 1.00 89.06 425 PRO A CA 1
ATOM 3334 C C . PRO A 1 425 ? 22.566 37.614 -28.969 1.00 89.06 425 PRO A C 1
ATOM 3336 O O . PRO A 1 425 ? 21.339 37.736 -28.941 1.00 89.06 425 PRO A O 1
ATOM 3339 N N . PHE A 1 426 ? 23.181 36.532 -28.498 1.00 89.38 426 PHE A N 1
ATOM 3340 C CA . PHE A 1 426 ? 22.457 35.332 -28.081 1.00 89.38 426 PHE A CA 1
ATOM 3341 C C . PHE A 1 426 ? 21.475 35.653 -26.954 1.00 89.38 426 PHE A C 1
ATOM 3343 O O . PHE A 1 426 ? 20.318 35.251 -27.000 1.00 89.38 426 PHE A O 1
ATOM 3350 N N . ASP A 1 427 ? 21.870 36.505 -26.006 1.00 88.62 427 ASP A N 1
ATOM 3351 C CA . ASP A 1 427 ? 21.015 36.968 -24.906 1.00 88.62 427 ASP A CA 1
ATOM 3352 C C . ASP A 1 427 ? 19.769 37.738 -25.384 1.00 88.62 427 ASP A C 1
ATOM 3354 O O . ASP A 1 427 ? 18.780 37.800 -24.658 1.00 88.62 427 ASP A O 1
ATOM 3358 N N . LYS A 1 428 ? 19.772 38.270 -26.614 1.00 89.88 428 LYS A N 1
ATOM 3359 C CA . LYS A 1 428 ? 18.644 38.985 -27.237 1.00 89.88 428 LYS A CA 1
ATOM 3360 C C . LYS A 1 428 ? 17.750 38.105 -28.112 1.00 89.88 428 LYS A C 1
ATOM 3362 O O . LYS A 1 428 ? 16.751 38.607 -28.622 1.00 89.88 428 LYS A O 1
ATOM 3367 N N . LEU A 1 429 ? 18.076 36.823 -28.278 1.00 89.31 429 LEU A N 1
ATOM 3368 C CA . LEU A 1 429 ? 17.168 35.875 -28.919 1.00 89.31 429 LEU A CA 1
ATOM 3369 C C . LEU A 1 429 ? 15.871 35.737 -28.103 1.00 89.31 429 LEU A C 1
ATOM 3371 O O . LEU A 1 429 ? 15.978 35.670 -26.872 1.00 89.31 429 LEU A O 1
ATOM 3375 N N . PRO A 1 430 ? 14.700 35.653 -28.766 1.00 89.12 430 PRO A N 1
ATOM 3376 C CA . PRO A 1 430 ? 13.411 35.387 -28.127 1.00 89.12 430 PRO A CA 1
ATOM 3377 C C . PRO A 1 430 ? 13.429 34.160 -27.205 1.00 89.12 430 PRO A C 1
ATOM 3379 O O . PRO A 1 430 ? 14.195 33.222 -27.430 1.00 89.12 430 PRO A O 1
ATOM 3382 N N . ASP A 1 431 ? 12.559 34.147 -26.194 1.00 85.56 431 ASP A N 1
ATOM 3383 C CA . ASP A 1 431 ? 12.477 33.046 -25.220 1.00 85.56 431 ASP A CA 1
ATOM 3384 C C . ASP A 1 431 ? 11.986 31.728 -25.845 1.00 85.56 431 ASP A C 1
ATOM 3386 O O . ASP A 1 431 ? 12.319 30.647 -25.362 1.00 85.56 431 ASP A O 1
ATOM 3390 N N . ASP A 1 432 ? 11.236 31.808 -26.946 1.00 86.06 432 ASP A N 1
ATOM 3391 C CA . ASP A 1 432 ? 10.756 30.672 -27.739 1.00 86.06 432 ASP A CA 1
ATOM 3392 C C . ASP A 1 432 ? 11.747 30.226 -28.828 1.00 86.06 432 ASP A C 1
ATOM 3394 O O . ASP A 1 432 ? 11.473 29.285 -29.580 1.00 86.06 432 ASP A O 1
ATOM 3398 N N . TRP A 1 433 ? 12.918 30.864 -28.921 1.00 91.12 433 TRP A N 1
ATOM 3399 C CA . TRP A 1 433 ? 13.945 30.459 -29.871 1.00 91.12 433 TRP A CA 1
ATOM 3400 C C . TRP A 1 433 ? 14.513 29.080 -29.513 1.00 91.12 433 TRP A C 1
ATOM 3402 O O . TRP A 1 433 ? 14.927 28.808 -28.381 1.00 91.12 433 TRP A O 1
ATOM 3412 N N . VAL A 1 434 ? 14.590 28.211 -30.520 1.00 87.00 434 VAL A N 1
ATOM 3413 C CA . VAL A 1 434 ? 15.105 26.846 -30.393 1.00 87.00 434 VAL A CA 1
ATOM 3414 C C . VAL A 1 434 ? 16.262 26.596 -31.350 1.00 87.00 434 VAL A C 1
ATOM 3416 O O . VAL A 1 434 ? 16.315 27.153 -32.449 1.00 87.00 434 VAL A O 1
ATOM 3419 N N . CYS A 1 435 ? 17.161 25.690 -30.960 1.00 85.12 435 CYS A N 1
ATOM 3420 C CA . CYS A 1 435 ? 18.268 25.236 -31.792 1.00 85.12 435 CYS A CA 1
ATOM 3421 C C . CYS A 1 435 ? 17.766 24.866 -33.202 1.00 85.12 435 CYS A C 1
ATOM 3423 O O . CYS A 1 435 ? 16.921 23.972 -33.324 1.00 85.12 435 CYS A O 1
ATOM 3425 N N . PRO A 1 436 ? 18.302 25.461 -34.283 1.00 81.94 436 PRO A N 1
ATOM 3426 C CA . PRO A 1 436 ? 17.839 25.173 -35.639 1.00 81.94 436 PRO A CA 1
ATOM 3427 C C . PRO A 1 436 ? 17.968 23.693 -36.013 1.00 81.94 436 PRO A C 1
ATOM 3429 O O . PRO A 1 436 ? 17.125 23.186 -36.759 1.00 81.94 436 PRO A O 1
ATOM 3432 N N . LEU A 1 437 ? 18.978 23.012 -35.453 1.00 75.06 437 LEU A N 1
ATOM 3433 C CA . LEU A 1 437 ? 19.321 21.626 -35.757 1.00 75.06 437 LEU A CA 1
ATOM 3434 C C . LEU A 1 437 ? 18.529 20.595 -34.936 1.00 75.06 437 LEU A C 1
ATOM 3436 O O . LEU A 1 437 ? 18.015 19.648 -35.522 1.00 75.06 437 LEU A O 1
ATOM 3440 N N . CYS A 1 438 ? 18.433 20.749 -33.610 1.00 72.88 438 CYS A N 1
ATOM 3441 C CA . CYS A 1 438 ? 17.805 19.746 -32.731 1.00 72.88 438 CYS A CA 1
ATOM 3442 C C . CYS A 1 438 ? 16.552 20.224 -31.988 1.00 72.88 438 CYS A C 1
ATOM 3444 O O . CYS A 1 438 ? 15.986 19.456 -31.219 1.00 72.88 438 CYS A O 1
ATOM 3446 N N . LYS A 1 439 ? 16.124 21.474 -32.195 1.00 79.44 439 LYS A N 1
ATOM 3447 C CA . LYS A 1 439 ? 14.921 22.078 -31.593 1.00 79.44 439 LYS A CA 1
ATOM 3448 C C . LYS A 1 439 ? 14.907 22.164 -30.060 1.00 79.44 439 LYS A C 1
ATOM 3450 O O . LYS A 1 439 ? 13.881 22.504 -29.485 1.00 79.44 439 LYS A O 1
ATOM 3455 N N . HIS A 1 440 ? 16.040 21.929 -29.402 1.00 79.62 440 HIS A N 1
ATOM 3456 C CA . HIS A 1 440 ? 16.192 22.171 -27.969 1.00 79.62 440 HIS A CA 1
ATOM 3457 C C . HIS A 1 440 ? 16.206 23.671 -27.628 1.00 79.62 440 HIS A C 1
ATOM 3459 O O . HIS A 1 440 ? 16.653 24.473 -28.458 1.00 79.62 440 HIS A O 1
ATOM 3465 N N . PRO A 1 441 ? 15.739 24.054 -26.426 1.00 86.44 441 PRO A N 1
ATOM 3466 C CA . PRO A 1 441 ? 15.642 25.447 -26.007 1.00 86.44 441 PRO A CA 1
ATOM 3467 C C . PRO A 1 441 ? 17.009 26.122 -25.856 1.00 86.44 441 PRO A C 1
ATOM 3469 O O . PRO A 1 441 ? 18.049 25.477 -25.694 1.00 86.44 441 PRO A O 1
ATOM 3472 N N . LYS A 1 442 ? 16.989 27.458 -25.842 1.00 88.62 442 LYS A N 1
ATOM 3473 C CA . LYS A 1 442 ? 18.154 28.331 -25.622 1.00 88.62 442 LYS A CA 1
ATOM 3474 C C . LYS A 1 442 ? 18.979 27.968 -24.374 1.00 88.62 442 LYS A C 1
ATOM 3476 O O . LYS A 1 442 ? 20.198 28.112 -24.393 1.00 88.62 442 LYS A O 1
ATOM 3481 N N . SER A 1 443 ? 18.344 27.442 -23.322 1.00 87.56 443 SER A N 1
ATOM 3482 C CA . SER A 1 443 ? 18.996 26.996 -22.076 1.00 87.56 443 SER A CA 1
ATOM 3483 C C . SER A 1 443 ? 19.995 25.844 -22.257 1.00 87.56 443 SER A C 1
ATOM 3485 O O . SER A 1 443 ? 20.854 25.623 -21.399 1.00 87.56 443 SER A O 1
ATOM 3487 N N . ASP A 1 444 ? 19.914 25.113 -23.371 1.00 84.06 444 ASP A N 1
ATOM 3488 C CA . ASP A 1 444 ? 20.814 23.999 -23.678 1.00 84.06 444 ASP A CA 1
ATOM 3489 C C . ASP A 1 444 ? 22.092 24.433 -24.413 1.00 84.06 444 ASP A C 1
ATOM 3491 O O . ASP A 1 444 ? 22.904 23.584 -24.793 1.00 84.06 444 ASP A O 1
ATOM 3495 N N . PHE A 1 445 ? 22.309 25.737 -24.594 1.00 89.25 445 PHE A N 1
ATOM 3496 C CA . PHE A 1 445 ? 23.551 26.286 -25.129 1.00 89.25 445 PHE A CA 1
ATOM 3497 C C . PHE A 1 445 ? 24.524 26.678 -24.020 1.00 89.25 445 PHE A C 1
ATOM 3499 O O . PHE A 1 445 ? 24.132 27.128 -22.945 1.00 89.25 445 PHE A O 1
ATOM 3506 N N . GLU A 1 446 ? 25.813 26.528 -24.299 1.00 88.12 446 GLU A N 1
ATOM 3507 C CA . GLU A 1 446 ? 26.893 27.003 -23.442 1.00 88.12 446 GLU A CA 1
ATOM 3508 C C . GLU A 1 446 ? 27.805 27.957 -24.207 1.00 88.12 446 GLU A C 1
ATOM 3510 O O . GLU A 1 446 ? 28.091 27.755 -25.389 1.00 88.12 446 GLU A O 1
ATOM 3515 N N . LEU A 1 447 ? 28.249 29.016 -23.531 1.00 86.88 447 LEU A N 1
ATOM 3516 C CA . LEU A 1 447 ? 29.208 29.956 -24.091 1.00 86.88 447 LEU A CA 1
ATOM 3517 C C . LEU A 1 447 ? 30.581 29.281 -24.158 1.00 86.88 447 LEU A C 1
ATOM 3519 O O . LEU A 1 447 ? 31.142 28.892 -23.129 1.00 86.88 447 LEU A O 1
ATOM 3523 N N . GLN A 1 448 ? 31.133 29.179 -25.362 1.00 77.69 448 GLN A N 1
ATOM 3524 C CA . GLN A 1 448 ? 32.495 28.717 -25.573 1.00 77.69 448 GLN A CA 1
ATOM 3525 C C . GLN A 1 448 ? 33.459 29.833 -25.144 1.00 77.69 448 GLN A C 1
ATOM 3527 O O . GLN A 1 448 ? 33.463 30.913 -25.735 1.00 77.69 448 GLN A O 1
ATOM 3532 N N . LYS A 1 449 ? 34.216 29.581 -24.070 1.00 58.44 449 LYS A N 1
ATOM 3533 C CA . LYS A 1 449 ? 35.230 30.501 -23.533 1.00 58.44 449 LYS A CA 1
ATOM 3534 C C . LYS A 1 449 ? 36.521 30.496 -24.339 1.00 58.44 449 LYS A C 1
ATOM 3536 O O . LYS A 1 449 ? 36.930 29.399 -24.792 1.00 58.44 449 LYS A O 1
#

Secondary structure (DSSP, 8-state):
-TT--BGGGS-HHHHTHHHHHHHIIIIIGGGHHHHHHHHHHHTTS----B--SSSPBB-S-HHHHHHHHHHHHTT--SEEEEEEEEE-SSSHHHHHHHHHHHHHHHTT--EEEEETTTS-HHHHHHHHHHEEEEEEEEEEETTEE-HHHHHHHHHHHHTT--SEEEEEEEE-SS---HHHHHHHHHTTSTTEEE-SPPEEEBSB--GGGHHHHHHHHHHHHHHHTTS-------TT----GGGGGGS--B-EEEEEE-SS-EEEEEE--EEEEETTTTEEEEEEETTSHHHHHHHHH-EEEEEEEBTT--HHHHHHHHSS-TTT--TTTT--SEEE-TTS-EEE-TTEEEEEEEEEEEEEE-SSEEEEEEEEEEEEE---SPBPBHHHIIIIISPPPPS----SS-EEEETTT--EEEHHHHSS-GGGS-TT-B-TTT--BGGGEEEE-

Organism: NCBI:txid1076179